Protein AF-0000000080320769 (afdb_homodimer)

pLDDT: mean 97.97, std 1.68, range [83.12, 98.94]

Organism: NCBI:txid113653

InterPro domains:
  IPR001279 Metallo-beta-lactamase [SM00849] (18-202)
  IPR036866 Ribonuclease Z/Hydroxyacylglutathione hydrolase-like [G3DSA:3.60.15.10] (2-236)
  IPR036866 Ribonuclease Z/Hydroxyacylglutathione hydrolase-like [SSF56281] (1-236)

Secondary structure (DSSP, 8-state):
-EEEEEE---SS--TTPPPSEEEEESSSEEEE---TTHHHHHHHTT--GGG--EEE-S---HHHHTTHHHHHHHHHHTT---EEEEEETTHHHHHHHHHHH-GGGTTT--EEEEEE-TT-EEEETTEEEEEEE--SSS--EEEEETTEEE--S----GGGGTT-SEEEEE--S-TT---SSS--HHHHHHH-TT--EEEEE---HHHHHTHHHHHHHHHHTT-EEE-PPTT-EEE-/-EEEEEE---SS--TTPPPSEEEEESSSEEEE---TTHHHHHHHTT--GGG--EEE-S---HHHHTTHHHHHHHHHHTT---EEEEEETTHHHHHHHHHHH-GGGTTT--EEEEEE-TT-EEEETTEEEEEEE--SSS--EEEEETTEEE--S----GGGGTT-SEEEEE--S-TT---SSS--HHHHHHH-TT--EEEEE---HHHHHTHHHHHHHHHHTT-EEE-PPTT-EEE-

Sequence (472 aa):
MRVTFLGTGVAVSLEQKAQQSLLIEDDRLILIDCGFGSMLRLQQAGYDVTELDAIVLTHFHLDHCGELMGILKARWLSGAGRIDIYAPEGASSFISSFLSSSPYLMGKLSFRVREVGGGERFSIGNLRFEARRTVHSVESLGYVVDGLLISGDTSAFPELYEGVDAAIHEMSLDFGGKADFHTSPENFAENAGELKRAYFIHLYPPAYGNREEIARYLERGGIASFFPNDLDTLELMRVTFLGTGVAVSLEQKAQQSLLIEDDRLILIDCGFGSMLRLQQAGYDVTELDAIVLTHFHLDHCGELMGILKARWLSGAGRIDIYAPEGASSFISSFLSSSPYLMGKLSFRVREVGGGERFSIGNLRFEARRTVHSVESLGYVVDGLLISGDTSAFPELYEGVDAAIHEMSLDFGGKADFHTSPENFAENAGELKRAYFIHLYPPAYGNREEIARYLERGGIASFFPNDLDTLEL

Structure (mmCIF, N/CA/C/O backbone):
data_AF-0000000080320769-model_v1
#
loop_
_entity.id
_entity.type
_entity.pdbx_description
1 polymer 'Metal-dependent hydrolases of the beta-lactamase superfamily III'
#
loop_
_atom_site.group_PDB
_atom_site.id
_atom_site.type_symbol
_atom_site.label_atom_id
_atom_site.label_alt_id
_atom_site.label_comp_id
_atom_site.label_asym_id
_atom_site.label_entity_id
_atom_site.label_seq_id
_atom_site.pdbx_PDB_ins_code
_atom_site.Cartn_x
_atom_site.Cartn_y
_atom_site.Cartn_z
_atom_site.occupancy
_atom_site.B_iso_or_equiv
_atom_site.auth_seq_id
_atom_site.auth_comp_id
_atom_site.auth_asym_id
_atom_site.auth_atom_id
_atom_site.pdbx_PDB_model_num
ATOM 1 N N . MET A 1 1 ? -16.938 13.18 17.125 1 96.06 1 MET A N 1
ATOM 2 C CA . MET A 1 1 ? -16.016 12.82 16.047 1 96.06 1 MET A CA 1
ATOM 3 C C . MET A 1 1 ? -14.891 11.93 16.562 1 96.06 1 MET A C 1
ATOM 5 O O . MET A 1 1 ? -14.344 12.18 17.641 1 96.06 1 MET A O 1
ATOM 9 N N . ARG A 1 2 ? -14.617 10.82 15.922 1 98.19 2 ARG A N 1
ATOM 10 C CA . ARG A 1 2 ? -13.523 9.914 16.266 1 98.19 2 ARG A CA 1
ATOM 11 C C . ARG A 1 2 ? -12.484 9.852 15.148 1 98.19 2 ARG A C 1
ATOM 13 O O . ARG A 1 2 ? -12.844 9.742 13.977 1 98.19 2 ARG A O 1
ATOM 20 N N . VAL A 1 3 ? -11.195 9.961 15.547 1 98.81 3 VAL A N 1
ATOM 21 C CA . VAL A 1 3 ? -10.102 9.844 14.586 1 98.81 3 VAL A CA 1
ATOM 22 C C . VAL A 1 3 ? -9.312 8.57 14.859 1 98.81 3 VAL A C 1
ATOM 24 O O . VAL A 1 3 ? -8.875 8.336 15.992 1 98.81 3 VAL A O 1
ATOM 27 N N . THR A 1 4 ? -9.195 7.727 13.898 1 98.94 4 THR A N 1
ATOM 28 C CA . THR A 1 4 ? -8.289 6.582 13.953 1 98.94 4 THR A CA 1
ATOM 29 C C . THR A 1 4 ? -7.027 6.848 13.141 1 98.94 4 THR A C 1
ATOM 31 O O . THR A 1 4 ? -7.105 7.191 11.961 1 98.94 4 THR A O 1
ATOM 34 N N . PHE A 1 5 ? -5.863 6.754 13.812 1 98.94 5 PHE A N 1
ATOM 35 C CA . PHE A 1 5 ? -4.582 6.871 13.125 1 98.94 5 PHE A CA 1
ATOM 36 C C . PHE A 1 5 ? -4.25 5.59 12.375 1 98.94 5 PHE A C 1
ATOM 38 O O . PHE A 1 5 ? -3.518 4.738 12.883 1 98.94 5 PHE A O 1
ATOM 45 N N . LEU A 1 6 ? -4.715 5.434 11.164 1 98.94 6 LEU A N 1
ATOM 46 C CA . LEU A 1 6 ? -4.453 4.207 10.422 1 98.94 6 LEU A CA 1
ATOM 47 C C . LEU A 1 6 ? -2.955 4.016 10.195 1 98.94 6 LEU A C 1
ATOM 49 O O . LEU A 1 6 ? -2.391 2.992 10.594 1 98.94 6 LEU A O 1
ATOM 53 N N . GLY A 1 7 ? -2.338 4.973 9.57 1 98.88 7 GLY A N 1
ATOM 54 C CA . GLY A 1 7 ? -0.895 5.016 9.406 1 98.88 7 GLY A CA 1
ATOM 55 C C . GLY A 1 7 ? -0.28 6.324 9.867 1 98.88 7 GLY A C 1
ATOM 56 O O . GLY A 1 7 ? -0.767 7.402 9.523 1 98.88 7 GLY A O 1
ATOM 57 N N . THR A 1 8 ? 0.806 6.227 10.664 1 98.94 8 THR A N 1
ATOM 58 C CA . THR A 1 8 ? 1.446 7.418 11.211 1 98.94 8 THR A CA 1
ATOM 59 C C . THR A 1 8 ? 2.881 7.539 10.711 1 98.94 8 THR A C 1
ATOM 61 O O . THR A 1 8 ? 3.641 8.391 11.18 1 98.94 8 THR A O 1
ATOM 64 N N . GLY A 1 9 ? 3.244 6.664 9.789 1 98.75 9 GLY A N 1
ATOM 65 C CA . GLY A 1 9 ? 4.613 6.625 9.297 1 98.75 9 GLY A CA 1
ATOM 66 C C . GLY A 1 9 ? 4.883 7.637 8.203 1 98.75 9 GLY A C 1
ATOM 67 O O . GLY A 1 9 ? 4.137 8.609 8.055 1 98.75 9 GLY A O 1
ATOM 68 N N . VAL A 1 10 ? 5.98 7.438 7.578 1 98.44 10 VAL A N 1
ATOM 69 C CA . VAL A 1 10 ? 6.52 8.32 6.543 1 98.44 10 VAL A CA 1
ATOM 70 C C . VAL A 1 10 ? 6.91 7.496 5.316 1 98.44 10 VAL A C 1
ATOM 72 O O . VAL A 1 10 ? 6.574 6.312 5.223 1 98.44 10 VAL A O 1
ATOM 75 N N . ALA A 1 11 ? 7.629 8.094 4.402 1 98.5 11 ALA A N 1
ATOM 76 C CA . ALA A 1 11 ? 7.859 7.48 3.096 1 98.5 11 ALA A CA 1
ATOM 77 C C . ALA A 1 11 ? 8.883 6.352 3.189 1 98.5 11 ALA A C 1
ATOM 79 O O . ALA A 1 11 ? 9.07 5.594 2.234 1 98.5 11 ALA A O 1
ATOM 80 N N . VAL A 1 12 ? 9.594 6.227 4.355 1 98.62 12 VAL A N 1
ATOM 81 C CA . VAL A 1 12 ? 10.578 5.168 4.555 1 98.62 12 VAL A CA 1
ATOM 82 C C . VAL A 1 12 ? 10.109 4.223 5.652 1 98.62 12 VAL A C 1
ATOM 84 O O . VAL A 1 12 ? 9.164 4.527 6.379 1 98.62 12 VAL A O 1
ATOM 87 N N . SER A 1 13 ? 10.703 3.049 5.719 1 97.69 13 SER A N 1
ATOM 88 C CA . SER A 1 13 ? 10.367 2.094 6.77 1 97.69 13 SER A CA 1
ATOM 89 C C . SER A 1 13 ? 10.578 2.697 8.156 1 97.69 13 SER A C 1
ATOM 91 O O . SER A 1 13 ? 11.594 3.346 8.406 1 97.69 13 SER A O 1
ATOM 93 N N . LEU A 1 14 ? 9.602 2.514 8.977 1 98.12 14 LEU A N 1
ATOM 94 C CA . LEU A 1 14 ? 9.688 3.059 10.328 1 98.12 14 LEU A CA 1
ATOM 95 C C . LEU A 1 14 ? 8.836 2.248 11.297 1 98.12 14 LEU A C 1
ATOM 97 O O . LEU A 1 14 ? 7.617 2.412 11.344 1 98.12 14 LEU A O 1
ATOM 101 N N . GLU A 1 15 ? 9.398 1.418 12.148 1 97.38 15 GLU A N 1
ATOM 102 C CA . GLU A 1 15 ? 8.797 0.756 13.305 1 97.38 15 GLU A CA 1
ATOM 103 C C . GLU A 1 15 ? 7.465 0.109 12.938 1 97.38 15 GLU A C 1
ATOM 105 O O . GLU A 1 15 ? 6.48 0.246 13.664 1 97.38 15 GLU A O 1
ATOM 110 N N . GLN A 1 16 ? 7.355 -0.556 11.797 1 97.94 16 GLN A N 1
ATOM 111 C CA . GLN A 1 16 ? 6.184 -1.291 11.328 1 97.94 16 GLN A CA 1
ATOM 112 C C . GLN A 1 16 ? 4.969 -0.376 11.211 1 97.94 16 GLN A C 1
ATOM 114 O O . GLN A 1 16 ? 3.854 -0.768 11.562 1 97.94 16 GLN A O 1
ATOM 119 N N . LYS A 1 17 ? 5.211 0.851 10.859 1 98.75 17 LYS A N 1
ATOM 120 C CA . LYS A 1 17 ? 4.125 1.8 10.633 1 98.75 17 LYS A CA 1
ATOM 121 C C . LYS A 1 17 ? 3.738 1.864 9.164 1 98.75 17 LYS A C 1
ATOM 123 O O . LYS A 1 17 ? 4.605 1.811 8.289 1 98.75 17 LYS A O 1
ATOM 128 N N . ALA A 1 18 ? 2.439 1.935 8.914 1 98.88 18 ALA A N 1
ATOM 129 C CA . ALA A 1 18 ? 1.958 2.287 7.582 1 98.88 18 ALA A CA 1
ATOM 130 C C . ALA A 1 18 ? 2.16 3.773 7.301 1 98.88 18 ALA A C 1
ATOM 132 O O . ALA A 1 18 ? 2.451 4.551 8.219 1 98.88 18 ALA A O 1
ATOM 133 N N . GLN A 1 19 ? 2.082 4.129 6.035 1 98.88 19 GLN A N 1
ATOM 134 C CA . GLN A 1 19 ? 2.242 5.527 5.652 1 98.88 19 GLN A CA 1
ATOM 135 C C . GLN A 1 19 ? 0.978 6.328 5.957 1 98.88 19 GLN A C 1
ATOM 137 O O . GLN A 1 19 ? -0.054 5.758 6.312 1 98.88 19 GLN A O 1
ATOM 142 N N . GLN A 1 20 ? 1.067 7.559 5.871 1 98.69 20 GLN A N 1
ATOM 143 C CA . GLN A 1 20 ? 0.1 8.492 6.441 1 98.69 20 GLN A CA 1
ATOM 144 C C . GLN A 1 20 ? -1.307 8.211 5.922 1 98.69 20 GLN A C 1
ATOM 146 O O . GLN A 1 20 ? -1.538 8.211 4.711 1 98.69 20 GLN A O 1
ATOM 151 N N . SER A 1 21 ? -2.201 7.973 6.852 1 98.88 21 SER A N 1
ATOM 152 C CA . SER A 1 21 ? -3.631 7.805 6.602 1 98.88 21 SER A CA 1
ATOM 153 C C . SER A 1 21 ? -4.434 7.934 7.891 1 98.88 21 SER A C 1
ATOM 155 O O . SER A 1 21 ? -4.082 7.336 8.914 1 98.88 21 SER A O 1
ATOM 157 N N . LEU A 1 22 ? -5.492 8.719 7.918 1 98.94 22 LEU A N 1
ATOM 158 C CA . LEU A 1 22 ? -6.387 8.906 9.055 1 98.94 22 LEU A CA 1
ATOM 159 C C . LEU A 1 22 ? -7.824 8.562 8.672 1 98.94 22 LEU A C 1
ATOM 161 O O . LEU A 1 22 ? -8.258 8.844 7.551 1 98.94 22 LEU A O 1
ATOM 165 N N . LEU A 1 23 ? -8.523 7.984 9.578 1 98.94 23 LEU A N 1
ATOM 166 C CA . LEU A 1 23 ? -9.953 7.734 9.422 1 98.94 23 LEU A CA 1
ATOM 167 C C . LEU A 1 23 ? -10.758 8.594 10.391 1 98.94 23 LEU A C 1
ATOM 169 O O . LEU A 1 23 ? -10.562 8.531 11.602 1 98.94 23 LEU A O 1
ATOM 173 N N . ILE A 1 24 ? -11.578 9.438 9.852 1 98.88 24 ILE A N 1
ATOM 174 C CA . ILE A 1 24 ? -12.469 10.258 10.672 1 98.88 24 ILE A CA 1
ATOM 175 C C . ILE A 1 24 ? -13.883 9.68 10.633 1 98.88 24 ILE A C 1
ATOM 177 O O . ILE A 1 24 ? -14.445 9.469 9.562 1 98.88 24 ILE A O 1
ATOM 181 N N . GLU A 1 25 ? -14.406 9.406 11.766 1 98.31 25 GLU A N 1
ATOM 182 C CA . GLU A 1 25 ? -15.75 8.852 11.93 1 98.31 25 GLU A CA 1
ATOM 183 C C . GLU A 1 25 ? -16.672 9.836 12.648 1 98.31 25 GLU A C 1
ATOM 185 O O . GLU A 1 25 ? -16.344 10.305 13.742 1 98.31 25 GLU A O 1
ATOM 190 N N . ASP A 1 26 ? -17.766 10.109 12.07 1 97.5 26 ASP A N 1
ATOM 191 C CA . ASP A 1 26 ? -18.906 10.828 12.633 1 97.5 26 ASP A CA 1
ATOM 192 C C . ASP A 1 26 ? -20.219 10.266 12.102 1 97.5 26 ASP A C 1
ATOM 194 O O . ASP A 1 26 ? -20.516 9.078 12.289 1 97.5 26 ASP A O 1
ATOM 198 N N . ASP A 1 27 ? -21 11.055 11.305 1 98.25 27 ASP A N 1
ATOM 199 C CA . ASP A 1 27 ? -22.141 10.469 10.594 1 98.25 27 ASP A CA 1
ATOM 200 C C . ASP A 1 27 ? -21.703 9.898 9.25 1 98.25 27 ASP A C 1
ATOM 202 O O . ASP A 1 27 ? -22.484 9.203 8.586 1 98.25 27 ASP A O 1
ATOM 206 N N . ARG A 1 28 ? -20.438 10.234 8.859 1 98.5 28 ARG A N 1
ATOM 207 C CA . ARG A 1 28 ? -19.781 9.727 7.66 1 98.5 28 ARG A CA 1
ATOM 208 C C . ARG A 1 28 ? -18.438 9.109 7.996 1 98.5 28 ARG A C 1
ATOM 210 O O . ARG A 1 28 ? -17.875 9.359 9.07 1 98.5 28 ARG A O 1
ATOM 217 N N . LEU A 1 29 ? -17.984 8.281 7.137 1 98.81 29 LEU A N 1
ATOM 218 C CA . LEU A 1 29 ? -16.672 7.66 7.234 1 98.81 29 LEU A CA 1
ATOM 219 C C . LEU A 1 29 ? -15.719 8.242 6.191 1 98.81 29 LEU A C 1
ATOM 221 O O . LEU A 1 29 ? -15.867 7.98 4.996 1 98.81 29 LEU A O 1
ATOM 225 N N . ILE A 1 30 ? -14.719 9.031 6.672 1 98.94 30 ILE A N 1
ATOM 226 C CA . ILE A 1 30 ? -13.906 9.836 5.77 1 98.94 30 ILE A CA 1
ATOM 227 C C . ILE A 1 30 ? -12.43 9.453 5.93 1 98.94 30 ILE A C 1
ATOM 229 O O . ILE A 1 30 ? -11.906 9.445 7.043 1 98.94 30 ILE A O 1
ATOM 233 N N . LEU A 1 31 ? -11.828 9.078 4.848 1 98.94 31 LEU A N 1
ATOM 234 C CA . LEU A 1 31 ? -10.398 8.789 4.836 1 98.94 31 LEU A CA 1
ATOM 235 C C . LEU A 1 31 ? -9.594 10.031 4.473 1 98.94 31 LEU A C 1
ATOM 237 O O . LEU A 1 31 ? -9.812 10.625 3.414 1 98.94 31 LEU A O 1
ATOM 241 N N . ILE A 1 32 ? -8.695 10.484 5.359 1 98.94 32 ILE A N 1
ATOM 242 C CA . ILE A 1 32 ? -7.77 11.562 5.066 1 98.94 32 ILE A CA 1
ATOM 243 C C . ILE A 1 32 ? -6.414 10.984 4.656 1 98.94 32 ILE A C 1
ATOM 245 O O . ILE A 1 32 ? -5.73 10.352 5.469 1 98.94 32 ILE A O 1
ATOM 249 N N . ASP A 1 33 ? -5.996 11.211 3.443 1 98.94 33 ASP A N 1
ATOM 250 C CA . ASP A 1 33 ? -4.809 10.617 2.834 1 98.94 33 ASP A CA 1
ATOM 251 C C . ASP A 1 33 ? -4.891 9.094 2.844 1 98.94 33 ASP A C 1
ATOM 253 O O . ASP A 1 33 ? -5.688 8.508 3.584 1 98.94 33 ASP A O 1
ATOM 257 N N . CYS A 1 34 ? -4.125 8.492 1.963 1 98.88 34 CYS A N 1
ATOM 258 C CA . CYS A 1 34 ? -4.109 7.039 1.82 1 98.88 34 CYS A CA 1
ATOM 259 C C . CYS A 1 34 ? -2.754 6.551 1.327 1 98.88 34 CYS A C 1
ATOM 261 O O . CYS A 1 34 ? -2.658 5.945 0.258 1 98.88 34 CYS A O 1
ATOM 263 N N . GLY A 1 35 ? -1.722 6.746 2.143 1 98.88 35 GLY A N 1
ATOM 264 C CA . GLY A 1 35 ? -0.408 6.203 1.832 1 98.88 35 GLY A CA 1
ATOM 265 C C . GLY A 1 35 ? -0.37 4.688 1.844 1 98.88 35 GLY A C 1
ATOM 266 O O . GLY A 1 35 ? -1.39 4.039 2.082 1 98.88 35 GLY A O 1
ATOM 267 N N . PHE A 1 36 ? 0.763 4.125 1.598 1 98.88 36 PHE A N 1
ATOM 268 C CA . PHE A 1 36 ? 0.902 2.678 1.496 1 98.88 36 PHE A CA 1
ATOM 269 C C . PHE A 1 36 ? 0.628 2.012 2.84 1 98.88 36 PHE A C 1
ATOM 271 O O . PHE A 1 36 ? 1.144 2.449 3.871 1 98.88 36 PHE A O 1
ATOM 278 N N . GLY A 1 37 ? -0.179 0.914 2.834 1 98.75 37 GLY A N 1
ATOM 279 C CA . GLY A 1 37 ? -0.6 0.209 4.035 1 98.75 37 GLY A CA 1
ATOM 280 C C . GLY A 1 37 ? -1.969 0.638 4.527 1 98.75 37 GLY A C 1
ATOM 281 O O . GLY A 1 37 ? -2.512 0.043 5.461 1 98.75 37 GLY A O 1
ATOM 282 N N . SER A 1 38 ? -2.613 1.621 3.865 1 98.56 38 SER A N 1
ATOM 283 C CA . SER A 1 38 ? -3.871 2.203 4.32 1 98.56 38 SER A CA 1
ATOM 284 C C . SER A 1 38 ? -4.996 1.175 4.297 1 98.56 38 SER A C 1
ATOM 286 O O . SER A 1 38 ? -5.766 1.065 5.254 1 98.56 38 SER A O 1
ATOM 288 N N . MET A 1 39 ? -5.117 0.426 3.201 1 98.56 39 MET A N 1
ATOM 289 C CA . MET A 1 39 ? -6.203 -0.544 3.09 1 98.56 39 MET A CA 1
ATOM 290 C C . MET A 1 39 ? -6.078 -1.627 4.156 1 98.56 39 MET A C 1
ATOM 292 O O . MET A 1 39 ? -7.074 -2.031 4.758 1 98.56 39 MET A O 1
ATOM 296 N N . LEU A 1 40 ? -4.84 -2.09 4.367 1 98.75 40 LEU A N 1
ATOM 297 C CA . LEU A 1 40 ? -4.602 -3.1 5.395 1 98.75 40 LEU A CA 1
ATOM 298 C C . LEU A 1 40 ? -4.969 -2.566 6.773 1 98.75 40 LEU A C 1
ATOM 300 O O . LEU A 1 40 ? -5.652 -3.246 7.543 1 98.75 40 LEU A O 1
ATOM 304 N N . ARG A 1 41 ? -4.562 -1.356 7.086 1 98.88 41 ARG A N 1
ATOM 305 C CA . ARG A 1 41 ? -4.852 -0.755 8.383 1 98.88 41 ARG A CA 1
ATOM 306 C C . ARG A 1 41 ? -6.344 -0.486 8.539 1 98.88 41 ARG A C 1
ATOM 308 O O . ARG A 1 41 ? -6.891 -0.604 9.641 1 98.88 41 ARG A O 1
ATOM 315 N N . LEU A 1 42 ? -6.988 -0.093 7.445 1 98.88 42 LEU A N 1
ATOM 316 C CA . LEU A 1 42 ? -8.438 0.089 7.473 1 98.88 42 LEU A CA 1
ATOM 317 C C . LEU A 1 42 ? -9.133 -1.2 7.887 1 98.88 42 LEU A C 1
ATOM 319 O O . LEU A 1 42 ? -10.023 -1.183 8.742 1 98.88 42 LEU A O 1
ATOM 323 N N . GLN A 1 43 ? -8.727 -2.352 7.324 1 98.69 43 GLN A N 1
ATOM 324 C CA . GLN A 1 43 ? -9.273 -3.648 7.711 1 98.69 43 GLN A CA 1
ATOM 325 C C . GLN A 1 43 ? -9.008 -3.943 9.18 1 98.69 43 GLN A C 1
ATOM 327 O O . GLN A 1 43 ? -9.891 -4.418 9.898 1 98.69 43 GLN A O 1
ATOM 332 N N . GLN A 1 44 ? -7.816 -3.643 9.586 1 98.69 44 GLN A N 1
ATOM 333 C CA . GLN A 1 44 ? -7.406 -3.943 10.953 1 98.69 44 GLN A CA 1
ATOM 334 C C . GLN A 1 44 ? -8.156 -3.068 11.953 1 98.69 44 GLN A C 1
ATOM 336 O O . GLN A 1 44 ? -8.289 -3.43 13.125 1 98.69 44 GLN A O 1
ATOM 341 N N . ALA A 1 45 ? -8.602 -1.933 11.484 1 98.75 45 ALA A N 1
ATOM 342 C CA . ALA A 1 45 ? -9.43 -1.058 12.312 1 98.75 45 ALA A CA 1
ATOM 343 C C . ALA A 1 45 ? -10.883 -1.514 12.305 1 98.75 45 ALA A C 1
ATOM 345 O O . ALA A 1 45 ? -11.727 -0.942 13.008 1 98.75 45 ALA A O 1
ATOM 346 N N . GLY A 1 46 ? -11.234 -2.529 11.453 1 98.31 46 GLY A N 1
ATOM 347 C CA . GLY A 1 46 ? -12.57 -3.117 11.453 1 98.31 46 GLY A CA 1
ATOM 348 C C . GLY A 1 46 ? -13.469 -2.562 10.367 1 98.31 46 GLY A C 1
ATOM 349 O O . GLY A 1 46 ? -14.688 -2.719 10.422 1 98.31 46 GLY A O 1
ATOM 350 N N . TYR A 1 47 ? -12.828 -1.854 9.359 1 98.62 47 TYR A N 1
ATOM 351 C CA . TYR A 1 47 ? -13.617 -1.236 8.297 1 98.62 47 TYR A CA 1
ATOM 352 C C . TYR A 1 47 ? -13.242 -1.808 6.934 1 98.62 47 TYR A C 1
ATOM 354 O O . TYR A 1 47 ? -12.18 -2.428 6.785 1 98.62 47 TYR A O 1
ATOM 362 N N . ASP A 1 48 ? -14.109 -1.631 5.98 1 98.31 48 ASP A N 1
ATOM 363 C CA . ASP A 1 48 ? -13.875 -1.975 4.582 1 98.31 48 ASP A CA 1
ATOM 364 C C . ASP A 1 48 ? -13.883 -0.728 3.701 1 98.31 48 ASP A C 1
ATOM 366 O O . ASP A 1 48 ? -14.578 0.244 3.998 1 98.31 48 ASP A O 1
ATOM 370 N N . VAL A 1 49 ? -13.148 -0.776 2.633 1 98.44 49 VAL A N 1
ATOM 371 C CA . VAL A 1 49 ? -13.047 0.377 1.745 1 98.44 49 VAL A CA 1
ATOM 372 C C . VAL A 1 49 ? -14.43 0.725 1.188 1 98.44 49 VAL A C 1
ATOM 374 O O . VAL A 1 49 ? -14.688 1.874 0.82 1 98.44 49 VAL A O 1
ATOM 377 N N . THR A 1 50 ? -15.352 -0.247 1.109 1 98.56 50 THR A N 1
ATOM 378 C CA . THR A 1 50 ? -16.672 -0.023 0.551 1 98.56 50 THR A CA 1
ATOM 379 C C . THR A 1 50 ? -17.516 0.834 1.489 1 98.56 50 THR A C 1
ATOM 381 O O . THR A 1 50 ? -18.562 1.356 1.092 1 98.56 50 THR A O 1
ATOM 384 N N . GLU A 1 51 ? -17.078 0.98 2.742 1 98.69 51 GLU A N 1
ATOM 385 C CA . GLU A 1 51 ? -17.844 1.729 3.74 1 98.69 51 GLU A CA 1
ATOM 386 C C . GLU A 1 51 ? -17.484 3.213 3.705 1 98.69 51 GLU A C 1
ATOM 388 O O . GLU A 1 51 ? -18.172 4.039 4.297 1 98.69 51 GLU A O 1
ATOM 393 N N . LEU A 1 52 ? -16.406 3.561 3.029 1 98.88 52 LEU A N 1
ATOM 394 C CA . LEU A 1 52 ? -15.961 4.949 2.973 1 98.88 52 LEU A CA 1
ATOM 395 C C . LEU A 1 52 ? -16.969 5.816 2.23 1 98.88 52 LEU A C 1
ATOM 397 O O . LEU A 1 52 ? -17.5 5.41 1.189 1 98.88 52 LEU A O 1
ATOM 401 N N . ASP A 1 53 ? -17.188 6.984 2.781 1 98.81 53 ASP A N 1
ATOM 402 C CA . ASP A 1 53 ? -18.094 7.941 2.139 1 98.81 53 ASP A CA 1
ATOM 403 C C . ASP A 1 53 ? -17.312 8.945 1.293 1 98.81 53 ASP A C 1
ATOM 405 O O . ASP A 1 53 ? -17.828 9.477 0.309 1 98.81 53 ASP A O 1
ATOM 409 N N . ALA A 1 54 ? -16.094 9.227 1.711 1 98.94 54 ALA A N 1
ATOM 410 C CA . ALA A 1 54 ? -15.258 10.195 1.006 1 98.94 54 ALA A CA 1
ATOM 411 C C . ALA A 1 54 ? -13.781 9.984 1.313 1 98.94 54 ALA A C 1
ATOM 413 O O . ALA A 1 54 ? -13.43 9.391 2.334 1 98.94 54 ALA A O 1
ATOM 414 N N . ILE A 1 55 ? -12.945 10.414 0.397 1 98.94 55 ILE A N 1
ATOM 415 C CA . ILE A 1 55 ? -11.5 10.523 0.576 1 98.94 55 ILE A CA 1
ATOM 416 C C . ILE A 1 55 ? -11.078 11.984 0.438 1 98.94 55 ILE A C 1
ATOM 418 O O . ILE A 1 55 ? -11.508 12.68 -0.486 1 98.94 55 ILE A O 1
ATOM 422 N N . VAL A 1 56 ? -10.32 12.5 1.402 1 98.94 56 VAL A N 1
ATOM 423 C CA . VAL A 1 56 ? -9.766 13.852 1.374 1 98.94 56 VAL A CA 1
ATOM 424 C C . VAL A 1 56 ? -8.242 13.781 1.341 1 98.94 56 VAL A C 1
ATOM 426 O O . VAL A 1 56 ? -7.621 13.219 2.244 1 98.94 56 VAL A O 1
ATOM 429 N N . LEU A 1 57 ? -7.633 14.336 0.297 1 98.94 57 LEU A N 1
ATOM 430 C CA . LEU A 1 57 ? -6.184 14.266 0.142 1 98.94 57 LEU A CA 1
ATOM 431 C C . LEU A 1 57 ? -5.539 15.609 0.466 1 98.94 57 LEU A C 1
ATOM 433 O O . LEU A 1 57 ? -6.051 16.656 0.068 1 98.94 57 LEU A O 1
ATOM 437 N N . THR A 1 58 ? -4.43 15.531 1.194 1 98.94 58 THR A N 1
ATOM 438 C CA . THR A 1 58 ? -3.662 16.75 1.463 1 98.94 58 THR A CA 1
ATOM 439 C C . THR A 1 58 ? -2.795 17.109 0.262 1 98.94 58 THR A C 1
ATOM 441 O O . THR A 1 58 ? -2.674 18.297 -0.084 1 98.94 58 THR A O 1
ATOM 444 N N . HIS A 1 59 ? -2.113 16.172 -0.298 1 98.69 59 HIS A N 1
ATOM 445 C CA . HIS A 1 59 ? -1.29 16.391 -1.48 1 98.69 59 HIS A CA 1
ATOM 446 C C . HIS A 1 59 ? -0.924 15.078 -2.158 1 98.69 59 HIS A C 1
ATOM 448 O O . HIS A 1 59 ? -1.358 14.008 -1.724 1 98.69 59 HIS A O 1
ATOM 454 N N . PHE A 1 60 ? -0.074 15.164 -3.266 1 98.19 60 PHE A N 1
ATOM 455 C CA . PHE A 1 60 ? 0.015 14.008 -4.152 1 98.19 60 PHE A CA 1
ATOM 456 C C . PHE A 1 60 ? 1.384 13.344 -4.043 1 98.19 60 PHE A C 1
ATOM 458 O O . PHE A 1 60 ? 1.843 12.703 -4.988 1 98.19 60 PHE A O 1
ATOM 465 N N . HIS A 1 61 ? 2.1 13.516 -2.932 1 98.56 61 HIS A N 1
ATOM 466 C CA . HIS A 1 61 ? 3.205 12.602 -2.68 1 98.56 61 HIS A CA 1
ATOM 467 C C . HIS A 1 61 ? 2.695 11.195 -2.369 1 98.56 61 HIS A C 1
ATOM 469 O O . HIS A 1 61 ? 1.688 11.039 -1.676 1 98.56 61 HIS A O 1
ATOM 475 N N . LEU A 1 62 ? 3.414 10.203 -2.775 1 98.44 62 LEU A N 1
ATOM 476 C CA . LEU A 1 62 ? 2.939 8.828 -2.762 1 98.44 62 LEU A CA 1
ATOM 477 C C . LEU A 1 62 ? 2.705 8.344 -1.335 1 98.44 62 LEU A C 1
ATOM 479 O O . LEU A 1 62 ? 1.812 7.531 -1.087 1 98.44 62 LEU A O 1
ATOM 483 N N . ASP A 1 63 ? 3.508 8.797 -0.394 1 98.75 63 ASP A N 1
ATOM 484 C CA . ASP A 1 63 ? 3.314 8.359 0.983 1 98.75 63 ASP A CA 1
ATOM 485 C C . ASP A 1 63 ? 2.047 8.969 1.582 1 98.75 63 ASP A C 1
ATOM 487 O O . ASP A 1 63 ? 1.666 8.633 2.707 1 98.75 63 ASP A O 1
ATOM 491 N N . HIS A 1 64 ? 1.285 9.781 0.852 1 98.88 64 HIS A N 1
ATOM 492 C CA . HIS A 1 64 ? 0.007 10.336 1.284 1 98.88 64 HIS A CA 1
ATOM 493 C C . HIS A 1 64 ? -1.132 9.852 0.391 1 98.88 64 HIS A C 1
ATOM 495 O O . HIS A 1 64 ? -2.303 9.961 0.76 1 98.88 64 HIS A O 1
ATOM 501 N N . CYS A 1 65 ? -0.82 9.305 -0.815 1 98.69 65 CYS A N 1
ATOM 502 C CA . CYS A 1 65 ? -1.923 8.977 -1.714 1 98.69 65 CYS A CA 1
ATOM 503 C C . CYS A 1 65 ? -1.626 7.711 -2.508 1 98.69 65 CYS A C 1
ATOM 505 O O . CYS A 1 65 ? -2.346 7.383 -3.453 1 98.69 65 CYS A O 1
ATOM 507 N N . GLY A 1 66 ? -0.623 6.98 -2.188 1 98.38 66 GLY A N 1
ATOM 508 C CA . GLY A 1 66 ? -0.109 5.883 -2.99 1 98.38 66 GLY A CA 1
ATOM 509 C C . GLY A 1 66 ? -1.107 4.754 -3.162 1 98.38 66 GLY A C 1
ATOM 510 O O . GLY A 1 66 ? -0.988 3.947 -4.09 1 98.38 66 GLY A O 1
ATOM 511 N N . GLU A 1 67 ? -2.143 4.598 -2.318 1 98.62 67 GLU A N 1
ATOM 512 C CA . GLU A 1 67 ? -3.074 3.479 -2.41 1 98.62 67 GLU A CA 1
ATOM 513 C C . GLU A 1 67 ? -4.414 3.92 -2.994 1 98.62 67 GLU A C 1
ATOM 515 O O . GLU A 1 67 ? -5.359 3.133 -3.057 1 98.62 67 GLU A O 1
ATOM 520 N N . LEU A 1 68 ? -4.504 5.18 -3.449 1 98.69 68 LEU A N 1
ATOM 521 C CA . LEU A 1 68 ? -5.773 5.703 -3.938 1 98.69 68 LEU A CA 1
ATOM 522 C C . LEU A 1 68 ? -6.355 4.805 -5.023 1 98.69 68 LEU A C 1
ATOM 524 O O . LEU A 1 68 ? -7.512 4.383 -4.934 1 98.69 68 LEU A O 1
ATOM 528 N N . MET A 1 69 ? -5.535 4.453 -6.012 1 98 69 MET A N 1
ATOM 529 C CA . MET A 1 69 ? -6.035 3.664 -7.133 1 98 69 MET A CA 1
ATOM 530 C C . MET A 1 69 ? -6.391 2.25 -6.684 1 98 69 MET A C 1
ATOM 532 O O . MET A 1 69 ? -7.324 1.644 -7.211 1 98 69 MET A O 1
ATOM 536 N N . GLY A 1 70 ? -5.559 1.717 -5.719 1 98.5 70 GLY A N 1
ATOM 537 C CA . GLY A 1 70 ? -5.895 0.423 -5.148 1 98.5 70 GLY A CA 1
ATOM 538 C C . GLY A 1 70 ? -7.238 0.416 -4.438 1 98.5 70 GLY A C 1
ATOM 539 O O . GLY A 1 70 ? -8.008 -0.54 -4.562 1 98.5 70 GLY A O 1
ATOM 540 N N . ILE A 1 71 ? -7.516 1.478 -3.715 1 98.81 71 ILE A N 1
ATOM 541 C CA . ILE A 1 71 ? -8.781 1.615 -2.994 1 98.81 71 ILE A CA 1
ATOM 542 C C . ILE A 1 71 ? -9.938 1.697 -3.988 1 98.81 71 ILE A C 1
ATOM 544 O O . ILE A 1 71 ? -10.945 1.008 -3.832 1 98.81 71 ILE A O 1
ATOM 548 N N . LEU A 1 72 ? -9.797 2.523 -5.027 1 98.75 72 LEU A N 1
ATOM 549 C CA . LEU A 1 72 ? -10.836 2.666 -6.039 1 98.75 72 LEU A CA 1
ATOM 550 C C . LEU A 1 72 ? -11.078 1.346 -6.762 1 98.75 72 LEU A C 1
ATOM 552 O O . LEU A 1 72 ? -12.227 0.991 -7.051 1 98.75 72 LEU A O 1
ATOM 556 N N . LYS A 1 73 ? -10 0.64 -7.059 1 98.69 73 LYS A N 1
ATOM 557 C CA . LYS A 1 73 ? -10.109 -0.667 -7.703 1 98.69 73 LYS A CA 1
ATOM 558 C C . LYS A 1 73 ? -10.859 -1.655 -6.816 1 98.69 73 LYS A C 1
ATOM 560 O O . LYS A 1 73 ? -11.75 -2.365 -7.289 1 98.69 73 LYS A O 1
ATOM 565 N N . ALA A 1 74 ? -10.508 -1.69 -5.555 1 98.81 74 ALA A N 1
ATOM 566 C CA . ALA A 1 74 ? -11.172 -2.592 -4.613 1 98.81 74 ALA A CA 1
ATOM 567 C C . ALA A 1 74 ? -12.664 -2.287 -4.52 1 98.81 74 ALA A C 1
ATOM 569 O O . ALA A 1 74 ? -13.492 -3.203 -4.477 1 98.81 74 ALA A O 1
ATOM 570 N N . ARG A 1 75 ? -13.031 -1.028 -4.484 1 98.75 75 ARG A N 1
ATOM 571 C CA . ARG A 1 75 ? -14.438 -0.626 -4.441 1 98.75 75 ARG A CA 1
ATOM 572 C C . ARG A 1 75 ? -15.172 -1.085 -5.691 1 98.75 75 ARG A C 1
ATOM 574 O O . ARG A 1 75 ? -16.281 -1.618 -5.605 1 98.75 75 ARG A O 1
ATOM 581 N N . TRP A 1 76 ? -14.523 -0.85 -6.852 1 98.75 76 TRP A N 1
ATOM 582 C CA . TRP A 1 76 ? -15.109 -1.274 -8.117 1 98.75 76 TRP A CA 1
ATOM 583 C C . TRP A 1 76 ? -15.367 -2.777 -8.117 1 98.75 76 TRP A C 1
ATOM 585 O O . TRP A 1 76 ? -16.484 -3.221 -8.414 1 98.75 76 TRP A O 1
ATOM 595 N N . LEU A 1 77 ? -14.367 -3.562 -7.719 1 98.44 77 LEU A N 1
ATOM 596 C CA . LEU A 1 77 ? -14.453 -5.02 -7.758 1 98.44 77 LEU A CA 1
ATOM 597 C C . LEU A 1 77 ? -15.484 -5.531 -6.762 1 98.44 77 LEU A C 1
ATOM 599 O O . LEU A 1 77 ? -16.047 -6.613 -6.941 1 98.44 77 LEU A O 1
ATOM 603 N N . SER A 1 78 ? -15.727 -4.719 -5.742 1 98.44 78 SER A N 1
ATOM 604 C CA . SER A 1 78 ? -16.672 -5.109 -4.699 1 98.44 78 SER A CA 1
ATOM 605 C C . SER A 1 78 ? -18.078 -4.617 -5.02 1 98.44 78 SER A C 1
ATOM 607 O O . SER A 1 78 ? -19 -4.812 -4.227 1 98.44 78 SER A O 1
ATOM 609 N N . GLY A 1 79 ? -18.234 -3.875 -6.105 1 97.81 79 GLY A N 1
ATOM 610 C CA . GLY A 1 79 ? -19.547 -3.4 -6.527 1 97.81 79 GLY A CA 1
ATOM 611 C C . GLY A 1 79 ? -20.016 -2.172 -5.766 1 97.81 79 GLY A C 1
ATOM 612 O O . GLY A 1 79 ? -21.219 -1.912 -5.664 1 97.81 79 GLY A O 1
ATOM 613 N N . ALA A 1 80 ? -19.062 -1.457 -5.18 1 97.69 80 ALA A N 1
ATOM 614 C CA . ALA A 1 80 ? -19.422 -0.268 -4.41 1 97.69 80 ALA A CA 1
ATOM 615 C C . ALA A 1 80 ? -19.766 0.9 -5.328 1 97.69 80 ALA A C 1
ATOM 617 O O . ALA A 1 80 ? -19.281 0.966 -6.465 1 97.69 80 ALA A O 1
ATOM 618 N N . GLY A 1 81 ? -20.547 1.824 -4.875 1 96.19 81 GLY A N 1
ATOM 619 C CA . GLY A 1 81 ? -20.953 2.992 -5.641 1 96.19 81 GLY A CA 1
ATOM 620 C C . GLY A 1 81 ? -19.875 4.051 -5.73 1 96.19 81 GLY A C 1
ATOM 621 O O . GLY A 1 81 ? -18.734 3.812 -5.344 1 96.19 81 GLY A O 1
ATOM 622 N N . ARG A 1 82 ? -20.188 5.215 -6.277 1 98.06 82 ARG A N 1
ATOM 623 C CA . ARG A 1 82 ? -19.281 6.328 -6.5 1 98.06 82 ARG A CA 1
ATOM 624 C C . ARG A 1 82 ? -18.781 6.91 -5.176 1 98.06 82 ARG A C 1
ATOM 626 O O . ARG A 1 82 ? -19.547 7.016 -4.219 1 98.06 82 ARG A O 1
ATOM 633 N N . ILE A 1 83 ? -17.547 7.223 -5.113 1 98.75 83 ILE A N 1
ATOM 634 C CA . ILE A 1 83 ? -17 7.879 -3.928 1 98.75 83 ILE A CA 1
ATOM 635 C C . ILE A 1 83 ? -16.516 9.281 -4.293 1 98.75 83 ILE A C 1
ATOM 637 O O . ILE A 1 83 ? -15.977 9.492 -5.383 1 98.75 83 ILE A O 1
ATOM 641 N N . ASP A 1 84 ? -16.688 10.266 -3.387 1 98.81 84 ASP A N 1
ATOM 642 C CA . ASP A 1 84 ? -16.203 11.625 -3.57 1 98.81 84 ASP A CA 1
ATOM 643 C C . ASP A 1 84 ? -14.758 11.758 -3.088 1 98.81 84 ASP A C 1
ATOM 645 O O . ASP A 1 84 ? -14.414 11.297 -1.999 1 98.81 84 ASP A O 1
ATOM 649 N N . ILE A 1 85 ? -13.961 12.359 -3.93 1 98.88 85 ILE A N 1
ATOM 650 C CA . ILE A 1 85 ? -12.57 12.648 -3.605 1 98.88 85 ILE A CA 1
ATOM 651 C C . ILE A 1 85 ? -12.352 14.156 -3.561 1 98.88 85 ILE A C 1
ATOM 653 O O . ILE A 1 85 ? -12.578 14.852 -4.555 1 98.88 85 ILE A O 1
ATOM 657 N N . TYR A 1 86 ? -12.031 14.68 -2.404 1 98.94 86 TYR A N 1
ATOM 658 C CA . TYR A 1 86 ? -11.609 16.062 -2.23 1 98.94 86 TYR A CA 1
ATOM 659 C C . TYR A 1 86 ? -10.086 16.172 -2.236 1 98.94 86 TYR A C 1
ATOM 661 O O . TYR A 1 86 ? -9.406 15.469 -1.484 1 98.94 86 TYR A O 1
ATOM 669 N N . ALA A 1 87 ? -9.547 16.984 -3.082 1 98.88 87 ALA A N 1
ATOM 670 C CA . ALA A 1 87 ? -8.094 17.031 -3.242 1 98.88 87 ALA A CA 1
ATOM 671 C C . ALA A 1 87 ? -7.656 18.391 -3.775 1 98.88 87 ALA A C 1
ATOM 673 O O . ALA A 1 87 ? -8.477 19.172 -4.281 1 98.88 87 ALA A O 1
ATOM 674 N N . PRO A 1 88 ? -6.34 18.734 -3.613 1 98.62 88 PRO A N 1
ATOM 675 C CA . PRO A 1 88 ? -5.84 20 -4.16 1 98.62 88 PRO A CA 1
ATOM 676 C C . PRO A 1 88 ? -5.98 20.078 -5.68 1 98.62 88 PRO A C 1
ATOM 678 O O . PRO A 1 88 ? -6.199 19.062 -6.336 1 98.62 88 PRO A O 1
ATOM 681 N N . GLU A 1 89 ? -5.863 21.297 -6.129 1 97.5 89 GLU A N 1
ATOM 682 C CA . GLU A 1 89 ? -5.832 21.516 -7.574 1 97.5 89 GLU A CA 1
ATOM 683 C C . GLU A 1 89 ? -4.812 20.609 -8.25 1 97.5 89 GLU A C 1
ATOM 685 O O . GLU A 1 89 ? -3.723 20.391 -7.715 1 97.5 89 GLU A O 1
ATOM 690 N N . GLY A 1 90 ? -5.199 20.047 -9.391 1 96.62 90 GLY A N 1
ATOM 691 C CA . GLY A 1 90 ? -4.324 19.125 -10.094 1 96.62 90 GLY A CA 1
ATOM 692 C C . GLY A 1 90 ? -4.703 17.672 -9.891 1 96.62 90 GLY A C 1
ATOM 693 O O . GLY A 1 90 ? -4.129 16.781 -10.523 1 96.62 90 GLY A O 1
ATOM 694 N N . ALA A 1 91 ? -5.719 17.469 -9.078 1 97.5 91 ALA A N 1
ATOM 695 C CA . ALA A 1 91 ? -6.129 16.109 -8.742 1 97.5 91 ALA A CA 1
ATOM 696 C C . ALA A 1 91 ? -6.605 15.352 -9.984 1 97.5 91 ALA A C 1
ATOM 698 O O . ALA A 1 91 ? -6.27 14.18 -10.18 1 97.5 91 ALA A O 1
ATOM 699 N N . SER A 1 92 ? -7.383 15.961 -10.836 1 96.69 92 SER A N 1
ATOM 700 C CA . SER A 1 92 ? -7.898 15.312 -12.039 1 96.69 92 SER A CA 1
ATOM 701 C C . SER A 1 92 ? -6.766 14.891 -12.969 1 96.69 92 SER A C 1
ATOM 703 O O . SER A 1 92 ? -6.785 13.781 -13.508 1 96.69 92 SER A O 1
ATOM 705 N N . SER A 1 93 ? -5.801 15.766 -13.109 1 95.88 93 SER A N 1
ATOM 706 C CA . SER A 1 93 ? -4.641 15.453 -13.938 1 95.88 93 SER A CA 1
ATOM 707 C C . SER A 1 93 ? -3.828 14.305 -13.336 1 95.88 93 SER A C 1
ATOM 709 O O . SER A 1 93 ? -3.357 13.43 -14.062 1 95.88 93 SER A O 1
ATOM 711 N N . PHE A 1 94 ? -3.643 14.359 -12.039 1 96.25 94 PHE A N 1
ATOM 712 C CA . PHE A 1 94 ? -2.928 13.297 -11.352 1 96.25 94 PHE A CA 1
ATOM 713 C C . PHE A 1 94 ? -3.604 11.953 -11.586 1 96.25 94 PHE A C 1
ATOM 715 O O . PHE A 1 94 ? -2.953 10.984 -11.992 1 96.25 94 PHE A O 1
ATOM 722 N N . ILE A 1 95 ? -4.902 11.875 -11.383 1 96.81 95 ILE A N 1
ATOM 723 C CA . ILE A 1 95 ? -5.676 10.641 -11.492 1 96.81 95 ILE A CA 1
ATOM 724 C C . ILE A 1 95 ? -5.652 10.148 -12.938 1 96.81 95 ILE A C 1
ATOM 726 O O . ILE A 1 95 ? -5.438 8.961 -13.188 1 96.81 95 ILE A O 1
ATOM 730 N N . SER A 1 96 ? -5.789 11.055 -13.898 1 96.06 96 SER A N 1
ATOM 731 C CA . SER A 1 96 ? -5.742 10.688 -15.312 1 96.06 96 SER A CA 1
ATOM 732 C C . SER A 1 96 ? -4.375 10.117 -15.688 1 96.06 96 SER A C 1
ATOM 734 O O . SER A 1 96 ? -4.289 9.133 -16.422 1 96.06 96 SER A O 1
ATOM 736 N N . SER A 1 97 ? -3.371 10.789 -15.219 1 96.19 97 SER A N 1
ATOM 737 C CA . SER A 1 97 ? -2.014 10.328 -15.492 1 96.19 97 SER A CA 1
ATOM 738 C C . SER A 1 97 ? -1.758 8.953 -14.883 1 96.19 97 SER A C 1
ATOM 740 O O . SER A 1 97 ? -1.132 8.102 -15.516 1 96.19 97 SER A O 1
ATOM 742 N N . PHE A 1 98 ? -2.217 8.758 -13.68 1 94.88 98 PHE A N 1
ATOM 743 C CA . PHE A 1 98 ? -2.061 7.453 -13.055 1 94.88 98 PHE A CA 1
ATOM 744 C C . PHE A 1 98 ? -2.764 6.375 -13.875 1 94.88 98 PHE A C 1
ATOM 746 O O . PHE A 1 98 ? -2.207 5.301 -14.102 1 94.88 98 PHE A O 1
ATOM 753 N N . LEU A 1 99 ? -3.947 6.66 -14.336 1 95.88 99 LEU A N 1
ATOM 754 C CA . LEU A 1 99 ? -4.746 5.691 -15.078 1 95.88 99 LEU A CA 1
ATOM 755 C C . LEU A 1 99 ? -4.074 5.336 -16.406 1 95.88 99 LEU A C 1
ATOM 757 O O . LEU A 1 99 ? -4.289 4.246 -16.938 1 95.88 99 LEU A O 1
ATOM 761 N N . SER A 1 100 ? -3.229 6.238 -16.891 1 94.75 100 SER A N 1
ATOM 762 C CA . SER A 1 100 ? -2.484 5.941 -18.109 1 94.75 100 SER A CA 1
ATOM 763 C C . SER A 1 100 ? -1.503 4.797 -17.891 1 94.75 100 SER A C 1
ATOM 765 O O . SER A 1 100 ? -1.159 4.078 -18.844 1 94.75 100 SER A O 1
ATOM 767 N N . SER A 1 101 ? -1.04 4.613 -16.656 1 94.62 101 SER A N 1
ATOM 768 C CA . SER A 1 101 ? -0.118 3.531 -16.328 1 94.62 101 SER A CA 1
ATOM 769 C C . SER A 1 101 ? -0.867 2.234 -16.047 1 94.62 101 SER A C 1
ATOM 771 O O . SER A 1 101 ? -0.268 1.156 -16.031 1 94.62 101 SER A O 1
ATOM 773 N N . SER A 1 102 ? -2.113 2.326 -15.828 1 95.75 102 SER A N 1
ATOM 774 C CA . SER A 1 102 ? -2.98 1.18 -15.586 1 95.75 102 SER A CA 1
ATOM 775 C C . SER A 1 102 ? -4.227 1.227 -16.469 1 95.75 102 SER A C 1
ATOM 777 O O . SER A 1 102 ? -5.348 1.307 -15.953 1 95.75 102 SER A O 1
ATOM 779 N N . PRO A 1 103 ? -4.051 1.075 -17.734 1 94.75 103 PRO A N 1
ATOM 780 C CA . PRO A 1 103 ? -5.156 1.29 -18.672 1 94.75 103 PRO A CA 1
ATOM 781 C C . PRO A 1 103 ? -6.305 0.304 -18.469 1 94.75 103 PRO A C 1
ATOM 783 O O . PRO A 1 103 ? -7.441 0.587 -18.844 1 94.75 103 PRO A O 1
ATOM 786 N N . TYR A 1 104 ? -6.039 -0.835 -17.859 1 94.81 104 TYR A N 1
ATOM 787 C CA . TYR A 1 104 ? -7.074 -1.836 -17.625 1 94.81 104 TYR A CA 1
ATOM 788 C C . TYR A 1 104 ? -8.125 -1.315 -16.656 1 94.81 104 TYR A C 1
ATOM 790 O O . TYR A 1 104 ? -9.211 -1.892 -16.531 1 94.81 104 TYR A O 1
ATOM 798 N N . LEU A 1 105 ? -7.871 -0.181 -16.016 1 96.75 105 LEU A N 1
ATOM 799 C CA . LEU A 1 105 ? -8.797 0.395 -15.047 1 96.75 105 LEU A CA 1
ATOM 800 C C . LEU A 1 105 ? -9.609 1.524 -15.68 1 96.75 105 LEU A C 1
ATOM 802 O O . LEU A 1 105 ? -10.602 1.98 -15.102 1 96.75 105 LEU A O 1
ATOM 806 N N . MET A 1 106 ? -9.188 2.012 -16.828 1 95.38 106 MET A N 1
ATOM 807 C CA . MET A 1 106 ? -9.836 3.16 -17.453 1 95.38 106 MET A CA 1
ATOM 808 C C . MET A 1 106 ? -11.312 2.883 -17.703 1 95.38 106 MET A C 1
ATOM 810 O O . MET A 1 106 ? -11.672 1.842 -18.266 1 95.38 106 MET A O 1
ATOM 814 N N . GLY A 1 107 ? -12.164 3.758 -17.25 1 95.19 107 GLY A N 1
ATOM 815 C CA . GLY A 1 107 ? -13.594 3.652 -17.469 1 95.19 107 GLY A CA 1
ATOM 816 C C . GLY A 1 107 ? -14.297 2.738 -16.484 1 95.19 107 GLY A C 1
ATOM 817 O O . GLY A 1 107 ? -15.516 2.586 -16.531 1 95.19 107 GLY A O 1
ATOM 818 N N . LYS A 1 108 ? -13.578 2.148 -15.555 1 97.12 108 LYS A N 1
ATOM 819 C CA . LYS A 1 108 ? -14.172 1.163 -14.656 1 97.12 108 LYS A CA 1
ATOM 820 C C . LYS A 1 108 ? -14.383 1.747 -13.266 1 97.12 108 LYS A C 1
ATOM 822 O O . LYS A 1 108 ? -15.312 1.354 -12.555 1 97.12 108 LYS A O 1
ATOM 827 N N . LEU A 1 109 ? -13.57 2.654 -12.883 1 97.75 109 LEU A N 1
ATOM 828 C CA . LEU A 1 109 ? -13.594 3.201 -11.531 1 97.75 109 LEU A CA 1
ATOM 829 C C . LEU A 1 109 ? -14.68 4.27 -11.406 1 97.75 109 LEU A C 1
ATOM 831 O O . LEU A 1 109 ? -14.883 5.07 -12.32 1 97.75 109 LEU A O 1
ATOM 835 N N . SER A 1 110 ? -15.383 4.246 -10.281 1 97.81 110 SER A N 1
ATOM 836 C CA . SER A 1 110 ? -16.469 5.184 -10.039 1 97.81 110 SER A CA 1
ATOM 837 C C . SER A 1 110 ? -16.125 6.172 -8.938 1 97.81 110 SER A C 1
ATOM 839 O O . SER A 1 110 ? -16.188 5.836 -7.75 1 97.81 110 SER A O 1
ATOM 841 N N . PHE A 1 111 ? -15.758 7.355 -9.289 1 98.25 111 PHE A N 1
ATOM 842 C CA . PHE A 1 111 ? -15.406 8.414 -8.344 1 98.25 111 PHE A CA 1
ATOM 843 C C . PHE A 1 111 ? -15.711 9.781 -8.93 1 98.25 111 PHE A C 1
ATOM 845 O O . PHE A 1 111 ? -15.898 9.922 -10.141 1 98.25 111 PHE A O 1
ATOM 852 N N . ARG A 1 112 ? -15.898 10.766 -8.07 1 98.31 112 ARG A N 1
ATOM 853 C CA . ARG A 1 112 ? -16.016 12.18 -8.422 1 98.31 112 ARG A CA 1
ATOM 854 C C . ARG A 1 112 ? -14.953 13.008 -7.711 1 98.31 112 ARG A C 1
ATOM 856 O O . ARG A 1 112 ? -14.797 12.914 -6.492 1 98.31 112 ARG A O 1
ATOM 863 N N . VAL A 1 113 ? -14.234 13.82 -8.5 1 98.56 113 VAL A N 1
ATOM 864 C CA . VAL A 1 113 ? -13.164 14.641 -7.941 1 98.56 113 VAL A CA 1
ATOM 865 C C . VAL A 1 113 ? -13.656 16.078 -7.754 1 98.56 113 VAL A C 1
ATOM 867 O O . VAL A 1 113 ? -14.211 16.672 -8.68 1 98.56 113 VAL A O 1
ATOM 870 N N . ARG A 1 114 ? -13.539 16.516 -6.555 1 98.5 114 ARG A N 1
ATOM 871 C CA . ARG A 1 114 ? -13.695 17.922 -6.25 1 98.5 114 ARG A CA 1
ATOM 872 C C . ARG A 1 114 ? -12.352 18.562 -5.891 1 98.5 114 ARG A C 1
ATOM 874 O O . ARG A 1 114 ? -11.82 18.312 -4.809 1 98.5 114 ARG A O 1
ATOM 881 N N . GLU A 1 115 ? -11.836 19.359 -6.758 1 98.69 115 GLU A N 1
ATOM 882 C CA . GLU A 1 115 ? -10.617 20.094 -6.449 1 98.69 115 GLU A CA 1
ATOM 883 C C . GLU A 1 115 ? -10.906 21.266 -5.516 1 98.69 115 GLU A C 1
ATOM 885 O O . GLU A 1 115 ? -11.867 22.016 -5.727 1 98.69 115 GLU A O 1
ATOM 890 N N . VAL A 1 116 ? -10.102 21.328 -4.484 1 98.38 116 VAL A N 1
ATOM 891 C CA . VAL A 1 116 ? -10.297 22.297 -3.406 1 98.38 116 VAL A CA 1
ATOM 892 C C . VAL A 1 116 ? -9.133 23.281 -3.377 1 98.38 116 VAL A C 1
ATOM 894 O O . VAL A 1 116 ? -7.973 22.891 -3.523 1 98.38 116 VAL A O 1
ATOM 897 N N . GLY A 1 117 ? -9.438 24.609 -3.277 1 97.56 117 GLY A N 1
ATOM 898 C CA . GLY A 1 117 ? -8.406 25.625 -3.115 1 97.56 117 GLY A CA 1
ATOM 899 C C . GLY A 1 117 ? -8.227 26.062 -1.675 1 97.56 117 GLY A C 1
ATOM 900 O O . GLY A 1 117 ? -9.094 25.812 -0.831 1 97.56 117 GLY A O 1
ATOM 901 N N . GLY A 1 118 ? -7.062 26.656 -1.441 1 97.12 118 GLY A N 1
ATOM 902 C CA . GLY A 1 118 ? -6.844 27.219 -0.123 1 97.12 118 GLY A CA 1
ATOM 903 C C . GLY A 1 118 ? -7.922 28.203 0.286 1 97.12 118 GLY A C 1
ATOM 904 O O . GLY A 1 118 ? -8.344 29.047 -0.514 1 97.12 118 GLY A O 1
ATOM 905 N N . GLY A 1 119 ? -8.336 28.062 1.561 1 97.56 119 GLY A N 1
ATOM 906 C CA . GLY A 1 119 ? -9.359 28.953 2.086 1 97.56 119 GLY A CA 1
ATOM 907 C C . GLY A 1 119 ? -10.766 28.438 1.854 1 97.56 119 GLY A C 1
ATOM 908 O O . GLY A 1 119 ? -11.719 28.922 2.469 1 97.56 119 GLY A O 1
ATOM 909 N N . GLU A 1 120 ? -10.953 27.453 1.062 1 98.38 120 GLU A N 1
ATOM 910 C CA . GLU A 1 120 ? -12.281 26.938 0.741 1 98.38 120 GLU A CA 1
ATOM 911 C C . GLU A 1 120 ? -12.867 26.156 1.91 1 98.38 120 GLU A C 1
ATOM 913 O O . GLU A 1 120 ? -12.148 25.422 2.6 1 98.38 120 GLU A O 1
ATOM 918 N N . ARG A 1 121 ? -14.188 26.344 2.031 1 98.56 121 ARG A N 1
ATOM 919 C CA . ARG A 1 121 ? -14.93 25.609 3.047 1 98.56 121 ARG A CA 1
ATOM 920 C C . ARG A 1 121 ? -15.93 24.641 2.404 1 98.56 121 ARG A C 1
ATOM 922 O O . ARG A 1 121 ? -16.531 24.953 1.372 1 98.56 121 ARG A O 1
ATOM 929 N N . PHE A 1 122 ? -16.078 23.469 2.926 1 98.5 122 PHE A N 1
ATOM 930 C CA . PHE A 1 122 ? -17.047 22.484 2.457 1 98.5 122 PHE A CA 1
ATOM 931 C C . PHE A 1 122 ? -17.453 21.547 3.586 1 98.5 122 PHE A C 1
ATOM 933 O O . PHE A 1 122 ? -16.844 21.547 4.652 1 98.5 122 PHE A O 1
ATOM 940 N N . SER A 1 123 ? -18.531 20.812 3.365 1 98.5 123 SER A N 1
ATOM 941 C CA . SER A 1 123 ? -19.016 19.875 4.371 1 98.5 123 SER A CA 1
ATOM 942 C C . SER A 1 123 ? -19.109 18.469 3.809 1 98.5 123 SER A C 1
ATOM 944 O O . SER A 1 123 ? -19.406 18.281 2.625 1 98.5 123 SER A O 1
ATOM 946 N N . ILE A 1 124 ? -18.812 17.531 4.578 1 98.5 124 ILE A N 1
ATOM 947 C CA . ILE A 1 124 ? -19.094 16.125 4.344 1 98.5 124 ILE A CA 1
ATOM 948 C C . ILE A 1 124 ? -19.906 15.555 5.504 1 98.5 124 ILE A C 1
ATOM 950 O O . ILE A 1 124 ? -19.391 15.375 6.605 1 98.5 124 ILE A O 1
ATOM 954 N N . GLY A 1 125 ? -21.156 15.227 5.242 1 98.19 125 GLY A N 1
ATOM 955 C CA . GLY A 1 125 ? -22.031 14.961 6.363 1 98.19 125 GLY A CA 1
ATOM 956 C C . GLY A 1 125 ? -22.109 16.109 7.355 1 98.19 125 GLY A C 1
ATOM 957 O O . GLY A 1 125 ? -22.312 17.25 6.969 1 98.19 125 GLY A O 1
ATOM 958 N N . ASN A 1 126 ? -21.922 15.82 8.594 1 98 126 ASN A N 1
ATOM 959 C CA . ASN A 1 126 ? -22 16.812 9.664 1 98 126 ASN A CA 1
ATOM 960 C C . ASN A 1 126 ? -20.656 17.5 9.891 1 98 126 ASN A C 1
ATOM 962 O O . ASN A 1 126 ? -20.578 18.469 10.648 1 98 126 ASN A O 1
ATOM 966 N N . LEU A 1 127 ? -19.672 17.078 9.219 1 98.19 127 LEU A N 1
ATOM 967 C CA . LEU A 1 127 ? -18.344 17.625 9.461 1 98.19 127 LEU A CA 1
ATOM 968 C C . LEU A 1 127 ? -18.062 18.812 8.562 1 98.19 127 LEU A C 1
ATOM 970 O O . LEU A 1 127 ? -18.344 18.781 7.363 1 98.19 127 LEU A O 1
ATOM 974 N N . ARG A 1 128 ? -17.531 19.859 9.141 1 98.38 128 ARG A N 1
ATOM 975 C CA . ARG A 1 128 ? -17.156 21.047 8.398 1 98.38 128 ARG A CA 1
ATOM 976 C C . ARG A 1 128 ? -15.641 21.109 8.195 1 98.38 128 ARG A C 1
ATOM 978 O O . ARG A 1 128 ? -14.875 21 9.156 1 98.38 128 ARG A O 1
ATOM 985 N N . PHE A 1 129 ? -15.273 21.281 6.926 1 98.75 129 PHE A N 1
ATOM 986 C CA . PHE A 1 129 ? -13.875 21.359 6.539 1 98.75 129 PHE A CA 1
ATOM 987 C C . PHE A 1 129 ? -13.516 22.781 6.094 1 98.75 129 PHE A C 1
ATOM 989 O O . PHE A 1 129 ? -14.297 23.438 5.41 1 98.75 129 PHE A O 1
ATOM 996 N N . GLU A 1 130 ? -12.398 23.188 6.512 1 98.88 130 GLU A N 1
ATOM 997 C CA . GLU A 1 130 ? -11.734 24.359 5.934 1 98.88 130 GLU A CA 1
ATOM 998 C C . GLU A 1 130 ? -10.344 24 5.41 1 98.88 130 GLU A C 1
ATOM 1000 O O . GLU A 1 130 ? -9.492 23.547 6.168 1 98.88 130 GLU A O 1
ATOM 1005 N N . ALA A 1 131 ? -10.164 24.203 4.113 1 98.88 131 ALA A N 1
ATOM 1006 C CA . ALA A 1 131 ? -8.859 23.938 3.525 1 98.88 131 ALA A CA 1
ATOM 1007 C C . ALA A 1 131 ? -7.906 25.109 3.758 1 98.88 131 ALA A C 1
ATOM 1009 O O . ALA A 1 131 ? -8.305 26.266 3.631 1 98.88 131 ALA A O 1
ATOM 1010 N N . ARG A 1 132 ? -6.68 24.828 4.145 1 98.75 132 ARG A N 1
ATOM 1011 C CA . ARG A 1 132 ? -5.629 25.828 4.293 1 98.75 132 ARG A CA 1
ATOM 1012 C C . ARG A 1 132 ? -4.402 25.453 3.459 1 98.75 132 ARG A C 1
ATOM 1014 O O . ARG A 1 132 ? -3.906 24.328 3.535 1 98.75 132 ARG A O 1
ATOM 1021 N N . ARG A 1 133 ? -3.936 26.406 2.662 1 98.38 133 ARG A N 1
ATOM 1022 C CA . ARG A 1 133 ? -2.719 26.156 1.896 1 98.38 133 ARG A CA 1
ATOM 1023 C C . ARG A 1 133 ? -1.521 25.953 2.82 1 98.38 133 ARG A C 1
ATOM 1025 O O . ARG A 1 133 ? -1.355 26.688 3.795 1 98.38 133 ARG A O 1
ATOM 1032 N N . THR A 1 134 ? -0.79 24.922 2.502 1 98.62 134 THR A N 1
ATOM 1033 C CA . THR A 1 134 ? 0.4 24.672 3.309 1 98.62 134 THR A CA 1
ATOM 1034 C C . THR A 1 134 ? 1.666 24.984 2.514 1 98.62 134 THR A C 1
ATOM 1036 O O . THR A 1 134 ? 1.593 25.375 1.348 1 98.62 134 THR A O 1
ATOM 1039 N N . VAL A 1 135 ? 2.818 24.953 3.174 1 98.44 135 VAL A N 1
ATOM 1040 C CA . VAL A 1 135 ? 4.109 25.234 2.561 1 98.44 135 VAL A CA 1
ATOM 1041 C C . VAL A 1 135 ? 4.855 23.922 2.299 1 98.44 135 VAL A C 1
ATOM 1043 O O . VAL A 1 135 ? 5.453 23.359 3.213 1 98.44 135 VAL A O 1
ATOM 1046 N N . HIS A 1 136 ? 4.805 23.484 1.105 1 98 136 HIS A N 1
ATOM 1047 C CA . HIS A 1 136 ? 5.398 22.219 0.698 1 98 136 HIS A CA 1
ATOM 1048 C C . HIS A 1 136 ? 5.91 22.281 -0.737 1 98 136 HIS A C 1
ATOM 1050 O O . HIS A 1 136 ? 5.742 23.297 -1.414 1 98 136 HIS A O 1
ATOM 1056 N N . SER A 1 137 ? 6.645 21.312 -1.188 1 95.81 137 SER A N 1
ATOM 1057 C CA . SER A 1 137 ? 7.324 21.312 -2.479 1 95.81 137 SER A CA 1
ATOM 1058 C C . SER A 1 137 ? 6.328 21.203 -3.627 1 95.81 137 SER A C 1
ATOM 1060 O O . SER A 1 137 ? 6.672 21.469 -4.781 1 95.81 137 SER A O 1
ATOM 1062 N N . VAL A 1 138 ? 5.086 20.75 -3.361 1 95.62 138 VAL A N 1
ATOM 1063 C CA . VAL A 1 138 ? 3.992 20.672 -4.324 1 95.62 138 VAL A CA 1
ATOM 1064 C C . VAL A 1 138 ? 2.74 21.328 -3.744 1 95.62 138 VAL A C 1
ATOM 1066 O O . VAL A 1 138 ? 2.705 21.672 -2.561 1 95.62 138 VAL A O 1
ATOM 1069 N N . GLU A 1 139 ? 1.759 21.562 -4.605 1 96.31 139 GLU A N 1
ATOM 1070 C CA . GLU A 1 139 ? 0.482 22.047 -4.086 1 96.31 139 GLU A CA 1
ATOM 1071 C C . GLU A 1 139 ? -0.034 21.141 -2.965 1 96.31 139 GLU A C 1
ATOM 1073 O O . GLU A 1 139 ? -0.118 19.922 -3.129 1 96.31 139 GLU A O 1
ATOM 1078 N N . SER A 1 140 ? -0.3 21.688 -1.817 1 98.31 140 SER A N 1
ATOM 1079 C CA . SER A 1 140 ? -0.66 20.906 -0.634 1 98.31 140 SER A CA 1
ATOM 1080 C C . SER A 1 140 ? -1.639 21.672 0.25 1 98.31 140 SER A C 1
ATOM 1082 O O . SER A 1 140 ? -1.613 22.906 0.292 1 98.31 140 SER A O 1
ATOM 1084 N N . LEU A 1 141 ? -2.488 20.984 0.87 1 98.88 141 LEU A N 1
ATOM 1085 C CA . LEU A 1 141 ? -3.5 21.531 1.759 1 98.88 141 LEU A CA 1
ATOM 1086 C C . LEU A 1 141 ? -3.453 20.859 3.127 1 98.88 141 LEU A C 1
ATOM 1088 O O . LEU A 1 141 ? -3.201 19.656 3.223 1 98.88 141 LEU A O 1
ATOM 1092 N N . GLY A 1 142 ? -3.629 21.594 4.176 1 98.88 142 GLY A N 1
ATOM 1093 C CA . GLY A 1 142 ? -4.156 21.109 5.441 1 98.88 142 GLY A CA 1
ATOM 1094 C C . GLY A 1 142 ? -5.645 21.359 5.598 1 98.88 142 GLY A C 1
ATOM 1095 O O . GLY A 1 142 ? -6.258 22.047 4.789 1 98.88 142 GLY A O 1
ATOM 1096 N N . TYR A 1 143 ? -6.215 20.75 6.598 1 98.94 143 TYR A N 1
ATOM 1097 C CA . TYR A 1 143 ? -7.652 20.875 6.801 1 98.94 143 TYR A CA 1
ATOM 1098 C C . TYR A 1 143 ? -7.98 21.109 8.266 1 98.94 143 TYR A C 1
ATOM 1100 O O . TYR A 1 143 ? -7.438 20.438 9.148 1 98.94 143 TYR A O 1
ATOM 1108 N N . VAL A 1 144 ? -8.805 22.125 8.508 1 98.81 144 VAL A N 1
ATOM 1109 C CA . VAL A 1 144 ? -9.445 22.234 9.812 1 98.81 144 VAL A CA 1
ATOM 1110 C C . VAL A 1 144 ? -10.805 21.531 9.773 1 98.81 144 VAL A C 1
ATOM 1112 O O . VAL A 1 144 ? -11.672 21.891 8.977 1 98.81 144 VAL A O 1
ATOM 1115 N N . VAL A 1 145 ? -10.898 20.453 10.531 1 98.38 145 VAL A N 1
ATOM 1116 C CA . VAL A 1 145 ? -12.133 19.672 10.617 1 98.38 145 VAL A CA 1
ATOM 1117 C C . VAL A 1 145 ? -12.766 19.859 11.992 1 98.38 145 VAL A C 1
ATOM 1119 O O . VAL A 1 145 ? -12.289 19.281 12.977 1 98.38 145 VAL A O 1
ATOM 1122 N N . ASP A 1 146 ? -13.812 20.625 12.102 1 96.38 146 ASP A N 1
ATOM 1123 C CA . ASP A 1 146 ? -14.508 20.938 13.344 1 96.38 146 ASP A CA 1
ATOM 1124 C C . ASP A 1 146 ? -13.531 21.359 14.438 1 96.38 146 ASP A C 1
ATOM 1126 O O . ASP A 1 146 ? -13.555 20.828 15.547 1 96.38 146 ASP A O 1
ATOM 1130 N N . GLY A 1 147 ? -12.578 22.203 14.062 1 95.19 147 GLY A N 1
ATOM 1131 C CA . GLY A 1 147 ? -11.68 22.828 15.023 1 95.19 147 GLY A CA 1
ATOM 1132 C C . GLY A 1 147 ? -10.359 22.094 15.172 1 95.19 147 GLY A C 1
ATOM 1133 O O . GLY A 1 147 ? -9.445 22.562 15.852 1 95.19 147 GLY A O 1
ATOM 1134 N N . LEU A 1 148 ? -10.211 20.875 14.625 1 98.25 148 LEU A N 1
ATOM 1135 C CA . LEU A 1 148 ? -8.969 20.109 14.641 1 98.25 148 LEU A CA 1
ATOM 1136 C C . LEU A 1 148 ? -8.18 20.328 13.352 1 98.25 148 LEU A C 1
ATOM 1138 O O . LEU A 1 148 ? -8.688 20.062 12.258 1 98.25 148 LEU A O 1
ATOM 1142 N N . LEU A 1 149 ? -6.988 20.797 13.492 1 98.75 149 LEU A N 1
ATOM 1143 C CA . LEU A 1 149 ? -6.137 20.969 12.32 1 98.75 149 LEU A CA 1
ATOM 1144 C C . LEU A 1 149 ? -5.445 19.656 11.953 1 98.75 149 LEU A C 1
ATOM 1146 O O . LEU A 1 149 ? -4.852 19 12.82 1 98.75 149 LEU A O 1
ATOM 1150 N N . ILE A 1 150 ? -5.555 19.203 10.773 1 98.94 150 ILE A N 1
ATOM 1151 C CA . ILE A 1 150 ? -4.727 18.188 10.148 1 98.94 150 ILE A CA 1
ATOM 1152 C C . ILE A 1 150 ? -3.77 18.828 9.148 1 98.94 150 ILE A C 1
ATOM 1154 O O . ILE A 1 150 ? -4.191 19.281 8.078 1 98.94 150 ILE A O 1
ATOM 1158 N N . SER A 1 151 ?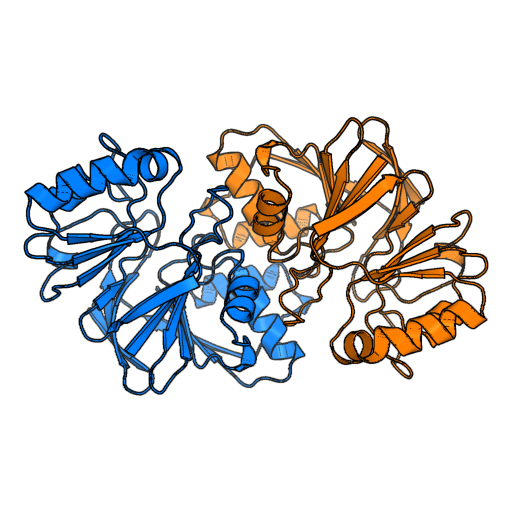 -2.559 18.859 9.438 1 98.81 151 SER A N 1
ATOM 1159 C CA . SER A 1 151 ? -1.646 19.781 8.766 1 98.81 151 SER A CA 1
ATOM 1160 C C . SER A 1 151 ? -1.251 19.266 7.387 1 98.81 151 SER A C 1
ATOM 1162 O O . SER A 1 151 ? -0.915 20.047 6.496 1 98.81 151 SER A O 1
ATOM 1164 N N . GLY A 1 152 ? -1.254 17.891 7.184 1 98.62 152 GLY A N 1
ATOM 1165 C CA . GLY A 1 152 ? -0.486 17.375 6.059 1 98.62 152 GLY A CA 1
ATOM 1166 C C . GLY A 1 152 ? 1 17.656 6.176 1 98.62 152 GLY A C 1
ATOM 1167 O O . GLY A 1 152 ? 1.555 17.656 7.273 1 98.62 152 GLY A O 1
ATOM 1168 N N . ASP A 1 153 ? 1.67 17.781 5.016 1 98.88 153 ASP A N 1
ATOM 1169 C CA . ASP A 1 153 ? 3.084 18.141 5.02 1 98.88 153 ASP A CA 1
ATOM 1170 C C . ASP A 1 153 ? 3.266 19.641 4.871 1 98.88 153 ASP A C 1
ATOM 1172 O O . ASP A 1 153 ? 2.637 20.266 4.016 1 98.88 153 ASP A O 1
ATOM 1176 N N . THR A 1 154 ? 4.109 20.188 5.734 1 98.88 154 THR A N 1
ATOM 1177 C CA . THR A 1 154 ? 4.297 21.641 5.707 1 98.88 154 THR A CA 1
ATOM 1178 C C . THR A 1 154 ? 5.449 22.062 6.621 1 98.88 154 THR A C 1
ATOM 1180 O O . THR A 1 154 ? 5.754 21.359 7.594 1 98.88 154 THR A O 1
ATOM 1183 N N . SER A 1 155 ? 6.047 23.156 6.25 1 98.69 155 SER A N 1
ATOM 1184 C CA . SER A 1 155 ? 6.684 23.906 7.328 1 98.69 155 SER A CA 1
ATOM 1185 C C . SER A 1 155 ? 5.645 24.641 8.18 1 98.69 155 SER A C 1
ATOM 1187 O O . SER A 1 155 ? 4.535 24.906 7.723 1 98.69 155 SER A O 1
ATOM 1189 N N . ALA A 1 156 ? 5.996 24.906 9.445 1 98.5 156 ALA A N 1
ATOM 1190 C CA . ALA A 1 156 ? 5.09 25.609 10.344 1 98.5 156 ALA A CA 1
ATOM 1191 C C . ALA A 1 156 ? 5.098 27.109 10.055 1 98.5 156 ALA A C 1
ATOM 1193 O O . ALA A 1 156 ? 6.148 27.688 9.766 1 98.5 156 ALA A O 1
ATOM 1194 N N . PHE A 1 157 ? 3.939 27.75 10.078 1 98.38 157 PHE A N 1
ATOM 1195 C CA . PHE A 1 157 ? 3.787 29.188 9.938 1 98.38 157 PHE A CA 1
ATOM 1196 C C . PHE A 1 157 ? 2.549 29.672 10.68 1 98.38 157 PHE A C 1
ATOM 1198 O O . PHE A 1 157 ? 1.574 28.938 10.828 1 98.38 157 PHE A O 1
ATOM 1205 N N . PRO A 1 158 ? 2.52 30.844 11.195 1 97.75 158 PRO A N 1
ATOM 1206 C CA . PRO A 1 158 ? 1.522 31.297 12.164 1 97.75 158 PRO A CA 1
ATOM 1207 C C . PRO A 1 158 ? 0.092 31.172 11.648 1 97.75 158 PRO A C 1
ATOM 1209 O O . PRO A 1 158 ? -0.791 30.703 12.383 1 97.75 158 PRO A O 1
ATOM 1212 N N . GLU A 1 159 ? -0.196 31.484 10.422 1 97.5 159 GLU A N 1
ATOM 1213 C CA . GLU A 1 159 ? -1.547 31.5 9.867 1 97.5 159 GLU A CA 1
ATOM 1214 C C . GLU A 1 159 ? -2.172 30.109 9.875 1 97.5 159 GLU A C 1
ATOM 1216 O O . GLU A 1 159 ? -3.396 29.969 9.922 1 97.5 159 GLU A O 1
ATOM 1221 N N . LEU A 1 160 ? -1.347 29.078 9.852 1 98.19 160 LEU A N 1
ATOM 1222 C CA . LEU A 1 160 ? -1.822 27.688 9.812 1 98.19 160 LEU A CA 1
ATOM 1223 C C . LEU A 1 160 ? -2.619 27.359 11.07 1 98.19 160 LEU A C 1
ATOM 1225 O O . LEU A 1 160 ? -3.535 26.547 11.031 1 98.19 160 LEU A O 1
ATOM 1229 N N . TYR A 1 161 ? -2.324 28.062 12.133 1 98.06 161 TYR A N 1
ATOM 1230 C CA . TYR A 1 161 ? -2.828 27.641 13.438 1 98.06 161 TYR A CA 1
ATOM 1231 C C . TYR A 1 161 ? -3.91 28.594 13.938 1 98.06 161 TYR A C 1
ATOM 1233 O O . TYR A 1 161 ? -4.402 28.453 15.055 1 98.06 161 TYR A O 1
ATOM 1241 N N . GLU A 1 162 ? -4.23 29.562 13.148 1 96.62 162 GLU A N 1
ATOM 1242 C CA . GLU A 1 162 ? -5.227 30.547 13.555 1 96.62 162 GLU A CA 1
ATOM 1243 C C . GLU A 1 162 ? -6.555 29.891 13.898 1 96.62 162 GLU A C 1
ATOM 1245 O O . GLU A 1 162 ? -7.098 29.125 13.102 1 96.62 162 GLU A O 1
ATOM 1250 N N . GLY A 1 163 ? -6.988 30.125 15.133 1 96.12 163 GLY A N 1
ATOM 1251 C CA . GLY A 1 163 ? -8.328 29.734 15.539 1 96.12 163 GLY A CA 1
ATOM 1252 C C . GLY A 1 163 ? -8.438 28.281 15.93 1 96.12 163 GLY A C 1
ATOM 1253 O O . GLY A 1 163 ? -9.539 27.734 16.062 1 96.12 163 GLY A O 1
ATOM 1254 N N . VAL A 1 164 ? -7.328 27.547 16.062 1 96.88 164 VAL A N 1
ATOM 1255 C CA . VAL A 1 164 ? -7.395 26.141 16.453 1 96.88 164 VAL A CA 1
ATOM 1256 C C . VAL A 1 164 ? -6.59 25.938 17.734 1 96.88 164 VAL A C 1
ATOM 1258 O O . VAL A 1 164 ? -5.555 26.562 17.938 1 96.88 164 VAL A O 1
ATOM 1261 N N . ASP A 1 165 ? -7.086 24.969 18.578 1 95.88 165 ASP A N 1
ATOM 1262 C CA . ASP A 1 165 ? -6.402 24.688 19.828 1 95.88 165 ASP A CA 1
ATOM 1263 C C . ASP A 1 165 ? -5.727 23.312 19.797 1 95.88 165 ASP A C 1
ATOM 1265 O O . ASP A 1 165 ? -4.945 22.984 20.688 1 95.88 165 ASP A O 1
ATOM 1269 N N . ALA A 1 166 ? -6.051 22.484 18.766 1 97.94 166 ALA A N 1
ATOM 1270 C CA . ALA A 1 166 ? -5.477 21.141 18.641 1 97.94 166 ALA A CA 1
ATOM 1271 C C . ALA A 1 166 ? -5.137 20.828 17.188 1 97.94 166 ALA A C 1
ATOM 1273 O O . ALA A 1 166 ? -5.816 21.297 16.266 1 97.94 166 ALA A O 1
ATOM 1274 N N . ALA A 1 167 ? -4.074 20.016 17.047 1 98.75 167 ALA A N 1
ATOM 1275 C CA . ALA A 1 167 ? -3.65 19.672 15.688 1 98.75 167 ALA A CA 1
ATOM 1276 C C . ALA A 1 167 ? -3.121 18.25 15.625 1 98.75 167 ALA A C 1
ATOM 1278 O O . ALA A 1 167 ? -2.447 17.781 16.547 1 98.75 167 ALA A O 1
ATOM 1279 N N . ILE A 1 168 ? -3.521 17.484 14.648 1 98.88 168 ILE A N 1
ATOM 1280 C CA . ILE A 1 168 ? -2.695 16.406 14.133 1 98.88 168 ILE A CA 1
ATOM 1281 C C . ILE A 1 168 ? -1.682 16.953 13.133 1 98.88 168 ILE A C 1
ATOM 1283 O O . ILE A 1 168 ? -2.059 17.453 12.07 1 98.88 168 ILE A O 1
ATOM 1287 N N . HIS A 1 169 ? -0.403 16.891 13.422 1 98.88 169 HIS A N 1
ATOM 1288 C CA . HIS A 1 169 ? 0.6 17.703 12.742 1 98.88 169 HIS A CA 1
ATOM 1289 C C . HIS A 1 169 ? 1.813 16.859 12.352 1 98.88 169 HIS A C 1
ATOM 1291 O O . HIS A 1 169 ? 2.248 16 13.117 1 98.88 169 HIS A O 1
ATOM 1297 N N . GLU A 1 170 ? 2.359 17.109 11.195 1 98.81 170 GLU A N 1
ATOM 1298 C CA . GLU A 1 170 ? 3.605 16.438 10.852 1 98.81 170 GLU A CA 1
ATOM 1299 C C . GLU A 1 170 ? 4.758 16.922 11.719 1 98.81 170 GLU A C 1
ATOM 1301 O O . GLU A 1 170 ? 4.762 18.078 12.156 1 98.81 170 GLU A O 1
ATOM 1306 N N . MET A 1 171 ? 5.621 16.109 12.086 1 98.88 171 MET A N 1
ATOM 1307 C CA . MET A 1 171 ? 6.918 16.406 12.695 1 98.88 171 MET A CA 1
ATOM 1308 C C . MET A 1 171 ? 8.031 15.602 12.023 1 98.88 171 MET A C 1
ATOM 1310 O O . MET A 1 171 ? 8.688 14.781 12.664 1 98.88 171 MET A O 1
ATOM 1314 N N . SER A 1 172 ? 8.258 15.938 10.75 1 98.81 172 SER A N 1
ATOM 1315 C CA . SER A 1 172 ? 9.117 15.141 9.875 1 98.81 172 SER A CA 1
ATOM 1316 C C . SER A 1 172 ? 10.578 15.234 10.305 1 98.81 172 SER A C 1
ATOM 1318 O O . SER A 1 172 ? 11.32 14.25 10.219 1 98.81 172 SER A O 1
ATOM 1320 N N . LEU A 1 173 ? 10.961 16.422 10.781 1 98.81 173 LEU A N 1
ATOM 1321 C CA . LEU A 1 173 ? 12.383 16.688 10.969 1 98.81 173 LEU A CA 1
ATOM 1322 C C . LEU A 1 173 ? 12.75 16.656 12.445 1 98.81 173 LEU A C 1
ATOM 1324 O O . LEU A 1 173 ? 11.914 16.938 13.305 1 98.81 173 LEU A O 1
ATOM 1328 N N . ASP A 1 174 ? 13.961 16.281 12.68 1 98.81 174 ASP A N 1
ATOM 1329 C CA . ASP A 1 174 ? 14.523 16.391 14.023 1 98.81 174 ASP A CA 1
ATOM 1330 C C . ASP A 1 174 ? 15.07 17.781 14.281 1 98.81 174 ASP A C 1
ATOM 1332 O O . ASP A 1 174 ? 15.016 18.656 13.398 1 98.81 174 ASP A O 1
ATOM 1336 N N . PHE A 1 175 ? 15.523 18.0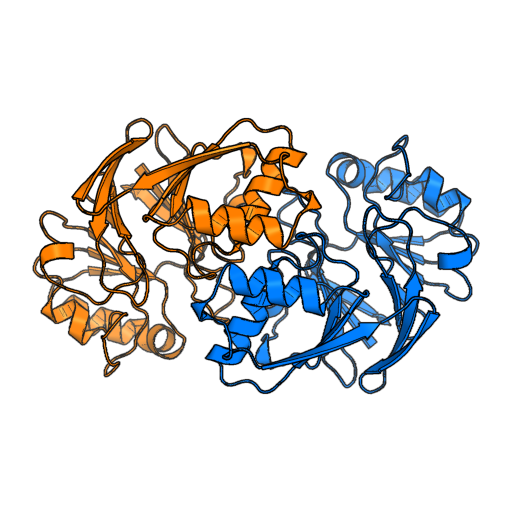31 15.602 1 98.75 175 PHE A N 1
ATOM 1337 C CA . PHE A 1 175 ? 16.172 19.281 15.93 1 98.75 175 PHE A CA 1
ATOM 1338 C C . PHE A 1 175 ? 17.25 19.625 14.914 1 98.75 175 PHE A C 1
ATOM 1340 O O . PHE A 1 175 ? 17.984 18.734 14.469 1 98.75 175 PHE A O 1
ATOM 1347 N N . GLY A 1 176 ? 17.297 20.859 14.523 1 98.38 176 GLY A N 1
ATOM 1348 C CA . GLY A 1 176 ? 18.328 21.328 13.617 1 98.38 176 GLY A CA 1
ATOM 1349 C C . GLY A 1 176 ? 17.984 21.125 12.156 1 98.38 176 GLY A C 1
ATOM 1350 O O . GLY A 1 176 ? 18.734 21.547 11.266 1 98.38 176 GLY A O 1
ATOM 1351 N N . GLY A 1 177 ? 16.859 20.438 11.859 1 97.94 177 GLY A N 1
ATOM 1352 C CA . GLY A 1 177 ? 16.453 20.25 10.477 1 97.94 177 GLY A CA 1
ATOM 1353 C C . GLY A 1 177 ? 16.078 21.531 9.781 1 97.94 177 GLY A C 1
ATOM 1354 O O . GLY A 1 177 ? 15.492 22.438 10.391 1 97.94 177 GLY A O 1
ATOM 1355 N N . LYS A 1 178 ? 16.516 21.656 8.438 1 96.75 178 LYS A N 1
ATOM 1356 C CA . LYS A 1 178 ? 16.125 22.812 7.641 1 96.75 178 LYS A CA 1
ATOM 1357 C C . LYS A 1 178 ? 14.648 22.75 7.277 1 96.75 178 LYS A C 1
ATOM 1359 O O . LYS A 1 178 ? 14.234 21.922 6.457 1 96.75 178 LYS A O 1
ATOM 1364 N N . ALA A 1 179 ? 13.852 23.641 7.777 1 95.44 179 ALA A N 1
ATOM 1365 C CA . ALA A 1 179 ? 12.391 23.594 7.699 1 95.44 179 ALA A CA 1
ATOM 1366 C C . ALA A 1 179 ? 11.883 24.375 6.484 1 95.44 179 ALA A C 1
ATOM 1368 O O . ALA A 1 179 ? 11.039 25.25 6.609 1 95.44 179 ALA A O 1
ATOM 1369 N N . ASP A 1 180 ? 12.273 23.984 5.332 1 97.44 180 ASP A N 1
ATOM 1370 C CA . ASP A 1 180 ? 11.789 24.625 4.117 1 97.44 180 ASP A CA 1
ATOM 1371 C C . ASP A 1 180 ? 10.398 24.125 3.742 1 97.44 180 ASP A C 1
ATOM 1373 O O . ASP A 1 180 ? 9.523 24.906 3.377 1 97.44 180 ASP A O 1
ATOM 1377 N N . PHE A 1 181 ? 10.211 22.812 3.861 1 98.44 181 PHE A N 1
ATOM 1378 C CA . PHE A 1 181 ? 8.977 22.203 3.367 1 98.44 181 PHE A CA 1
ATOM 1379 C C . PHE A 1 181 ? 8.43 21.188 4.371 1 98.44 181 PHE A C 1
ATOM 1381 O O . PHE A 1 181 ? 7.477 20.469 4.074 1 98.44 181 PHE A O 1
ATOM 1388 N N . HIS A 1 182 ? 9.102 21.094 5.5 1 98.75 182 HIS A N 1
ATOM 1389 C CA . HIS A 1 182 ? 8.688 20.234 6.598 1 98.75 182 HIS A CA 1
ATOM 1390 C C . HIS A 1 182 ? 8.93 20.891 7.945 1 98.75 182 HIS A C 1
ATOM 1392 O O . HIS A 1 182 ? 9.57 21.953 8.016 1 98.75 182 HIS A O 1
ATOM 1398 N N . THR A 1 183 ? 8.445 20.359 8.969 1 98.81 183 THR A N 1
ATOM 1399 C CA . THR A 1 183 ? 8.461 20.984 10.289 1 98.81 183 THR A CA 1
ATOM 1400 C C . THR A 1 183 ? 9.555 20.375 11.156 1 98.81 183 THR A C 1
ATOM 1402 O O . THR A 1 183 ? 9.758 19.156 11.156 1 98.81 183 THR A O 1
ATOM 1405 N N . SER A 1 184 ? 10.328 21.203 11.797 1 98.81 184 SER A N 1
ATOM 1406 C CA . SER A 1 184 ? 11.219 20.828 12.898 1 98.81 184 SER A CA 1
ATOM 1407 C C . SER A 1 184 ? 10.664 21.297 14.234 1 98.81 184 SER A C 1
ATOM 1409 O O . SER A 1 184 ? 9.75 22.125 14.281 1 98.81 184 SER A O 1
ATOM 1411 N N . PRO A 1 185 ? 11.188 20.703 15.336 1 98.69 185 PRO A N 1
ATOM 1412 C CA . PRO A 1 185 ? 10.695 21.141 16.641 1 98.69 185 PRO A CA 1
ATOM 1413 C C . PRO A 1 185 ? 10.859 22.641 16.859 1 98.69 185 PRO A C 1
ATOM 1415 O O . PRO A 1 185 ? 9.945 23.297 17.359 1 98.69 185 PRO A O 1
ATOM 1418 N N . GLU A 1 186 ? 11.945 23.203 16.438 1 98.56 186 GLU A N 1
ATOM 1419 C CA . GLU A 1 186 ? 12.203 24.625 16.609 1 98.56 186 GLU A CA 1
ATOM 1420 C C . GLU A 1 186 ? 11.234 25.453 15.766 1 98.56 186 GLU A C 1
ATOM 1422 O O . GLU A 1 186 ? 10.664 26.438 16.25 1 98.56 186 GLU A O 1
ATOM 1427 N N . ASN A 1 187 ? 11.109 25.031 14.516 1 98.75 187 ASN A N 1
ATOM 1428 C CA . ASN A 1 187 ? 10.195 25.719 13.617 1 98.75 187 ASN A CA 1
ATOM 1429 C C . ASN A 1 187 ? 8.766 25.703 14.148 1 98.75 187 ASN A C 1
ATOM 1431 O O . ASN A 1 187 ? 8.055 26.719 14.086 1 98.75 187 ASN A O 1
ATOM 1435 N N . PHE A 1 188 ? 8.352 24.578 14.664 1 98.81 188 PHE A N 1
ATOM 1436 C CA . PHE A 1 188 ? 7.016 24.438 15.234 1 98.81 188 PHE A CA 1
ATOM 1437 C C . PHE A 1 188 ? 6.832 25.375 16.422 1 98.81 188 PHE A C 1
ATOM 1439 O O . PHE A 1 188 ? 5.852 26.109 16.5 1 98.81 188 PHE A O 1
ATOM 1446 N N . ALA A 1 189 ? 7.734 25.344 17.344 1 97.94 189 ALA A N 1
ATOM 1447 C CA . ALA A 1 189 ? 7.672 26.141 18.562 1 97.94 189 ALA A CA 1
ATOM 1448 C C . ALA A 1 189 ? 7.59 27.625 18.266 1 97.94 189 ALA A C 1
ATOM 1450 O O . ALA A 1 189 ? 6.891 28.375 18.953 1 97.94 189 ALA A O 1
ATOM 1451 N N . GLU A 1 190 ? 8.242 28.016 17.266 1 97.44 190 GLU A N 1
ATOM 1452 C CA . GLU A 1 190 ? 8.312 29.422 16.906 1 97.44 190 GLU A CA 1
ATOM 1453 C C . GLU A 1 190 ? 6.992 29.906 16.312 1 97.44 190 GLU A C 1
ATOM 1455 O O . GLU A 1 190 ? 6.664 31.094 16.406 1 97.44 190 GLU A O 1
ATOM 1460 N N . ASN A 1 191 ? 6.234 28.938 15.773 1 97.88 191 ASN A N 1
ATOM 1461 C CA . ASN A 1 191 ? 5.133 29.391 14.93 1 97.88 191 ASN A CA 1
ATOM 1462 C C . ASN A 1 191 ? 3.781 28.938 15.477 1 97.88 191 ASN A C 1
ATOM 1464 O O . ASN A 1 191 ? 2.746 29.516 15.125 1 97.88 191 ASN A O 1
ATOM 1468 N N . ALA A 1 192 ? 3.668 27.859 16.25 1 94.81 192 ALA A N 1
ATOM 1469 C CA . ALA A 1 192 ? 2.412 27.188 16.578 1 94.81 192 ALA A CA 1
ATOM 1470 C C . ALA A 1 192 ? 1.575 28.016 17.531 1 94.81 192 ALA A C 1
ATOM 1472 O O . ALA A 1 192 ? 0.394 27.734 17.75 1 94.81 192 ALA A O 1
ATOM 1473 N N . GLY A 1 193 ? 2.186 29.266 17.906 1 83.12 193 GLY A N 1
ATOM 1474 C CA . GLY A 1 193 ? 1.44 30.266 18.656 1 83.12 193 GLY A CA 1
ATOM 1475 C C . GLY A 1 193 ? 0.808 29.703 19.922 1 83.12 193 GLY A C 1
ATOM 1476 O O . GLY A 1 193 ? 1.492 29.094 20.75 1 83.12 193 GLY A O 1
ATOM 1477 N N . GLU A 1 194 ? -0.597 29.703 19.859 1 87.38 194 GLU A N 1
ATOM 1478 C CA . GLU A 1 194 ? -1.362 29.391 21.062 1 87.38 194 GLU A CA 1
ATOM 1479 C C . GLU A 1 194 ? -1.901 27.953 21.016 1 87.38 194 GLU A C 1
ATOM 1481 O O . GLU A 1 194 ? -2.799 27.594 21.781 1 87.38 194 GLU A O 1
ATOM 1486 N N . LEU A 1 195 ? -1.469 27.156 20.031 1 96.44 195 LEU A N 1
ATOM 1487 C CA . LEU A 1 195 ? -1.878 25.75 20.016 1 96.44 195 LEU A CA 1
ATOM 1488 C C . LEU A 1 195 ? -1.658 25.109 21.391 1 96.44 195 LEU A C 1
ATOM 1490 O O . LEU A 1 195 ? -0.621 25.328 22.016 1 96.44 195 LEU A O 1
ATOM 1494 N N . LYS A 1 196 ? -2.633 24.344 21.844 1 97.12 196 LYS A N 1
ATOM 1495 C CA . LYS A 1 196 ? -2.564 23.766 23.188 1 97.12 196 LYS A CA 1
ATOM 1496 C C . LYS A 1 196 ? -2.133 22.297 23.125 1 97.12 196 LYS A C 1
ATOM 1498 O O . LYS A 1 196 ? -1.461 21.812 24.047 1 97.12 196 LYS A O 1
ATOM 1503 N N . ARG A 1 197 ? -2.57 21.578 22.094 1 97.94 197 ARG A N 1
ATOM 1504 C CA . ARG A 1 197 ? -2.318 20.156 21.984 1 97.94 197 ARG A CA 1
ATOM 1505 C C . ARG A 1 197 ? -1.923 19.781 20.547 1 97.94 197 ARG A C 1
ATOM 1507 O O . ARG A 1 197 ? -2.51 20.281 19.594 1 97.94 197 ARG A O 1
ATOM 1514 N N . ALA A 1 198 ? -0.932 18.938 20.469 1 98.69 198 ALA A N 1
ATOM 1515 C CA . ALA A 1 198 ? -0.495 18.469 19.156 1 98.69 198 ALA A CA 1
ATOM 1516 C C . ALA A 1 198 ? -0.24 16.969 19.172 1 98.69 198 ALA A C 1
ATOM 1518 O O . ALA A 1 198 ? 0.365 16.438 20.109 1 98.69 198 ALA A O 1
ATOM 1519 N N . TYR A 1 199 ? -0.78 16.266 18.203 1 98.88 199 TYR A N 1
ATOM 1520 C CA . TYR A 1 199 ? -0.512 14.859 17.906 1 98.88 199 TYR A CA 1
ATOM 1521 C C . TYR A 1 199 ? 0.398 14.727 16.688 1 98.88 199 TYR A C 1
ATOM 1523 O O . TYR A 1 199 ? -0.036 14.938 15.555 1 98.88 199 TYR A O 1
ATOM 1531 N N . PHE A 1 200 ? 1.645 14.336 16.969 1 98.94 200 PHE A N 1
ATOM 1532 C CA . PHE A 1 200 ? 2.656 14.383 15.922 1 98.94 200 PHE A CA 1
ATOM 1533 C C . PHE A 1 200 ? 2.758 13.047 15.203 1 98.94 200 PHE A C 1
ATOM 1535 O O . PHE A 1 200 ? 2.891 12 15.844 1 98.94 200 PHE A O 1
ATOM 1542 N N . ILE A 1 201 ? 2.721 13.094 13.859 1 98.81 201 ILE A N 1
ATOM 1543 C CA . ILE A 1 201 ? 2.865 11.945 12.969 1 98.81 201 ILE A CA 1
ATOM 1544 C C . ILE A 1 201 ? 3.877 12.266 11.867 1 98.81 201 ILE A C 1
ATOM 1546 O O . ILE A 1 201 ? 4.488 13.336 11.875 1 98.81 201 ILE A O 1
ATOM 1550 N N . HIS A 1 202 ? 4.145 11.312 10.938 1 98.88 202 HIS A N 1
ATOM 1551 C CA . HIS A 1 202 ? 5 11.531 9.781 1 98.88 202 HIS A CA 1
ATOM 1552 C C . HIS A 1 202 ? 6.422 11.883 10.203 1 98.88 202 HIS A C 1
ATOM 1554 O O . HIS A 1 202 ? 7.039 12.781 9.625 1 98.88 202 HIS A O 1
ATOM 1560 N N . LEU A 1 203 ? 6.945 11.312 11.273 1 98.88 203 LEU A N 1
ATOM 1561 C CA . LEU A 1 203 ? 8.312 11.516 11.734 1 98.88 203 LEU A CA 1
ATOM 1562 C C . LEU A 1 203 ? 9.281 10.625 10.977 1 98.88 203 LEU A C 1
ATOM 1564 O O . LEU A 1 203 ? 9.125 9.398 10.953 1 98.88 203 LEU A O 1
ATOM 1568 N N . TYR A 1 204 ? 10.273 11.227 10.367 1 98.62 204 TYR A N 1
ATOM 1569 C CA . TYR A 1 204 ? 11.367 10.406 9.852 1 98.62 204 TYR A CA 1
ATOM 1570 C C . TYR A 1 204 ? 12.188 9.812 10.992 1 98.62 204 TYR A C 1
ATOM 1572 O O . TYR A 1 204 ? 12.078 10.258 12.141 1 98.62 204 TYR A O 1
ATOM 1580 N N . PRO A 1 205 ? 13.055 8.828 10.688 1 98.38 205 PRO A N 1
ATOM 1581 C CA . PRO A 1 205 ? 13.695 8.039 11.742 1 98.38 205 PRO A CA 1
ATOM 1582 C C . PRO A 1 205 ? 14.453 8.898 12.75 1 98.38 205 PRO A C 1
ATOM 1584 O O . PRO A 1 205 ? 14.336 8.688 13.961 1 98.38 205 PRO A O 1
ATOM 1587 N N . PRO A 1 206 ? 15.164 9.961 12.383 1 98.62 206 PRO A N 1
ATOM 1588 C CA . PRO A 1 206 ? 15.844 10.773 13.391 1 98.62 206 PRO A CA 1
ATOM 1589 C C . PRO A 1 206 ? 14.859 11.469 14.336 1 98.62 206 PRO A C 1
ATOM 1591 O O . PRO A 1 206 ? 15.07 11.469 15.555 1 98.62 206 PRO A O 1
ATOM 1594 N N . ALA A 1 207 ? 13.82 12.039 13.805 1 98.88 207 ALA A N 1
ATOM 1595 C CA . ALA A 1 207 ? 12.82 12.688 14.648 1 98.88 207 ALA A CA 1
ATOM 1596 C C . ALA A 1 207 ? 12.102 11.68 15.539 1 98.88 207 ALA A C 1
ATOM 1598 O O . ALA A 1 207 ? 11.891 11.938 16.719 1 98.88 207 ALA A O 1
ATOM 1599 N N . TYR A 1 208 ? 11.758 10.547 14.961 1 98.81 208 TYR A N 1
ATOM 1600 C CA . TYR A 1 208 ? 11.055 9.516 15.719 1 98.81 208 TYR A CA 1
ATOM 1601 C C . TYR A 1 208 ? 11.906 9.023 16.891 1 98.81 208 TYR A C 1
ATOM 1603 O O . TYR A 1 208 ? 11.391 8.82 17.984 1 98.81 208 TYR A O 1
ATOM 1611 N N . GLY A 1 209 ? 13.18 8.836 16.625 1 98.56 209 GLY A N 1
ATOM 1612 C CA . GLY A 1 209 ? 14.094 8.398 17.672 1 98.56 209 GLY A CA 1
ATOM 1613 C C . GLY A 1 209 ? 14.227 9.398 18.812 1 98.56 209 GLY A C 1
ATOM 1614 O O . GLY A 1 209 ? 14.57 9.031 19.938 1 98.56 209 GLY A O 1
ATOM 1615 N N . ASN A 1 210 ? 13.891 10.672 18.516 1 98.75 210 ASN A N 1
ATOM 1616 C CA . ASN A 1 210 ? 14.055 11.758 19.484 1 98.75 210 ASN A CA 1
ATOM 1617 C C . ASN A 1 210 ? 12.711 12.289 19.969 1 98.75 210 ASN A C 1
ATOM 1619 O O . ASN A 1 210 ? 12.633 13.406 20.469 1 98.75 210 ASN A O 1
ATOM 1623 N N . ARG A 1 211 ? 11.641 11.531 19.75 1 98.69 211 ARG A N 1
ATOM 1624 C CA . ARG A 1 211 ? 10.289 12.039 19.938 1 98.69 211 ARG A CA 1
ATOM 1625 C C . ARG A 1 211 ? 10.047 12.453 21.391 1 98.69 211 ARG A C 1
ATOM 1627 O O . ARG A 1 211 ? 9.289 13.383 21.656 1 98.69 211 ARG A O 1
ATOM 1634 N N . GLU A 1 212 ? 10.766 11.781 22.391 1 98.62 212 GLU A N 1
ATOM 1635 C CA . GLU A 1 212 ? 10.602 12.164 23.797 1 98.62 212 GLU A CA 1
ATOM 1636 C C . GLU A 1 212 ? 11.227 13.523 24.078 1 98.62 212 GLU A C 1
ATOM 1638 O O . GLU A 1 212 ? 10.656 14.336 24.812 1 98.62 212 GLU A O 1
ATOM 1643 N N . GLU A 1 213 ? 12.375 13.719 23.531 1 98.81 213 GLU A N 1
ATOM 1644 C CA . GLU A 1 213 ? 13.023 15.016 23.688 1 98.81 213 GLU A CA 1
ATOM 1645 C C . GLU A 1 213 ? 12.219 16.125 23.016 1 98.81 213 GLU A C 1
ATOM 1647 O O . GLU A 1 213 ? 12.125 17.234 23.531 1 98.81 213 GLU A O 1
ATOM 1652 N N . ILE A 1 214 ? 11.648 15.812 21.875 1 98.88 214 ILE A N 1
ATOM 1653 C CA . ILE A 1 214 ? 10.797 16.766 21.172 1 98.88 214 ILE A CA 1
ATOM 1654 C C . ILE A 1 214 ? 9.594 17.125 22.031 1 98.88 214 ILE A C 1
ATOM 1656 O O . ILE A 1 214 ? 9.25 18.297 22.156 1 98.88 214 ILE A O 1
ATOM 1660 N N . ALA A 1 215 ? 8.969 16.109 22.609 1 98.75 215 ALA A N 1
ATOM 1661 C CA . ALA A 1 215 ? 7.816 16.344 23.484 1 98.75 215 ALA A CA 1
ATOM 1662 C C . ALA A 1 215 ? 8.188 17.25 24.656 1 98.75 215 ALA A C 1
ATOM 1664 O O . ALA A 1 215 ? 7.48 18.219 24.938 1 98.75 215 ALA A O 1
ATOM 1665 N N . ARG A 1 216 ? 9.32 16.984 25.312 1 98.5 216 ARG A N 1
ATOM 1666 C CA . ARG A 1 216 ? 9.758 17.781 26.453 1 98.5 216 ARG A CA 1
ATOM 1667 C C . ARG A 1 216 ? 10.008 19.219 26.047 1 98.5 216 ARG A C 1
ATOM 1669 O O . ARG A 1 216 ? 9.617 20.156 26.766 1 98.5 216 ARG A O 1
ATOM 1676 N N . TYR A 1 217 ? 10.633 19.359 24.938 1 98.5 217 TYR A N 1
ATOM 1677 C CA . TYR A 1 217 ? 10.953 20.688 24.422 1 98.5 217 TYR A CA 1
ATOM 1678 C C . TYR A 1 217 ? 9.688 21.5 24.172 1 98.5 217 TYR A C 1
ATOM 1680 O O . TYR A 1 217 ? 9.594 22.656 24.609 1 98.5 217 TYR A O 1
ATOM 1688 N N . LEU A 1 218 ? 8.695 20.906 23.547 1 98.38 218 LEU A N 1
ATOM 1689 C CA . LEU A 1 218 ? 7.48 21.625 23.172 1 98.38 218 LEU A CA 1
ATOM 1690 C C . LEU A 1 218 ? 6.586 21.844 24.391 1 98.38 218 LEU A C 1
ATOM 1692 O O . LEU A 1 218 ? 5.891 22.844 24.484 1 98.38 218 LEU A O 1
ATOM 1696 N N . GLU A 1 219 ? 6.605 20.922 25.312 1 97.81 219 GLU A N 1
ATOM 1697 C CA . GLU A 1 219 ? 5.789 21.016 26.516 1 97.81 219 GLU A CA 1
ATOM 1698 C C . GLU A 1 219 ? 6.27 22.156 27.406 1 97.81 219 GLU A C 1
ATOM 1700 O O . GLU A 1 219 ? 5.469 22.766 28.125 1 97.81 219 GLU A O 1
ATOM 1705 N N . ARG A 1 220 ? 7.531 22.453 27.375 1 96.44 220 ARG A N 1
ATOM 1706 C CA . ARG A 1 220 ? 8.062 23.609 28.094 1 96.44 220 ARG A CA 1
ATOM 1707 C C . ARG A 1 220 ? 7.426 24.906 27.578 1 96.44 220 ARG A C 1
ATOM 1709 O O . ARG A 1 220 ? 7.289 25.859 28.344 1 96.44 220 ARG A O 1
ATOM 1716 N N . GLY A 1 221 ? 7.117 24.875 26.297 1 95.25 221 GLY A N 1
ATOM 1717 C CA . GLY A 1 221 ? 6.465 26.031 25.719 1 95.25 221 GLY A CA 1
ATOM 1718 C C . GLY A 1 221 ? 4.957 26.016 25.891 1 95.25 221 GLY A C 1
ATOM 1719 O O . GLY A 1 221 ? 4.262 26.891 25.391 1 95.25 221 GLY A O 1
ATOM 1720 N N . GLY A 1 222 ? 4.406 25.016 26.562 1 96.06 222 GLY A N 1
ATOM 1721 C CA . GLY A 1 222 ? 2.992 24.984 26.906 1 96.06 222 GLY A CA 1
ATOM 1722 C C . GLY A 1 222 ? 2.164 24.156 25.938 1 96.06 222 GLY A C 1
ATOM 1723 O O . GLY A 1 222 ? 0.933 24.219 25.953 1 96.06 222 GLY A O 1
ATOM 1724 N N . ILE A 1 223 ? 2.797 23.406 25.078 1 97.38 223 ILE A N 1
ATOM 1725 C CA . ILE A 1 223 ? 2.068 22.609 24.109 1 97.38 223 ILE A CA 1
ATOM 1726 C C . ILE A 1 223 ? 2.104 21.141 24.516 1 97.38 223 ILE A C 1
ATOM 1728 O O . ILE A 1 223 ? 3.17 20.516 24.531 1 97.38 223 ILE A O 1
ATOM 1732 N N . ALA A 1 224 ? 0.908 20.578 24.922 1 98.19 224 ALA A N 1
ATOM 1733 C CA . ALA A 1 224 ? 0.842 19.141 25.188 1 98.19 224 ALA A CA 1
ATOM 1734 C C . ALA A 1 224 ? 1.13 18.344 23.906 1 98.19 224 ALA A C 1
ATOM 1736 O O . ALA A 1 224 ? 0.481 18.547 22.891 1 98.19 224 ALA A O 1
ATOM 1737 N N . SER A 1 225 ? 2.092 17.469 23.969 1 98.56 225 SER A N 1
ATOM 1738 C CA . SER A 1 225 ? 2.586 16.797 22.766 1 98.56 225 SER A CA 1
ATOM 1739 C C . SER A 1 225 ? 2.373 15.281 22.859 1 98.56 225 SER A C 1
ATOM 1741 O O . SER A 1 225 ? 2.717 14.664 23.875 1 98.56 225 SER A O 1
ATOM 1743 N N . PHE A 1 226 ? 1.798 14.695 21.812 1 98.69 226 PHE A N 1
ATOM 1744 C CA . PHE A 1 226 ? 1.523 13.266 21.75 1 98.69 226 PHE A CA 1
ATOM 1745 C C . PHE A 1 226 ? 2.08 12.672 20.453 1 98.69 226 PHE A C 1
ATOM 1747 O O . PHE A 1 226 ? 2.229 13.375 19.453 1 98.69 226 PHE A O 1
ATOM 1754 N N . PHE A 1 227 ? 2.381 11.398 20.453 1 98.81 227 PHE A N 1
ATOM 1755 C CA . PHE A 1 227 ? 2.912 10.664 19.312 1 98.81 227 PHE A CA 1
ATOM 1756 C C . PHE A 1 227 ? 2.154 9.352 19.109 1 98.81 227 PHE A C 1
ATOM 1758 O O . PHE A 1 227 ? 2.635 8.289 19.5 1 98.81 227 PHE A O 1
ATOM 1765 N N . PRO A 1 228 ? 1.029 9.453 18.48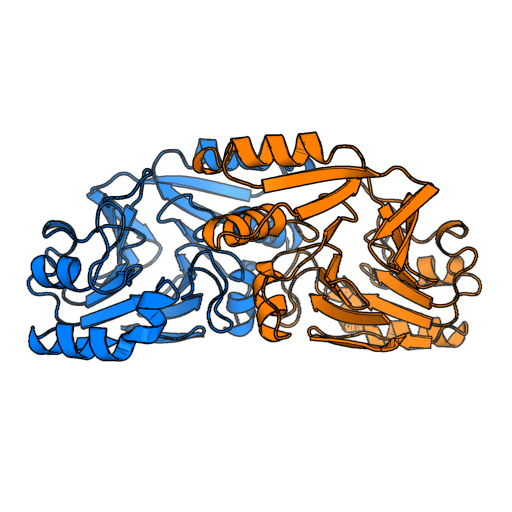4 1 98.75 228 PRO A N 1
ATOM 1766 C CA . PRO A 1 228 ? 0.202 8.258 18.312 1 98.75 228 PRO A CA 1
ATOM 1767 C C . PRO A 1 228 ? 0.888 7.18 17.469 1 98.75 228 PRO A C 1
ATOM 1769 O O . PRO A 1 228 ? 1.724 7.496 16.625 1 98.75 228 PRO A O 1
ATOM 1772 N N . ASN A 1 229 ? 0.546 5.961 17.75 1 98.75 229 ASN A N 1
ATOM 1773 C CA . ASN A 1 229 ? 0.902 4.816 16.922 1 98.75 229 ASN A CA 1
ATOM 1774 C C . ASN A 1 229 ? -0.219 4.465 15.945 1 98.75 229 ASN A C 1
ATOM 1776 O O . ASN A 1 229 ? -1.341 4.953 16.078 1 98.75 229 ASN A O 1
ATOM 1780 N N . ASP A 1 230 ? 0.156 3.619 14.992 1 98.88 230 ASP A N 1
ATOM 1781 C CA . ASP A 1 230 ? -0.886 3.084 14.125 1 98.88 230 ASP A CA 1
ATOM 1782 C C . ASP A 1 230 ? -2.008 2.443 14.938 1 98.88 230 ASP A C 1
ATOM 1784 O O . ASP A 1 230 ? -1.749 1.744 15.914 1 98.88 230 ASP A O 1
ATOM 1788 N N . LEU A 1 231 ? -3.26 2.779 14.562 1 98.88 231 LEU A N 1
ATOM 1789 C CA . LEU A 1 231 ? -4.504 2.189 15.047 1 98.88 231 LEU A CA 1
ATOM 1790 C C . LEU A 1 231 ? -4.902 2.795 16.391 1 98.88 231 LEU A C 1
ATOM 1792 O O . LEU A 1 231 ? -5.949 2.451 16.938 1 98.88 231 LEU A O 1
ATOM 1796 N N . ASP A 1 232 ? -4.051 3.725 16.953 1 98.88 232 ASP A N 1
ATOM 1797 C CA . ASP A 1 232 ? -4.547 4.52 18.078 1 98.88 232 ASP A CA 1
ATOM 1798 C C . ASP A 1 232 ? -5.781 5.32 17.688 1 98.88 232 ASP A C 1
ATOM 1800 O O . ASP A 1 232 ? -6.012 5.566 16.5 1 98.88 232 ASP A O 1
ATOM 1804 N N . THR A 1 233 ? -6.586 5.688 18.641 1 98.69 233 THR A N 1
ATOM 1805 C CA . THR A 1 233 ? -7.785 6.48 18.375 1 98.69 233 THR A CA 1
ATOM 1806 C C . THR A 1 233 ? -7.812 7.723 19.25 1 98.69 233 THR A C 1
ATOM 1808 O O . THR A 1 233 ? -7.195 7.75 20.328 1 98.69 233 THR A O 1
ATOM 1811 N N . LEU A 1 234 ? -8.383 8.703 18.703 1 97.5 234 LEU A N 1
ATOM 1812 C CA . LEU A 1 234 ? -8.625 9.977 19.375 1 97.5 234 LEU A CA 1
ATOM 1813 C C . LEU A 1 234 ? -10.102 10.352 19.312 1 97.5 234 LEU A C 1
ATOM 1815 O O . LEU A 1 234 ? -10.688 10.391 18.219 1 97.5 234 LEU A O 1
ATOM 1819 N N . GLU A 1 235 ? -10.75 10.555 20.469 1 96 235 GLU A N 1
ATOM 1820 C CA . GLU A 1 235 ? -12.141 11.008 20.531 1 96 235 GLU A CA 1
ATOM 1821 C C . GLU A 1 235 ? -12.219 12.508 20.781 1 96 235 GLU A C 1
ATOM 1823 O O . GLU A 1 235 ? -11.617 13.016 21.734 1 96 235 GLU A O 1
ATOM 1828 N N . LEU A 1 236 ? -12.891 13.172 19.875 1 90.06 236 LEU A N 1
ATOM 1829 C CA . LEU A 1 236 ? -13.055 14.617 20.016 1 90.06 236 LEU A CA 1
ATOM 1830 C C . LEU A 1 236 ? -14.523 15.008 19.969 1 90.06 236 LEU A C 1
ATOM 1832 O O . LEU A 1 236 ? -15.32 14.359 19.281 1 90.06 236 LEU A O 1
ATOM 1836 N N . MET B 1 1 ? 16.562 -22.484 0.67 1 96.06 1 MET B N 1
ATOM 1837 C CA . MET B 1 1 ? 15.727 -21.375 0.261 1 96.06 1 MET B CA 1
ATOM 1838 C C . MET B 1 1 ? 14.539 -21.203 1.208 1 96.06 1 MET B C 1
ATOM 1840 O O . MET B 1 1 ? 13.914 -22.203 1.601 1 96.06 1 MET B O 1
ATOM 1844 N N . ARG B 1 2 ? 14.273 -20.031 1.705 1 98.19 2 ARG B N 1
ATOM 1845 C CA . ARG B 1 2 ? 13.133 -19.719 2.559 1 98.19 2 ARG B CA 1
ATOM 1846 C C . ARG B 1 2 ? 12.18 -18.75 1.871 1 98.19 2 ARG B C 1
ATOM 1848 O O . ARG B 1 2 ? 12.617 -17.75 1.286 1 98.19 2 ARG B O 1
ATOM 1855 N N . VAL B 1 3 ? 10.867 -19.094 1.926 1 98.81 3 VAL B N 1
ATOM 1856 C CA . VAL B 1 3 ? 9.844 -18.203 1.375 1 98.81 3 VAL B CA 1
ATOM 1857 C C . VAL B 1 3 ? 8.992 -17.641 2.506 1 98.81 3 VAL B C 1
ATOM 1859 O O . VAL B 1 3 ? 8.469 -18.391 3.334 1 98.81 3 VAL B O 1
ATOM 1862 N N . THR B 1 4 ? 8.914 -16.344 2.605 1 98.94 4 THR B N 1
ATOM 1863 C CA . THR B 1 4 ? 7.965 -15.68 3.494 1 98.94 4 THR B CA 1
ATOM 1864 C C . THR B 1 4 ? 6.777 -15.141 2.707 1 98.94 4 THR B C 1
ATOM 1866 O O . THR B 1 4 ? 6.953 -14.398 1.737 1 98.94 4 THR B O 1
ATOM 1869 N N . PHE B 1 5 ? 5.562 -15.578 3.088 1 98.94 5 PHE B N 1
ATOM 1870 C CA . PHE B 1 5 ? 4.34 -15.047 2.496 1 98.94 5 PHE B CA 1
ATOM 1871 C C . PHE B 1 5 ? 4.02 -13.664 3.059 1 98.94 5 PHE B C 1
ATOM 1873 O O . PHE B 1 5 ? 3.232 -13.539 4 1 98.94 5 PHE B O 1
ATOM 1880 N N . LEU B 1 6 ? 4.559 -12.617 2.502 1 98.94 6 LEU B N 1
ATOM 1881 C CA . LEU B 1 6 ? 4.305 -11.281 3.025 1 98.94 6 LEU B CA 1
ATOM 1882 C C . LEU B 1 6 ? 2.822 -10.93 2.943 1 98.94 6 LEU B C 1
ATOM 1884 O O . LEU B 1 6 ? 2.195 -10.617 3.957 1 98.94 6 LEU B O 1
ATOM 1888 N N . GLY B 1 7 ? 2.289 -10.969 1.759 1 98.88 7 GLY B N 1
ATOM 1889 C CA . GLY B 1 7 ? 0.862 -10.805 1.522 1 98.88 7 GLY B CA 1
ATOM 1890 C C . GLY B 1 7 ? 0.263 -11.93 0.699 1 98.88 7 GLY B C 1
ATOM 1891 O O . GLY B 1 7 ? 0.814 -12.312 -0.336 1 98.88 7 GLY B O 1
ATOM 1892 N N . THR B 1 8 ? -0.882 -12.477 1.171 1 98.94 8 THR B N 1
ATOM 1893 C CA . THR B 1 8 ? -1.516 -13.602 0.491 1 98.94 8 THR B CA 1
ATOM 1894 C C . THR B 1 8 ? -2.902 -13.211 -0.016 1 98.94 8 THR B C 1
ATOM 1896 O O . THR B 1 8 ? -3.66 -14.062 -0.481 1 98.94 8 THR B O 1
ATOM 1899 N N . GLY B 1 9 ? -3.229 -11.945 0.123 1 98.75 9 GLY B N 1
ATOM 1900 C CA . GLY B 1 9 ? -4.559 -11.477 -0.237 1 98.75 9 GLY B CA 1
ATOM 1901 C C . GLY B 1 9 ? -4.707 -11.188 -1.719 1 98.75 9 GLY B C 1
ATOM 1902 O O . GLY B 1 9 ? -3.912 -11.664 -2.533 1 98.75 9 GLY B O 1
ATOM 1903 N N . VAL B 1 10 ? -5.766 -10.531 -2.01 1 98.44 10 VAL B N 1
ATOM 1904 C CA . VAL B 1 10 ? -6.188 -10.211 -3.367 1 98.44 10 VAL B CA 1
ATOM 1905 C C . VAL B 1 10 ? -6.516 -8.719 -3.467 1 98.44 10 VAL B C 1
ATOM 1907 O O . VAL B 1 10 ? -6.207 -7.949 -2.557 1 98.44 10 VAL B O 1
ATOM 1910 N N . ALA B 1 11 ? -7.145 -8.32 -4.539 1 98.5 11 ALA B N 1
ATOM 1911 C CA . ALA B 1 11 ? -7.301 -6.898 -4.848 1 98.5 11 ALA B CA 1
ATOM 1912 C C . ALA B 1 11 ? -8.359 -6.254 -3.961 1 98.5 11 ALA B C 1
ATOM 1914 O O . ALA B 1 11 ? -8.5 -5.031 -3.936 1 98.5 11 ALA B O 1
ATOM 1915 N N . VAL B 1 12 ? -9.164 -7.086 -3.215 1 98.62 12 VAL B N 1
ATOM 1916 C CA . VAL B 1 12 ? -10.195 -6.574 -2.322 1 98.62 12 VAL B CA 1
ATOM 1917 C C . VAL B 1 12 ? -9.844 -6.91 -0.875 1 98.62 12 VAL B C 1
ATOM 1919 O O . VAL B 1 12 ? -8.945 -7.715 -0.621 1 98.62 12 VAL B O 1
ATOM 1922 N N . SER B 1 13 ? -10.477 -6.23 0.052 1 97.75 13 SER B N 1
ATOM 1923 C CA . SER B 1 13 ? -10.258 -6.516 1.466 1 97.75 13 SER B CA 1
ATOM 1924 C C . SER B 1 13 ? -10.547 -7.977 1.788 1 97.75 13 SER B C 1
ATOM 1926 O O . SER B 1 13 ? -11.562 -8.523 1.345 1 97.75 13 SER B O 1
ATOM 1928 N N . LEU B 1 14 ? -9.641 -8.57 2.496 1 98.12 14 LEU B N 1
ATOM 1929 C CA . LEU B 1 14 ? -9.82 -9.977 2.85 1 98.12 14 LEU B CA 1
ATOM 1930 C C . LEU B 1 14 ? -9.07 -10.312 4.137 1 98.12 14 LEU B C 1
ATOM 1932 O O . LEU B 1 14 ? -7.852 -10.477 4.129 1 98.12 14 LEU B O 1
ATOM 1936 N N . GLU B 1 15 ? -9.727 -10.484 5.262 1 97.44 15 GLU B N 1
ATOM 1937 C CA . GLU B 1 15 ? -9.234 -11.047 6.52 1 97.44 15 GLU B CA 1
ATOM 1938 C C . GLU B 1 15 ? -7.902 -10.422 6.922 1 97.44 15 GLU B C 1
ATOM 1940 O O . GLU B 1 15 ? -6.973 -11.125 7.312 1 97.44 15 GLU B O 1
ATOM 1945 N N . GLN B 1 16 ? -7.746 -9.109 6.793 1 97.94 16 GLN B N 1
ATOM 1946 C CA . GLN B 1 16 ? -6.574 -8.336 7.191 1 97.94 16 GLN B CA 1
ATOM 1947 C C . GLN B 1 16 ? -5.32 -8.836 6.48 1 97.94 16 GLN B C 1
ATOM 1949 O O . GLN B 1 16 ? -4.25 -8.93 7.086 1 97.94 16 GLN B O 1
ATOM 1954 N N . LYS B 1 17 ? -5.48 -9.266 5.27 1 98.75 17 LYS B N 1
ATOM 1955 C CA . LYS B 1 17 ? -4.348 -9.695 4.457 1 98.75 17 LYS B CA 1
ATOM 1956 C C . LYS B 1 17 ? -3.852 -8.562 3.562 1 98.75 17 LYS B C 1
ATOM 1958 O O . LYS B 1 17 ? -4.652 -7.793 3.023 1 98.75 17 LYS B O 1
ATOM 1963 N N . ALA B 1 18 ? -2.539 -8.461 3.453 1 98.88 18 ALA B N 1
ATOM 1964 C CA . ALA B 1 18 ? -1.946 -7.621 2.416 1 98.88 18 ALA B CA 1
ATOM 1965 C C . ALA B 1 18 ? -2.074 -8.273 1.042 1 98.88 18 ALA B C 1
ATOM 1967 O O . ALA B 1 18 ? -2.402 -9.453 0.939 1 98.88 18 ALA B O 1
ATOM 1968 N N . GLN B 1 19 ? -1.883 -7.469 0.022 1 98.88 19 GLN B N 1
ATOM 1969 C CA . GLN B 1 19 ? -1.96 -7.988 -1.339 1 98.88 19 GLN B CA 1
ATOM 1970 C C . GLN B 1 19 ? -0.695 -8.758 -1.707 1 98.88 19 GLN B C 1
ATOM 1972 O O . GLN B 1 19 ? 0.282 -8.75 -0.956 1 98.88 19 GLN B O 1
ATOM 1977 N N . GLN B 1 20 ? -0.735 -9.414 -2.76 1 98.69 20 GLN B N 1
ATOM 1978 C CA . GLN B 1 20 ? 0.22 -10.461 -3.1 1 98.69 20 GLN B CA 1
ATOM 1979 C C . GLN B 1 20 ? 1.651 -9.93 -3.076 1 98.69 20 GLN B C 1
ATOM 1981 O O . GLN B 1 20 ? 1.973 -8.969 -3.773 1 98.69 20 GLN B O 1
ATOM 1986 N N . SER B 1 21 ? 2.465 -10.57 -2.271 1 98.88 21 SER B N 1
ATOM 1987 C CA . SER B 1 21 ? 3.9 -10.328 -2.184 1 98.88 21 SER B CA 1
ATOM 1988 C C . SER B 1 21 ? 4.609 -11.477 -1.466 1 98.88 21 SER B C 1
ATOM 1990 O O . SER B 1 21 ? 4.16 -11.93 -0.412 1 98.88 21 SER B O 1
ATOM 1992 N N . LEU B 1 22 ? 5.691 -12 -1.998 1 98.94 22 LEU B N 1
ATOM 1993 C CA . LEU B 1 22 ? 6.508 -13.055 -1.408 1 98.94 22 LEU B CA 1
ATOM 1994 C C . LEU B 1 22 ? 7.953 -12.594 -1.252 1 98.94 22 LEU B C 1
ATOM 1996 O O . LEU B 1 22 ? 8.477 -11.875 -2.104 1 98.94 22 LEU B O 1
ATOM 2000 N N . LEU B 1 23 ? 8.562 -13.016 -0.208 1 98.94 23 LEU B N 1
ATOM 2001 C CA . LEU B 1 23 ? 9.992 -12.797 0.007 1 98.94 23 LEU B CA 1
ATOM 2002 C C . LEU B 1 23 ? 10.758 -14.109 -0.053 1 98.94 23 LEU B C 1
ATOM 2004 O O . LEU B 1 23 ? 10.461 -15.047 0.7 1 98.94 23 LEU B O 1
ATOM 2008 N N . ILE B 1 24 ? 11.648 -14.211 -0.974 1 98.88 24 ILE B N 1
ATOM 2009 C CA . ILE B 1 24 ? 12.5 -15.391 -1.082 1 98.88 24 ILE B CA 1
ATOM 2010 C C . ILE B 1 24 ? 13.891 -15.078 -0.536 1 98.88 24 ILE B C 1
ATOM 2012 O O . ILE B 1 24 ? 14.523 -14.102 -0.955 1 98.88 24 ILE B O 1
ATOM 2016 N N . GLU B 1 25 ? 14.32 -15.844 0.391 1 98.31 25 GLU B N 1
ATOM 2017 C CA . GLU B 1 25 ? 15.625 -15.703 1.03 1 98.31 25 GLU B CA 1
ATOM 2018 C C . GLU B 1 25 ? 16.516 -16.891 0.727 1 98.31 25 GLU B C 1
ATOM 2020 O O . GLU B 1 25 ? 16.141 -18.047 0.972 1 98.31 25 GLU B O 1
ATOM 2025 N N . ASP B 1 26 ? 17.656 -16.625 0.25 1 97.44 26 ASP B N 1
ATOM 2026 C CA . ASP B 1 26 ? 18.781 -17.547 0.08 1 97.44 26 ASP B CA 1
ATOM 2027 C C . ASP B 1 26 ? 20.109 -16.828 0.318 1 97.44 26 ASP B C 1
ATOM 2029 O O . ASP B 1 26 ? 20.344 -16.297 1.403 1 97.44 26 ASP B O 1
ATOM 2033 N N . ASP B 1 27 ? 20.984 -16.703 -0.728 1 98.25 27 ASP B N 1
ATOM 2034 C CA . ASP B 1 27 ? 22.156 -15.828 -0.589 1 98.25 27 ASP B CA 1
ATOM 2035 C C . ASP B 1 27 ? 21.797 -14.383 -0.961 1 98.25 27 ASP B C 1
ATOM 2037 O O . ASP B 1 27 ? 22.594 -13.469 -0.74 1 98.25 27 ASP B O 1
ATOM 2041 N N . ARG B 1 28 ? 20.578 -14.219 -1.563 1 98.5 28 ARG B N 1
ATOM 2042 C CA . ARG B 1 28 ? 19.984 -12.93 -1.915 1 98.5 28 ARG B CA 1
ATOM 2043 C C . ARG B 1 28 ? 18.594 -12.781 -1.318 1 98.5 28 ARG B C 1
ATOM 2045 O O . ARG B 1 28 ? 17.969 -13.773 -0.935 1 98.5 28 ARG B O 1
ATOM 2052 N N . LEU B 1 29 ? 18.188 -11.586 -1.189 1 98.81 29 LEU B N 1
ATOM 2053 C CA . LEU B 1 29 ? 16.844 -11.242 -0.731 1 98.81 29 LEU B CA 1
ATOM 2054 C C . LEU B 1 29 ? 16 -10.719 -1.882 1 98.81 29 LEU B C 1
ATOM 2056 O O . LEU B 1 29 ? 16.219 -9.609 -2.369 1 98.81 29 LEU B O 1
ATOM 2060 N N . ILE B 1 30 ? 15.008 -11.539 -2.311 1 98.94 30 ILE B N 1
ATOM 2061 C CA . ILE B 1 30 ? 14.281 -11.258 -3.547 1 98.94 30 ILE B CA 1
ATOM 2062 C C . ILE B 1 30 ? 12.797 -11.102 -3.252 1 98.94 30 ILE B C 1
ATOM 2064 O O . ILE B 1 30 ? 12.188 -11.969 -2.625 1 98.94 30 ILE B O 1
ATOM 2068 N N . LEU B 1 31 ? 12.258 -9.992 -3.639 1 98.94 31 LEU B N 1
ATOM 2069 C CA . LEU B 1 31 ? 10.82 -9.75 -3.516 1 98.94 31 LEU B CA 1
ATOM 2070 C C . LEU B 1 31 ? 10.094 -10.164 -4.789 1 98.94 31 LEU B C 1
ATOM 2072 O O . LEU B 1 31 ? 10.406 -9.688 -5.879 1 98.94 31 LEU B O 1
ATOM 2076 N N . ILE B 1 32 ? 9.141 -11.109 -4.68 1 98.94 32 ILE B N 1
ATOM 2077 C CA . ILE B 1 32 ? 8.273 -11.484 -5.793 1 98.94 32 ILE B CA 1
ATOM 2078 C C . ILE B 1 32 ? 6.938 -10.766 -5.672 1 98.94 32 ILE B C 1
ATOM 2080 O O . ILE B 1 32 ? 6.172 -11.016 -4.734 1 98.94 32 ILE B O 1
ATOM 2084 N N . ASP B 1 33 ? 6.617 -9.906 -6.602 1 98.94 33 ASP B N 1
ATOM 2085 C CA . ASP B 1 33 ? 5.453 -9.023 -6.578 1 98.94 33 ASP B CA 1
ATOM 2086 C C . ASP B 1 33 ? 5.473 -8.125 -5.34 1 98.94 33 ASP B C 1
ATOM 2088 O O . ASP B 1 33 ? 6.184 -8.406 -4.375 1 98.94 33 ASP B O 1
ATOM 2092 N N . CYS B 1 34 ? 4.762 -7.027 -5.445 1 98.88 34 CYS B N 1
ATOM 2093 C CA . CYS B 1 34 ? 4.703 -6.047 -4.363 1 98.88 34 CYS B CA 1
ATOM 2094 C C . CYS B 1 34 ? 3.371 -5.309 -4.367 1 98.88 34 CYS B C 1
ATOM 2096 O O . CYS B 1 34 ? 3.334 -4.086 -4.523 1 98.88 34 CYS B O 1
ATOM 2098 N N . GLY B 1 35 ? 2.283 -6.047 -4.117 1 98.88 35 GLY B N 1
ATOM 2099 C CA . GLY B 1 35 ? 0.978 -5.422 -3.965 1 98.88 35 GLY B CA 1
ATOM 2100 C C . GLY B 1 35 ? 0.884 -4.527 -2.744 1 98.88 35 GLY B C 1
ATOM 2101 O O . GLY B 1 35 ? 1.86 -4.363 -2.01 1 98.88 35 GLY B O 1
ATOM 2102 N N . PHE B 1 36 ? -0.245 -3.953 -2.518 1 98.88 36 PHE B N 1
ATOM 2103 C CA . PHE B 1 36 ? -0.428 -3.002 -1.428 1 98.88 36 PHE B CA 1
ATOM 2104 C C . PHE B 1 36 ? -0.282 -3.693 -0.076 1 98.88 36 PHE B C 1
ATOM 2106 O O . PHE B 1 36 ? -0.859 -4.758 0.148 1 98.88 36 PHE B O 1
ATOM 2113 N N . GLY B 1 37 ? 0.486 -3.057 0.859 1 98.75 37 GLY B N 1
ATOM 2114 C CA . GLY B 1 37 ? 0.789 -3.615 2.168 1 98.75 37 GLY B CA 1
ATOM 2115 C C . GLY B 1 37 ? 2.131 -4.32 2.219 1 98.75 37 GLY B C 1
ATOM 2116 O O . GLY B 1 37 ? 2.58 -4.734 3.291 1 98.75 37 GLY B O 1
ATOM 2117 N N . SER B 1 38 ? 2.863 -4.395 1.087 1 98.56 38 SER B N 1
ATOM 2118 C CA . SER B 1 38 ? 4.102 -5.156 0.985 1 98.56 38 SER B CA 1
ATOM 2119 C C . SER B 1 38 ? 5.188 -4.566 1.878 1 98.56 38 SER B C 1
ATOM 2121 O O . SER B 1 38 ? 5.883 -5.297 2.588 1 98.56 38 SER B O 1
ATOM 2123 N N . MET B 1 39 ? 5.355 -3.25 1.845 1 98.56 39 MET B N 1
ATOM 2124 C CA . MET B 1 39 ? 6.41 -2.623 2.637 1 98.56 39 MET B CA 1
ATOM 2125 C C . MET B 1 39 ? 6.168 -2.83 4.129 1 98.56 39 MET B C 1
ATOM 2127 O O . MET B 1 39 ? 7.105 -3.111 4.879 1 98.56 39 MET B O 1
ATOM 2131 N N . LEU B 1 40 ? 4.902 -2.686 4.531 1 98.75 40 LEU B N 1
ATOM 2132 C CA . LEU B 1 40 ? 4.555 -2.902 5.934 1 98.75 40 LEU B CA 1
ATOM 2133 C C . LEU B 1 40 ? 4.84 -4.34 6.348 1 98.75 40 LEU B C 1
ATOM 2135 O O . LEU B 1 40 ? 5.438 -4.582 7.398 1 98.75 40 LEU B O 1
ATOM 2139 N N . ARG B 1 41 ? 4.457 -5.293 5.531 1 98.88 41 ARG B N 1
ATOM 2140 C CA . ARG B 1 41 ? 4.668 -6.703 5.836 1 98.88 41 ARG B CA 1
ATOM 2141 C C . ARG B 1 41 ? 6.156 -7.047 5.82 1 98.88 41 ARG B C 1
ATOM 2143 O O . ARG B 1 41 ? 6.613 -7.883 6.605 1 98.88 41 ARG B O 1
ATOM 2150 N N . LEU B 1 42 ? 6.895 -6.426 4.898 1 98.88 42 LEU B N 1
ATOM 2151 C CA . LEU B 1 42 ? 8.336 -6.617 4.879 1 98.88 42 LEU B CA 1
ATOM 2152 C C . LEU B 1 42 ? 8.961 -6.207 6.207 1 98.88 42 LEU B C 1
ATOM 2154 O O . LEU B 1 42 ? 9.789 -6.938 6.762 1 98.88 42 LEU B O 1
ATOM 2158 N N . GLN B 1 43 ? 8.555 -5.055 6.77 1 98.69 43 GLN B N 1
ATOM 2159 C CA . GLN B 1 43 ? 9.023 -4.613 8.078 1 98.69 43 GLN B CA 1
ATOM 2160 C C . GLN B 1 43 ? 8.641 -5.609 9.172 1 98.69 43 GLN B C 1
ATOM 2162 O O . GLN B 1 43 ? 9.453 -5.934 10.039 1 98.69 43 GLN B O 1
ATOM 2167 N N . GLN B 1 44 ? 7.426 -6.07 9.086 1 98.69 44 GLN B N 1
ATOM 2168 C CA . GLN B 1 44 ? 6.906 -6.977 10.102 1 98.69 44 GLN B CA 1
ATOM 2169 C C . GLN B 1 44 ? 7.617 -8.328 10.047 1 98.69 44 GLN B C 1
ATOM 2171 O O . GLN B 1 44 ? 7.652 -9.055 11.047 1 98.69 44 GLN B O 1
ATOM 2176 N N . ALA B 1 45 ? 8.133 -8.648 8.891 1 98.75 45 ALA B N 1
ATOM 2177 C CA . ALA B 1 45 ? 8.93 -9.859 8.742 1 98.75 45 ALA B CA 1
ATOM 2178 C C . ALA B 1 45 ? 10.367 -9.641 9.211 1 98.75 45 ALA B C 1
ATOM 2180 O O . ALA B 1 45 ? 11.172 -10.578 9.227 1 98.75 45 ALA B O 1
ATOM 2181 N N . GLY B 1 46 ? 10.75 -8.367 9.547 1 98.31 46 GLY B N 1
ATOM 2182 C CA . GLY B 1 46 ? 12.055 -8.062 10.109 1 98.31 46 GLY B CA 1
ATOM 2183 C C . GLY B 1 46 ? 13.047 -7.551 9.086 1 98.31 46 GLY B C 1
ATOM 2184 O O . GLY B 1 46 ? 14.258 -7.543 9.336 1 98.31 46 GLY B O 1
ATOM 2185 N N . TYR B 1 47 ? 12.516 -7.137 7.883 1 98.62 47 TYR B N 1
ATOM 2186 C CA . TYR B 1 47 ? 13.398 -6.684 6.812 1 98.62 47 TYR B CA 1
ATOM 2187 C C . TYR B 1 47 ? 13.102 -5.234 6.438 1 98.62 47 TYR B C 1
ATOM 2189 O O . TYR B 1 47 ? 12.031 -4.711 6.762 1 98.62 47 TYR B O 1
ATOM 2197 N N . ASP B 1 48 ? 14.047 -4.605 5.809 1 98.31 48 ASP B N 1
ATOM 2198 C CA . ASP B 1 48 ? 13.906 -3.27 5.238 1 98.31 48 ASP B CA 1
ATOM 2199 C C . ASP B 1 48 ? 14.023 -3.309 3.717 1 98.31 48 ASP B C 1
ATOM 2201 O O . ASP B 1 48 ? 14.727 -4.152 3.162 1 98.31 48 ASP B O 1
ATOM 2205 N N . VAL B 1 49 ? 13.375 -2.391 3.062 1 98.44 49 VAL B N 1
ATOM 2206 C CA . VAL B 1 49 ? 13.375 -2.361 1.604 1 98.44 49 VAL B CA 1
ATOM 2207 C C . VAL B 1 49 ? 14.805 -2.178 1.095 1 98.44 49 VAL B C 1
ATOM 2209 O O . VAL B 1 49 ? 15.125 -2.576 -0.027 1 98.44 49 VAL B O 1
ATOM 2212 N N . THR B 1 50 ? 15.688 -1.563 1.897 1 98.56 50 THR B N 1
ATOM 2213 C CA . THR B 1 50 ? 17.062 -1.301 1.482 1 98.56 50 THR B CA 1
ATOM 2214 C C . THR B 1 50 ? 17.859 -2.598 1.415 1 98.56 50 THR B C 1
ATOM 2216 O O . THR B 1 50 ? 18.953 -2.631 0.835 1 98.56 50 THR B O 1
ATOM 2219 N N . GLU B 1 51 ? 17.344 -3.676 2.014 1 98.69 51 GLU B N 1
ATOM 2220 C CA . GLU B 1 51 ? 18.047 -4.953 2.061 1 98.69 51 GLU B CA 1
ATOM 2221 C C . GLU B 1 51 ? 17.75 -5.793 0.822 1 98.69 51 GLU B C 1
ATOM 2223 O O . GLU B 1 51 ? 18.438 -6.785 0.562 1 98.69 51 GLU B O 1
ATOM 2228 N N . LEU B 1 52 ? 16.75 -5.41 0.058 1 98.88 52 LEU B N 1
ATOM 2229 C CA . LEU B 1 52 ? 16.359 -6.172 -1.123 1 98.88 52 LEU B CA 1
ATOM 2230 C C . LEU B 1 52 ? 17.453 -6.133 -2.182 1 98.88 52 LEU B C 1
ATOM 2232 O O . LEU B 1 52 ? 18.047 -5.074 -2.434 1 98.88 52 LEU B O 1
ATOM 2236 N N . ASP B 1 53 ? 17.672 -7.277 -2.777 1 98.81 53 ASP B N 1
ATOM 2237 C CA . ASP B 1 53 ? 18.656 -7.367 -3.857 1 98.81 53 ASP B CA 1
ATOM 2238 C C . ASP B 1 53 ? 17.969 -7.258 -5.223 1 98.81 53 ASP B C 1
ATOM 2240 O O . ASP B 1 53 ? 18.594 -6.805 -6.191 1 98.81 53 ASP B O 1
ATOM 2244 N N . ALA B 1 54 ? 16.734 -7.707 -5.293 1 98.94 54 ALA B N 1
ATOM 2245 C CA . ALA B 1 54 ? 16 -7.691 -6.555 1 98.94 54 ALA B CA 1
ATOM 2246 C C . ALA B 1 54 ? 14.492 -7.758 -6.316 1 98.94 54 ALA B C 1
ATOM 2248 O O . ALA B 1 54 ? 14.047 -8.203 -5.258 1 98.94 54 ALA B O 1
ATOM 2249 N N . ILE B 1 55 ? 13.75 -7.258 -7.273 1 98.94 55 ILE B N 1
ATOM 2250 C CA . ILE B 1 55 ? 12.305 -7.41 -7.359 1 98.94 55 ILE B CA 1
ATOM 2251 C C . ILE B 1 55 ? 11.938 -8.156 -8.648 1 98.94 55 ILE B C 1
ATOM 2253 O O . ILE B 1 55 ? 12.461 -7.844 -9.719 1 98.94 55 ILE B O 1
ATOM 2257 N N . VAL B 1 56 ? 11.133 -9.195 -8.531 1 98.94 56 VAL B N 1
ATOM 2258 C CA . VAL B 1 56 ? 10.633 -9.953 -9.672 1 98.94 56 VAL B CA 1
ATOM 2259 C C . VAL B 1 56 ? 9.109 -9.828 -9.742 1 98.94 56 VAL B C 1
ATOM 2261 O O . VAL B 1 56 ? 8.406 -10.195 -8.805 1 98.94 56 VAL B O 1
ATOM 2264 N N . LEU B 1 57 ? 8.594 -9.312 -10.859 1 98.94 57 LEU B N 1
ATOM 2265 C CA . LEU B 1 57 ? 7.164 -9.094 -11 1 98.94 57 LEU B CA 1
ATOM 2266 C C . LEU B 1 57 ? 6.547 -10.125 -11.938 1 98.94 57 LEU B C 1
ATOM 2268 O O . LEU B 1 57 ? 7.121 -10.445 -12.977 1 98.94 57 LEU B O 1
ATOM 2272 N N . THR B 1 58 ? 5.383 -10.609 -11.523 1 98.94 58 THR B N 1
ATOM 2273 C CA . THR B 1 58 ? 4.645 -11.523 -12.398 1 98.94 58 THR B CA 1
ATOM 2274 C C . THR B 1 58 ? 3.883 -10.742 -13.469 1 98.94 58 THR B C 1
ATOM 2276 O O . THR B 1 58 ? 3.828 -11.164 -14.625 1 98.94 58 THR B O 1
ATOM 2279 N N . HIS B 1 59 ? 3.205 -9.703 -13.094 1 98.69 59 HIS B N 1
ATOM 2280 C CA . HIS B 1 59 ? 2.48 -8.859 -14.039 1 98.69 59 HIS B CA 1
ATOM 2281 C C . HIS B 1 59 ? 2.119 -7.52 -13.406 1 98.69 59 HIS B C 1
ATOM 2283 O O . HIS B 1 59 ? 2.482 -7.246 -12.258 1 98.69 59 HIS B O 1
ATOM 2289 N N . PHE B 1 60 ? 1.357 -6.648 -14.195 1 98.19 60 PHE B N 1
ATOM 2290 C CA . PHE B 1 60 ? 1.289 -5.246 -13.797 1 98.19 60 PHE B CA 1
ATOM 2291 C C . PHE B 1 60 ? -0.109 -4.891 -13.305 1 98.19 60 PHE B C 1
ATOM 2293 O O . PHE B 1 60 ? -0.52 -3.732 -13.367 1 98.19 60 PHE B O 1
ATOM 2300 N N . HIS B 1 61 ? -0.907 -5.859 -12.836 1 98.56 61 HIS B N 1
ATOM 2301 C CA . HIS B 1 61 ? -2.061 -5.477 -12.031 1 98.56 61 HIS B CA 1
ATOM 2302 C C . HIS B 1 61 ? -1.626 -4.91 -10.688 1 98.56 61 HIS B C 1
ATOM 2304 O O . HIS B 1 61 ? -0.681 -5.41 -10.07 1 98.56 61 HIS B O 1
ATOM 2310 N N . LEU B 1 62 ? -2.342 -3.967 -10.188 1 98.44 62 LEU B N 1
ATOM 2311 C CA . LEU B 1 62 ? -1.92 -3.172 -9.039 1 98.44 62 LEU B CA 1
ATOM 2312 C C . LEU B 1 62 ? -1.812 -4.035 -7.785 1 98.44 62 LEU B C 1
ATOM 2314 O O . LEU B 1 62 ? -0.97 -3.785 -6.922 1 98.44 62 LEU B O 1
ATOM 2318 N N . ASP B 1 63 ? -2.662 -5.039 -7.656 1 98.75 63 ASP B N 1
ATOM 2319 C CA . ASP B 1 63 ? -2.586 -5.887 -6.473 1 98.75 63 ASP B CA 1
ATOM 2320 C C . ASP B 1 63 ? -1.347 -6.777 -6.512 1 98.75 63 ASP B C 1
ATOM 2322 O O . ASP B 1 63 ? -1.061 -7.496 -5.551 1 98.75 63 ASP B O 1
ATOM 2326 N N . HIS B 1 64 ? -0.505 -6.707 -7.539 1 98.88 64 HIS B N 1
ATOM 2327 C CA . HIS B 1 64 ? 0.757 -7.434 -7.633 1 98.88 64 HIS B CA 1
ATOM 2328 C C . HIS B 1 64 ? 1.94 -6.473 -7.695 1 98.88 64 HIS B C 1
ATOM 2330 O O . HIS B 1 64 ? 3.086 -6.879 -7.488 1 98.88 64 HIS B O 1
ATOM 2336 N N . CYS B 1 65 ? 1.699 -5.156 -7.98 1 98.69 65 CYS B N 1
ATOM 2337 C CA . CYS B 1 65 ? 2.854 -4.285 -8.172 1 98.69 65 CYS B CA 1
ATOM 2338 C C . CYS B 1 65 ? 2.572 -2.881 -7.648 1 98.69 65 CYS B C 1
ATOM 2340 O O . CYS B 1 65 ? 3.35 -1.957 -7.887 1 98.69 65 CYS B O 1
ATOM 2342 N N . GLY B 1 66 ? 1.514 -2.66 -6.941 1 98.38 66 GLY B N 1
ATOM 2343 C CA . GLY B 1 66 ? 1.021 -1.344 -6.574 1 98.38 66 GLY B CA 1
ATOM 2344 C C . GLY B 1 66 ? 1.985 -0.568 -5.699 1 98.38 66 GLY B C 1
ATOM 2345 O O . GLY B 1 66 ? 1.904 0.659 -5.609 1 98.38 66 GLY B O 1
ATOM 2346 N N . GLU B 1 67 ? 2.949 -1.198 -4.996 1 98.62 67 GLU B N 1
ATOM 2347 C CA . GLU B 1 67 ? 3.842 -0.493 -4.086 1 98.62 67 GLU B CA 1
ATOM 2348 C C . GLU B 1 67 ? 5.238 -0.342 -4.684 1 98.62 67 GLU B C 1
ATOM 2350 O O . GLU B 1 67 ? 6.156 0.139 -4.02 1 98.62 67 GLU B O 1
ATOM 2355 N N . LEU B 1 68 ? 5.414 -0.724 -5.961 1 98.69 68 LEU B N 1
ATOM 2356 C CA . LEU B 1 68 ? 6.738 -0.695 -6.578 1 98.69 68 LEU B CA 1
ATOM 2357 C C . LEU B 1 68 ? 7.363 0.691 -6.457 1 98.69 68 LEU B C 1
ATOM 2359 O O . LEU B 1 68 ? 8.492 0.828 -5.984 1 98.69 68 LEU B O 1
ATOM 2363 N N . MET B 1 69 ? 6.605 1.721 -6.824 1 98 69 MET B N 1
ATOM 2364 C CA . MET B 1 69 ? 7.156 3.072 -6.82 1 98 69 MET B CA 1
ATOM 2365 C C . MET B 1 69 ? 7.422 3.547 -5.395 1 98 69 MET B C 1
ATOM 2367 O O . MET B 1 69 ? 8.375 4.297 -5.156 1 98 69 MET B O 1
ATOM 2371 N N . GLY B 1 70 ? 6.508 3.121 -4.461 1 98.5 70 GLY B N 1
ATOM 2372 C CA . GLY B 1 70 ? 6.758 3.424 -3.061 1 98.5 70 GLY B CA 1
ATOM 2373 C C . GLY B 1 70 ? 8.039 2.809 -2.535 1 98.5 70 GLY B C 1
ATOM 2374 O O . GLY B 1 70 ? 8.781 3.449 -1.788 1 98.5 70 GLY B O 1
ATOM 2375 N N . ILE B 1 71 ? 8.305 1.584 -2.934 1 98.81 71 ILE B N 1
ATOM 2376 C CA . ILE B 1 71 ? 9.508 0.875 -2.525 1 98.81 71 ILE B CA 1
ATOM 2377 C C . ILE B 1 71 ? 10.742 1.577 -3.096 1 98.81 71 ILE B C 1
ATOM 2379 O O . ILE B 1 71 ? 11.711 1.825 -2.377 1 98.81 71 ILE B O 1
ATOM 2383 N N . LEU B 1 72 ? 10.703 1.922 -4.387 1 98.75 72 LEU B N 1
ATOM 2384 C CA . LEU B 1 72 ? 11.82 2.609 -5.027 1 98.75 72 LEU B CA 1
ATOM 2385 C C . LEU B 1 72 ? 12.062 3.969 -4.379 1 98.75 72 LEU B C 1
ATOM 2387 O O . LEU B 1 72 ? 13.211 4.367 -4.184 1 98.75 72 LEU B O 1
ATOM 2391 N N . LYS B 1 73 ? 10.984 4.676 -4.062 1 98.75 73 LYS B N 1
ATOM 2392 C CA . LYS B 1 73 ? 11.094 5.965 -3.387 1 98.75 73 LYS B CA 1
ATOM 2393 C C . LYS B 1 73 ? 11.742 5.816 -2.014 1 98.75 73 LYS B C 1
ATOM 2395 O O . LYS B 1 73 ? 12.633 6.586 -1.656 1 98.75 73 LYS B O 1
ATOM 2400 N N . ALA B 1 74 ? 11.305 4.832 -1.271 1 98.81 74 ALA B N 1
ATOM 2401 C CA . ALA B 1 74 ? 11.859 4.59 0.059 1 98.81 74 ALA B CA 1
ATOM 2402 C C . ALA B 1 74 ? 13.352 4.277 -0.018 1 98.81 74 ALA B C 1
ATOM 2404 O O . ALA B 1 74 ? 14.133 4.766 0.8 1 98.81 74 ALA B O 1
ATOM 2405 N N . ARG B 1 75 ? 13.758 3.486 -0.975 1 98.75 75 ARG B N 1
ATOM 2406 C CA . ARG B 1 75 ? 15.164 3.156 -1.167 1 98.75 75 ARG B CA 1
ATOM 2407 C C . ARG B 1 75 ? 15.984 4.406 -1.485 1 98.75 75 ARG B C 1
ATOM 2409 O O . ARG B 1 75 ? 17.062 4.609 -0.921 1 98.75 75 ARG B O 1
ATOM 2416 N N . TRP B 1 76 ? 15.43 5.219 -2.406 1 98.75 76 TRP B N 1
ATOM 2417 C CA . TRP B 1 76 ? 16.094 6.465 -2.771 1 98.75 76 TRP B CA 1
ATOM 2418 C C . TRP B 1 76 ? 16.297 7.355 -1.55 1 98.75 76 TRP B C 1
ATOM 2420 O O . TRP B 1 76 ? 17.406 7.812 -1.283 1 98.75 76 TRP B O 1
ATOM 2430 N N . LEU B 1 77 ? 15.234 7.535 -0.758 1 98.44 77 LEU B N 1
ATOM 2431 C CA . LEU B 1 77 ? 15.273 8.438 0.391 1 98.44 77 LEU B CA 1
ATOM 2432 C C . LEU B 1 77 ? 16.203 7.902 1.472 1 98.44 77 LEU B C 1
ATOM 2434 O O . LEU B 1 77 ? 16.734 8.672 2.279 1 98.44 77 LEU B O 1
ATOM 2438 N N . SER B 1 78 ? 16.406 6.59 1.434 1 98.44 78 SER B N 1
ATOM 2439 C CA . SER B 1 78 ? 17.25 5.953 2.436 1 98.44 78 SER B CA 1
ATOM 2440 C C . SER B 1 78 ? 18.688 5.859 1.96 1 98.44 78 SER B C 1
ATOM 2442 O O . SER B 1 78 ? 19.547 5.297 2.652 1 98.44 78 SER B O 1
ATOM 2444 N N . GLY B 1 79 ? 18.969 6.277 0.738 1 97.81 79 GLY B N 1
ATOM 2445 C CA . GLY B 1 79 ? 20.328 6.281 0.209 1 97.81 79 GLY B CA 1
ATOM 2446 C C . GLY B 1 79 ? 20.766 4.922 -0.296 1 97.81 79 GLY B C 1
ATOM 2447 O O . GLY B 1 79 ? 21.969 4.637 -0.356 1 97.81 79 GLY B O 1
ATOM 2448 N N . ALA B 1 80 ? 19.797 4.062 -0.591 1 97.81 80 ALA B N 1
ATOM 2449 C CA . ALA B 1 80 ? 20.141 2.721 -1.064 1 97.81 80 ALA B CA 1
ATOM 2450 C C . ALA B 1 80 ? 20.594 2.754 -2.52 1 97.81 80 ALA B C 1
ATOM 2452 O O . ALA B 1 80 ? 20.219 3.65 -3.277 1 97.81 80 ALA B O 1
ATOM 2453 N N . GLY B 1 81 ? 21.391 1.81 -2.957 1 96 81 GLY B N 1
ATOM 2454 C CA . GLY B 1 81 ? 21.891 1.716 -4.32 1 96 81 GLY B CA 1
ATOM 2455 C C . GLY B 1 81 ? 20.859 1.195 -5.301 1 96 81 GLY B C 1
ATOM 2456 O O . GLY B 1 81 ? 19.688 1.06 -4.957 1 96 81 GLY B O 1
ATOM 2457 N N . ARG B 1 82 ? 21.328 0.938 -6.512 1 98 82 ARG B N 1
ATOM 2458 C CA . ARG B 1 82 ? 20.469 0.485 -7.605 1 98 82 ARG B CA 1
ATOM 2459 C C . ARG B 1 82 ? 19.891 -0.9 -7.316 1 98 82 ARG B C 1
ATOM 2461 O O . ARG B 1 82 ? 20.594 -1.761 -6.77 1 98 82 ARG B O 1
ATOM 2468 N N . ILE B 1 83 ? 18.609 -1.11 -7.637 1 98.75 83 ILE B N 1
ATOM 2469 C CA . ILE B 1 83 ? 18.016 -2.43 -7.5 1 98.75 83 ILE B CA 1
ATOM 2470 C C . ILE B 1 83 ? 17.609 -2.955 -8.875 1 98.75 83 ILE B C 1
ATOM 2472 O O . ILE B 1 83 ? 17.156 -2.191 -9.734 1 98.75 83 ILE B O 1
ATOM 2476 N N . ASP B 1 84 ? 17.75 -4.266 -9.102 1 98.81 84 ASP B N 1
ATOM 2477 C CA . ASP B 1 84 ? 17.328 -4.914 -10.344 1 98.81 84 ASP B CA 1
ATOM 2478 C C . ASP B 1 84 ? 15.859 -5.324 -10.273 1 98.81 84 ASP B C 1
ATOM 2480 O O . ASP B 1 84 ? 15.422 -5.91 -9.281 1 98.81 84 ASP B O 1
ATOM 2484 N N . ILE B 1 85 ? 15.148 -4.98 -11.312 1 98.88 85 ILE B N 1
ATOM 2485 C CA . ILE B 1 85 ? 13.75 -5.359 -11.453 1 98.88 85 ILE B CA 1
ATOM 2486 C C . ILE B 1 85 ? 13.586 -6.289 -12.656 1 98.88 85 ILE B C 1
ATOM 2488 O O . ILE B 1 85 ? 13.906 -5.914 -13.789 1 98.88 85 ILE B O 1
ATOM 2492 N N . TYR B 1 86 ? 13.203 -7.504 -12.414 1 98.94 86 TYR B N 1
ATOM 2493 C CA . TYR B 1 86 ? 12.812 -8.453 -13.453 1 98.94 86 TYR B CA 1
ATOM 2494 C C . TYR B 1 86 ? 11.305 -8.453 -13.656 1 98.94 86 TYR B C 1
ATOM 2496 O O . TYR B 1 86 ? 10.547 -8.617 -12.695 1 98.94 86 TYR B O 1
ATOM 2504 N N . ALA B 1 87 ? 10.859 -8.242 -14.844 1 98.88 87 ALA B N 1
ATOM 2505 C CA . ALA B 1 87 ? 9.43 -8.094 -15.094 1 98.88 87 ALA B CA 1
ATOM 2506 C C . ALA B 1 87 ? 9.078 -8.453 -16.531 1 98.88 87 ALA B C 1
ATOM 2508 O O . ALA B 1 87 ? 9.961 -8.539 -17.391 1 98.88 87 ALA B O 1
ATOM 2509 N N . PRO B 1 88 ? 7.77 -8.734 -16.797 1 98.62 88 PRO B N 1
ATOM 2510 C CA . PRO B 1 88 ? 7.359 -9.023 -18.172 1 98.62 88 PRO B CA 1
ATOM 2511 C C . PRO B 1 88 ? 7.609 -7.859 -19.125 1 98.62 88 PRO B C 1
ATOM 2513 O O . PRO B 1 88 ? 7.84 -6.73 -18.688 1 98.62 88 PRO B O 1
ATOM 2516 N N . GLU B 1 89 ? 7.562 -8.227 -20.391 1 97.5 89 GLU B N 1
ATOM 2517 C CA . GLU B 1 89 ? 7.645 -7.191 -21.422 1 97.5 89 GLU B CA 1
ATOM 2518 C C . GLU B 1 89 ? 6.648 -6.07 -21.156 1 97.5 89 GLU B C 1
ATOM 2520 O O . GLU B 1 89 ? 5.516 -6.324 -20.734 1 97.5 89 GLU B O 1
ATOM 2525 N N . GLY B 1 90 ? 7.098 -4.84 -21.344 1 96.62 90 GLY B N 1
ATOM 2526 C CA . GLY B 1 90 ? 6.242 -3.691 -21.094 1 96.62 90 GLY B CA 1
ATOM 2527 C C . GLY B 1 90 ? 6.555 -3 -19.781 1 96.62 90 GLY B C 1
ATOM 2528 O O . GLY B 1 90 ? 5.996 -1.941 -19.484 1 96.62 90 GLY B O 1
ATOM 2529 N N . ALA B 1 91 ? 7.504 -3.57 -19.062 1 97.5 91 ALA B N 1
ATOM 2530 C CA . ALA B 1 91 ? 7.84 -3.041 -17.75 1 97.5 91 ALA B CA 1
ATOM 2531 C C . ALA B 1 91 ? 8.375 -1.616 -17.844 1 97.5 91 ALA B C 1
ATOM 2533 O O . ALA B 1 91 ? 8.016 -0.751 -17.047 1 97.5 91 ALA B O 1
ATOM 2534 N N . SER B 1 92 ? 9.219 -1.324 -18.781 1 96.69 92 SER B N 1
ATOM 2535 C CA . SER B 1 92 ? 9.797 0.005 -18.938 1 96.69 92 SER B CA 1
ATOM 2536 C C . SER B 1 92 ? 8.719 1.045 -19.234 1 96.69 92 SER B C 1
ATOM 2538 O O . SER B 1 92 ? 8.742 2.141 -18.672 1 96.69 92 SER B O 1
ATOM 2540 N N . SER B 1 93 ? 7.801 0.667 -20.094 1 95.88 93 SER B N 1
ATOM 2541 C CA . SER B 1 93 ? 6.691 1.557 -20.406 1 95.88 93 SER B CA 1
ATOM 2542 C C . SER B 1 93 ? 5.801 1.793 -19.203 1 95.88 93 SER B C 1
ATOM 2544 O O . SER B 1 93 ? 5.355 2.918 -18.953 1 95.88 93 SER B O 1
ATOM 2546 N N . PHE B 1 94 ? 5.531 0.733 -18.484 1 96.25 94 PHE B N 1
ATOM 2547 C CA . PHE B 1 94 ? 4.73 0.841 -17.266 1 96.25 94 PHE B CA 1
ATOM 2548 C C . PHE B 1 94 ? 5.375 1.809 -16.281 1 96.25 94 PHE B C 1
ATOM 2550 O O . PHE B 1 94 ? 4.723 2.736 -15.797 1 96.25 94 PHE B O 1
ATOM 2557 N N . ILE B 1 95 ? 6.656 1.642 -16 1 96.75 95 ILE B N 1
ATOM 2558 C CA . ILE B 1 95 ? 7.387 2.439 -15.023 1 96.75 95 ILE B CA 1
ATOM 2559 C C . ILE B 1 95 ? 7.457 3.893 -15.492 1 96.75 95 ILE B C 1
ATOM 2561 O O . ILE B 1 95 ? 7.219 4.812 -14.711 1 96.75 95 ILE B O 1
ATOM 2565 N N . SER B 1 96 ? 7.684 4.117 -16.766 1 96.06 96 SER B N 1
ATOM 2566 C CA . SER B 1 96 ? 7.727 5.469 -17.328 1 96.06 96 SER B CA 1
ATOM 2567 C C . SER B 1 96 ? 6.375 6.164 -17.188 1 96.06 96 SER B C 1
ATOM 2569 O O . SER B 1 96 ? 6.305 7.344 -16.844 1 96.06 96 SER B O 1
ATOM 2571 N N . SER B 1 97 ? 5.359 5.426 -17.516 1 96.19 97 SER B N 1
ATOM 2572 C CA . SER B 1 97 ? 4.012 5.973 -17.422 1 96.19 97 SER B CA 1
ATOM 2573 C C . SER B 1 97 ? 3.664 6.324 -15.977 1 96.19 97 SER B C 1
ATOM 2575 O O . SER B 1 97 ? 3.057 7.363 -15.711 1 96.19 97 SER B O 1
ATOM 2577 N N . PHE B 1 98 ? 4.035 5.461 -15.078 1 94.88 98 PHE B N 1
ATOM 2578 C CA . PHE B 1 98 ? 3.791 5.754 -13.672 1 94.88 98 PHE B CA 1
ATOM 2579 C C . PHE B 1 98 ? 4.52 7.027 -13.25 1 94.88 98 PHE B C 1
ATOM 2581 O O . PHE B 1 98 ? 3.945 7.875 -12.562 1 94.88 98 PHE B O 1
ATOM 2588 N N . LEU B 1 99 ? 5.738 7.172 -13.648 1 95.88 99 LEU B N 1
ATOM 2589 C CA . LEU B 1 99 ? 6.555 8.312 -13.266 1 95.88 99 LEU B CA 1
ATOM 2590 C C . LEU B 1 99 ? 5.973 9.609 -13.812 1 95.88 99 LEU B C 1
ATOM 2592 O O . LEU B 1 99 ? 6.18 10.68 -13.234 1 95.88 99 LEU B O 1
ATOM 2596 N N . SER B 1 100 ? 5.191 9.5 -14.883 1 94.69 100 SER B N 1
ATOM 2597 C CA . SER B 1 100 ? 4.527 10.68 -15.422 1 94.69 100 SER B CA 1
ATOM 2598 C C . SER B 1 100 ? 3.49 11.227 -14.445 1 94.69 100 SER B C 1
ATOM 2600 O O . SER B 1 100 ? 3.195 12.422 -14.445 1 94.69 100 SER B O 1
ATOM 2602 N N . SER B 1 101 ? 2.932 10.352 -13.602 1 94.62 101 SER B N 1
ATOM 2603 C CA . SER B 1 101 ? 1.945 10.766 -12.617 1 94.62 101 SER B CA 1
ATOM 2604 C C . SER B 1 101 ? 2.619 11.281 -11.344 1 94.62 101 SER B C 1
ATOM 2606 O O . SER B 1 101 ? 1.979 11.93 -10.516 1 94.62 101 SER B O 1
ATOM 2608 N N . SER B 1 102 ? 3.861 11.016 -11.203 1 95.75 102 SER B N 1
ATOM 2609 C CA . SER B 1 102 ? 4.66 11.461 -10.07 1 95.75 102 SER B CA 1
ATOM 2610 C C . SER B 1 102 ? 5.969 12.094 -10.531 1 95.75 102 SER B C 1
ATOM 2612 O O . SER B 1 102 ? 7.051 11.594 -10.211 1 95.75 102 SER B O 1
ATOM 2614 N N . PRO B 1 103 ? 5.883 13.227 -11.164 1 94.81 103 PRO B N 1
ATOM 2615 C CA . PRO B 1 103 ? 7.062 13.812 -11.805 1 94.81 103 PRO B CA 1
ATOM 2616 C C . PRO B 1 103 ? 8.156 14.18 -10.805 1 94.81 103 PRO B C 1
ATOM 2618 O O . PRO B 1 103 ? 9.328 14.273 -11.172 1 94.81 103 PRO B O 1
ATOM 2621 N N . TYR B 1 104 ? 7.797 14.375 -9.539 1 94.81 104 TYR B N 1
ATOM 2622 C CA . TYR B 1 104 ? 8.781 14.734 -8.523 1 94.81 104 TYR B CA 1
ATOM 2623 C C . TYR B 1 104 ? 9.773 13.602 -8.289 1 94.81 104 TYR B C 1
ATOM 2625 O O . TYR B 1 104 ? 10.82 13.805 -7.68 1 94.81 104 TYR B O 1
ATOM 2633 N N . LEU B 1 105 ? 9.508 12.43 -8.852 1 96.75 105 LEU B N 1
ATOM 2634 C CA . LEU B 1 105 ? 10.383 11.273 -8.672 1 96.75 105 LEU B CA 1
ATOM 2635 C C . LEU B 1 105 ? 11.273 11.07 -9.898 1 96.75 105 LEU B C 1
ATOM 2637 O O . LEU B 1 105 ? 12.234 10.297 -9.852 1 96.75 105 LEU B O 1
ATOM 2641 N N . MET B 1 106 ? 10.953 11.727 -11 1 95.5 106 MET B N 1
ATOM 2642 C CA . MET B 1 106 ? 11.68 11.516 -12.25 1 95.5 106 MET B CA 1
ATOM 2643 C C . MET B 1 106 ? 13.164 11.82 -12.07 1 95.5 106 MET B C 1
ATOM 2645 O O . MET B 1 106 ? 13.531 12.867 -11.539 1 95.5 106 MET B O 1
ATOM 2649 N N . GLY B 1 107 ? 14.016 10.883 -12.43 1 95.31 107 GLY B N 1
ATOM 2650 C CA . GLY B 1 107 ? 15.453 11.078 -12.383 1 95.31 107 GLY B CA 1
ATOM 2651 C C . GLY B 1 107 ? 16.047 10.805 -11.016 1 95.31 107 GLY B C 1
ATOM 2652 O O . GLY B 1 107 ? 17.266 10.891 -10.828 1 95.31 107 GLY B O 1
ATOM 2653 N N . LYS B 1 108 ? 15.234 10.445 -10.031 1 97.12 108 LYS B N 1
ATOM 2654 C CA . LYS B 1 108 ? 15.727 10.289 -8.664 1 97.12 108 LYS B CA 1
ATOM 2655 C C . LYS B 1 108 ? 15.852 8.82 -8.281 1 97.12 108 LYS B C 1
ATOM 2657 O O . LYS B 1 108 ? 16.703 8.453 -7.473 1 97.12 108 LYS B O 1
ATOM 2662 N N . LEU B 1 109 ? 15.062 8 -8.852 1 97.81 109 LEU B N 1
ATOM 2663 C CA . LEU B 1 109 ? 15.008 6.59 -8.484 1 97.81 109 LEU B CA 1
ATOM 2664 C C . LEU B 1 109 ? 16.109 5.805 -9.18 1 97.81 109 LEU B C 1
ATOM 2666 O O . LEU B 1 109 ? 16.422 6.051 -10.352 1 97.81 109 LEU B O 1
ATOM 2670 N N . SER B 1 110 ? 16.734 4.898 -8.445 1 97.94 110 SER B N 1
ATOM 2671 C CA . SER B 1 110 ? 17.844 4.102 -8.969 1 97.94 110 SER B CA 1
ATOM 2672 C C . SER B 1 110 ? 17.438 2.641 -9.133 1 97.94 110 SER B C 1
ATOM 2674 O O . SER B 1 110 ? 17.406 1.889 -8.164 1 97.94 110 SER B O 1
ATOM 2676 N N . PHE B 1 111 ? 17.156 2.23 -10.336 1 98.31 111 PHE B N 1
ATOM 2677 C CA . PHE B 1 111 ? 16.766 0.86 -10.648 1 98.31 111 PHE B CA 1
ATOM 2678 C C . PHE B 1 111 ? 17.172 0.497 -12.07 1 98.31 111 PHE B C 1
ATOM 2680 O O . PHE B 1 111 ? 17.453 1.379 -12.891 1 98.31 111 PHE B O 1
ATOM 2687 N N . ARG B 1 112 ? 17.328 -0.781 -12.336 1 98.31 112 ARG B N 1
ATOM 2688 C CA . ARG B 1 112 ? 17.531 -1.346 -13.664 1 98.31 112 ARG B CA 1
ATOM 2689 C C . ARG B 1 112 ? 16.438 -2.369 -13.992 1 98.31 112 ARG B C 1
ATOM 2691 O O . ARG B 1 112 ? 16.188 -3.283 -13.203 1 98.31 112 ARG B O 1
ATOM 2698 N N . VAL B 1 113 ? 15.82 -2.197 -15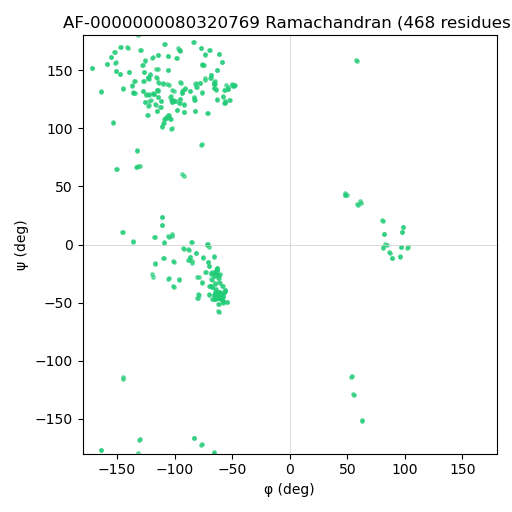.172 1 98.56 113 VAL B N 1
ATOM 2699 C CA . VAL B 1 113 ? 14.742 -3.092 -15.578 1 98.56 113 VAL B CA 1
ATOM 2700 C C . VAL B 1 113 ? 15.266 -4.113 -16.578 1 98.56 113 VAL B C 1
ATOM 2702 O O . VAL B 1 113 ? 15.914 -3.75 -17.562 1 98.56 113 VAL B O 1
ATOM 2705 N N . ARG B 1 114 ? 15.062 -5.332 -16.219 1 98.56 114 ARG B N 1
ATOM 2706 C CA . ARG B 1 114 ? 15.242 -6.426 -17.172 1 98.56 114 ARG B CA 1
ATOM 2707 C C . ARG B 1 114 ? 13.906 -7.035 -17.562 1 98.56 114 ARG B C 1
ATOM 2709 O O . ARG B 1 114 ? 13.281 -7.738 -16.766 1 98.56 114 ARG B O 1
ATOM 2716 N N . GLU B 1 115 ? 13.484 -6.797 -18.75 1 98.69 115 GLU B N 1
ATOM 2717 C CA . GLU B 1 115 ? 12.273 -7.438 -19.25 1 98.69 115 GLU B CA 1
ATOM 2718 C C . GLU B 1 115 ? 12.531 -8.898 -19.625 1 98.69 115 GLU B C 1
ATOM 2720 O O . GLU B 1 115 ? 13.531 -9.211 -20.281 1 98.69 115 GLU B O 1
ATOM 2725 N N . VAL B 1 116 ? 11.664 -9.719 -19.125 1 98.38 116 VAL B N 1
ATOM 2726 C CA . VAL B 1 116 ? 11.812 -11.164 -19.234 1 98.38 116 VAL B CA 1
ATOM 2727 C C . VAL B 1 116 ? 10.688 -11.727 -20.094 1 98.38 116 VAL B C 1
ATOM 2729 O O . VAL B 1 116 ? 9.531 -11.336 -19.953 1 98.38 116 VAL B O 1
ATOM 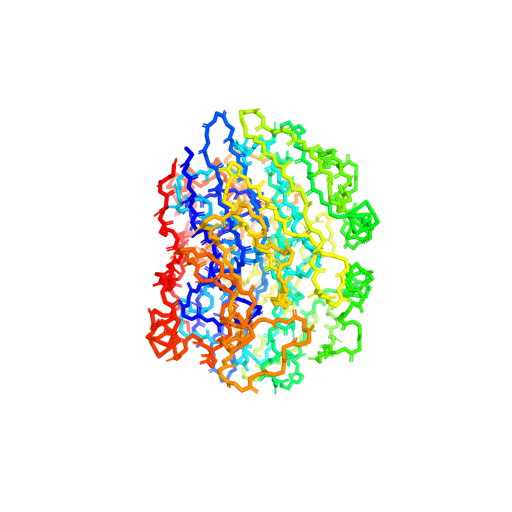2732 N N . GLY B 1 117 ? 11.039 -12.609 -21.094 1 97.56 117 GLY B N 1
ATOM 2733 C CA . GLY B 1 117 ? 10.031 -13.305 -21.891 1 97.56 117 GLY B CA 1
ATOM 2734 C C . GLY B 1 117 ? 9.758 -14.719 -21.406 1 97.56 117 GLY B C 1
ATOM 2735 O O . GLY B 1 117 ? 10.539 -15.273 -20.641 1 97.56 117 GLY B O 1
ATOM 2736 N N . GLY B 1 118 ? 8.609 -15.211 -21.828 1 97.12 118 GLY B N 1
ATOM 2737 C CA . GLY B 1 118 ? 8.32 -16.609 -21.531 1 97.12 118 GLY B CA 1
ATOM 2738 C C . GLY B 1 118 ? 9.398 -17.562 -21.984 1 97.12 118 GLY B C 1
ATOM 2739 O O . GLY B 1 118 ? 9.906 -17.438 -23.109 1 97.12 118 GLY B O 1
ATOM 2740 N N . GLY B 1 119 ? 9.703 -18.5 -21.078 1 97.56 119 GLY B N 1
ATOM 2741 C CA . GLY B 1 119 ? 10.719 -19.5 -21.406 1 97.56 119 GLY B CA 1
ATOM 2742 C C . GLY B 1 119 ? 12.125 -19.062 -21.031 1 97.56 119 GLY B C 1
ATOM 2743 O O . GLY B 1 119 ? 13.047 -19.875 -21 1 97.56 119 GLY B O 1
ATOM 2744 N N . GLU B 1 120 ? 12.328 -17.844 -20.703 1 98.38 120 GLU B N 1
ATOM 2745 C CA . GLU B 1 120 ? 13.656 -17.328 -20.375 1 98.38 120 GLU B CA 1
ATOM 2746 C C . GLU B 1 120 ? 14.125 -17.812 -19.016 1 98.38 120 GLU B C 1
ATOM 2748 O O . GLU B 1 120 ? 13.328 -17.906 -18.078 1 98.38 120 GLU B O 1
ATOM 2753 N N . ARG B 1 121 ? 15.438 -18.094 -19 1 98.5 121 ARG B N 1
ATOM 2754 C CA . ARG B 1 121 ? 16.078 -18.5 -17.75 1 98.5 121 ARG B CA 1
ATOM 2755 C C . ARG B 1 121 ? 17.078 -17.453 -17.281 1 98.5 121 ARG B C 1
ATOM 2757 O O . ARG B 1 121 ? 17.766 -16.828 -18.094 1 98.5 121 ARG B O 1
ATOM 2764 N N . PHE B 1 122 ? 17.141 -17.156 -16.016 1 98.5 122 PHE B N 1
ATOM 2765 C CA . PHE B 1 122 ? 18.109 -16.234 -15.438 1 98.5 122 PHE B CA 1
ATOM 2766 C C . PHE B 1 122 ? 18.391 -16.609 -13.984 1 98.5 122 PHE B C 1
ATOM 2768 O O . PHE B 1 122 ? 17.703 -17.438 -13.398 1 98.5 122 PHE B O 1
ATOM 2775 N N . SER B 1 123 ? 19.453 -16.047 -13.453 1 98.5 123 SER B N 1
ATOM 2776 C CA . SER B 1 123 ? 19.844 -16.312 -12.07 1 98.5 123 SER B CA 1
ATOM 2777 C C . SER B 1 123 ? 19.922 -15.016 -11.258 1 98.5 123 SER B C 1
ATOM 2779 O O . SER B 1 123 ? 20.281 -13.969 -11.789 1 98.5 123 SER B O 1
ATOM 2781 N N . ILE B 1 124 ? 19.531 -15.07 -10.078 1 98.5 124 ILE B N 1
ATOM 2782 C CA . ILE B 1 124 ? 19.781 -14.055 -9.062 1 98.5 124 ILE B CA 1
ATOM 2783 C C . ILE B 1 124 ? 20.484 -14.68 -7.867 1 98.5 124 ILE B C 1
ATOM 2785 O O . ILE B 1 124 ? 19.891 -15.445 -7.109 1 98.5 124 ILE B O 1
ATOM 2789 N N . GLY B 1 125 ? 21.734 -14.328 -7.66 1 98.19 125 GLY B N 1
ATOM 2790 C CA . GLY B 1 125 ? 22.531 -15.102 -6.715 1 98.19 125 GLY B CA 1
ATOM 2791 C C . GLY B 1 125 ? 22.562 -16.578 -7.043 1 98.19 125 GLY B C 1
ATOM 2792 O O . GLY B 1 125 ? 22.844 -16.969 -8.18 1 98.19 125 GLY B O 1
ATOM 2793 N N . ASN B 1 126 ? 22.266 -17.391 -6.082 1 98 126 ASN B N 1
ATOM 2794 C CA . ASN B 1 126 ? 22.312 -18.844 -6.242 1 98 126 ASN B CA 1
ATOM 2795 C C . ASN B 1 126 ? 20.984 -19.391 -6.762 1 98 126 ASN B C 1
ATOM 2797 O O . ASN B 1 126 ? 20.875 -20.562 -7.094 1 98 126 ASN B O 1
ATOM 2801 N N . LEU B 1 127 ? 20.031 -18.547 -6.902 1 98.19 127 LEU B N 1
ATOM 2802 C CA . LEU B 1 127 ? 18.703 -19.016 -7.293 1 98.19 127 LEU B CA 1
ATOM 2803 C C . LEU B 1 127 ? 18.547 -19 -8.805 1 98.19 127 LEU B C 1
ATOM 2805 O O . LEU B 1 127 ? 18.922 -18.016 -9.461 1 98.19 127 LEU B O 1
ATOM 2809 N N . ARG B 1 128 ? 18 -20.062 -9.336 1 98.31 128 ARG B N 1
ATOM 2810 C CA . ARG B 1 128 ? 17.719 -20.172 -10.766 1 98.31 128 ARG B CA 1
ATOM 2811 C C . ARG B 1 128 ? 16.234 -19.984 -11.039 1 98.31 128 ARG B C 1
ATOM 2813 O O . ARG B 1 128 ? 15.398 -20.672 -10.453 1 98.31 128 ARG B O 1
ATOM 2820 N N . PHE B 1 129 ? 15.969 -19.062 -11.953 1 98.75 129 PHE B N 1
ATOM 2821 C CA . PHE B 1 129 ? 14.602 -18.75 -12.352 1 98.75 129 PHE B CA 1
ATOM 2822 C C . PHE B 1 129 ? 14.328 -19.219 -13.773 1 98.75 129 PHE B C 1
ATOM 2824 O O . PHE B 1 129 ? 15.188 -19.094 -14.648 1 98.75 129 PHE B O 1
ATOM 2831 N N . GLU B 1 130 ? 13.203 -19.75 -13.945 1 98.81 130 GLU B N 1
ATOM 2832 C CA . GLU B 1 130 ? 12.633 -19.953 -15.266 1 98.81 130 GLU B CA 1
ATOM 2833 C C . GLU B 1 130 ? 11.273 -19.281 -15.398 1 98.81 130 GLU B C 1
ATOM 2835 O O . GLU B 1 130 ? 10.344 -19.578 -14.633 1 98.81 130 GLU B O 1
ATOM 2840 N N . ALA B 1 131 ? 11.203 -18.344 -16.328 1 98.88 131 ALA B N 1
ATOM 2841 C CA . ALA B 1 131 ? 9.93 -17.656 -16.562 1 98.88 131 ALA B CA 1
ATOM 2842 C C . ALA B 1 131 ? 9.008 -18.516 -17.438 1 98.88 131 ALA B C 1
ATOM 2844 O O . ALA B 1 131 ? 9.453 -19.125 -18.406 1 98.88 131 ALA B O 1
ATOM 2845 N N . ARG B 1 132 ? 7.746 -18.594 -17.062 1 98.75 132 ARG B N 1
ATOM 2846 C CA . ARG B 1 132 ? 6.723 -19.266 -17.859 1 98.75 132 ARG B CA 1
ATOM 2847 C C . ARG B 1 132 ? 5.551 -18.328 -18.156 1 98.75 132 ARG B C 1
ATOM 2849 O O . ARG B 1 132 ? 5.008 -17.703 -17.234 1 98.75 132 ARG B O 1
ATOM 2856 N N . ARG B 1 133 ? 5.176 -18.234 -19.422 1 98.38 133 ARG B N 1
ATOM 2857 C CA . ARG B 1 133 ? 4.012 -17.422 -19.766 1 98.38 133 ARG B CA 1
ATOM 2858 C C . ARG B 1 133 ? 2.744 -18 -19.156 1 98.38 133 ARG B C 1
ATOM 2860 O O . ARG B 1 133 ? 2.529 -19.219 -19.188 1 98.38 133 ARG B O 1
ATOM 2867 N N . THR B 1 134 ? 1.999 -17.109 -18.562 1 98.62 134 THR B N 1
ATOM 2868 C CA . THR B 1 134 ? 0.744 -17.562 -17.969 1 98.62 134 THR B CA 1
ATOM 2869 C C . THR B 1 134 ? -0.447 -17.062 -18.781 1 98.62 134 THR B C 1
ATOM 2871 O O . THR B 1 134 ? -0.272 -16.375 -19.797 1 98.62 134 THR B O 1
ATOM 2874 N N . VAL B 1 135 ? -1.649 -17.531 -18.438 1 98.44 135 VAL B N 1
ATOM 2875 C CA . VAL B 1 135 ? -2.881 -17.156 -19.125 1 98.44 135 VAL B CA 1
ATOM 2876 C C . VAL B 1 135 ? -3.654 -16.141 -18.297 1 98.44 135 VAL B C 1
ATOM 2878 O O . VAL B 1 135 ? -4.344 -16.5 -17.344 1 98.44 135 VAL B O 1
ATOM 2881 N N . HIS B 1 136 ? -3.533 -14.914 -18.625 1 98 136 HIS B N 1
ATOM 2882 C CA . HIS B 1 136 ? -4.141 -13.812 -17.891 1 98 136 HIS B CA 1
ATOM 2883 C C . HIS B 1 136 ? -4.539 -12.68 -18.844 1 98 136 HIS B C 1
ATOM 2885 O O . HIS B 1 136 ? -4.289 -12.75 -20.047 1 98 136 HIS B O 1
ATOM 2891 N N . SER B 1 137 ? -5.27 -11.719 -18.391 1 95.81 137 SER B N 1
ATOM 2892 C CA . SER B 1 137 ? -5.852 -10.656 -19.203 1 95.81 137 SER B CA 1
ATOM 2893 C C . SER B 1 137 ? -4.773 -9.703 -19.719 1 95.81 137 SER B C 1
ATOM 2895 O O . SER B 1 137 ? -5.023 -8.922 -20.641 1 95.81 137 SER B O 1
ATOM 2897 N N . VAL B 1 138 ? -3.572 -9.703 -19.109 1 95.56 138 VAL B N 1
ATOM 2898 C CA . VAL B 1 138 ? -2.414 -8.922 -19.531 1 95.56 138 VAL B CA 1
ATOM 2899 C C . VAL B 1 138 ? -1.187 -9.82 -19.625 1 95.56 138 VAL B C 1
ATOM 2901 O O . VAL B 1 138 ? -1.226 -10.977 -19.203 1 95.56 138 VAL B O 1
ATOM 2904 N N . GLU B 1 139 ? -0.132 -9.305 -20.25 1 96.25 139 GLU B N 1
ATOM 2905 C CA . GLU B 1 139 ? 1.121 -10.055 -20.234 1 96.25 139 GLU B CA 1
ATOM 2906 C C . GLU B 1 139 ? 1.519 -10.438 -18.812 1 96.25 139 GLU B C 1
ATOM 2908 O O . GLU B 1 139 ? 1.573 -9.586 -17.938 1 96.25 139 GLU B O 1
ATOM 2913 N N . SER B 1 140 ? 1.715 -11.695 -18.562 1 98.31 140 SER B N 1
ATOM 2914 C CA . SER B 1 140 ? 1.957 -12.203 -17.203 1 98.31 140 SER B CA 1
ATOM 2915 C C . SER B 1 140 ? 2.891 -13.406 -17.234 1 98.31 140 SER B C 1
ATOM 2917 O O . SER B 1 140 ? 2.904 -14.172 -18.188 1 98.31 140 SER B O 1
ATOM 2919 N N . LEU B 1 141 ? 3.668 -13.516 -16.234 1 98.88 141 LEU B N 1
ATOM 2920 C CA . LEU B 1 141 ? 4.629 -14.602 -16.094 1 98.88 141 LEU B CA 1
ATOM 2921 C C . LEU B 1 141 ? 4.457 -15.297 -14.742 1 98.88 141 LEU B C 1
ATOM 2923 O O . LEU B 1 141 ? 4.152 -14.648 -13.734 1 98.88 141 LEU B O 1
ATOM 2927 N N . GLY B 1 142 ? 4.574 -16.594 -14.695 1 98.88 142 GLY B N 1
ATOM 2928 C CA . GLY B 1 142 ? 4.984 -17.344 -13.516 1 98.88 142 GLY B CA 1
ATOM 2929 C C . GLY B 1 142 ? 6.469 -17.672 -13.508 1 98.88 142 GLY B C 1
ATOM 2930 O O . GLY B 1 142 ? 7.16 -17.453 -14.508 1 98.88 142 GLY B O 1
ATOM 2931 N N . TYR B 1 143 ? 6.941 -18.109 -12.391 1 98.94 143 TYR B N 1
ATOM 2932 C CA . TYR B 1 143 ? 8.367 -18.406 -12.266 1 98.94 143 TYR B CA 1
ATOM 2933 C C . TYR B 1 143 ? 8.586 -19.75 -11.562 1 98.94 143 TYR B C 1
ATOM 2935 O O . TYR B 1 143 ? 7.957 -20.031 -10.539 1 98.94 143 TYR B O 1
ATOM 2943 N N . VAL B 1 144 ? 9.43 -20.578 -12.18 1 98.81 144 VAL B N 1
ATOM 2944 C CA . VAL B 1 144 ? 9.977 -21.703 -11.445 1 98.81 144 VAL B CA 1
ATOM 2945 C C . VAL B 1 144 ? 11.305 -21.312 -10.805 1 98.81 144 VAL B C 1
ATOM 2947 O O . VAL B 1 144 ? 12.242 -20.922 -11.508 1 98.81 144 VAL B O 1
ATOM 2950 N N . VAL B 1 145 ? 11.312 -21.281 -9.484 1 98.31 145 VAL B N 1
ATOM 2951 C CA . VAL B 1 145 ? 12.508 -20.953 -8.719 1 98.31 145 VAL B CA 1
ATOM 2952 C C . VAL B 1 145 ? 13.039 -22.188 -8 1 98.31 145 VAL B C 1
ATOM 2954 O O . VAL B 1 145 ? 12.469 -22.625 -6.996 1 98.31 145 VAL B O 1
ATOM 2957 N N . ASP B 1 146 ? 14.102 -22.781 -8.477 1 96 146 ASP B N 1
ATOM 2958 C CA . ASP B 1 146 ? 14.711 -23.984 -7.926 1 96 146 ASP B CA 1
ATOM 2959 C C . ASP B 1 146 ? 13.664 -25.078 -7.699 1 96 146 ASP B C 1
ATOM 2961 O O . ASP B 1 146 ? 13.578 -25.641 -6.609 1 96 146 ASP B O 1
ATOM 2965 N N . GLY B 1 147 ? 12.781 -25.234 -8.672 1 94.94 147 GLY B N 1
ATOM 2966 C CA . GLY B 1 147 ? 11.828 -26.344 -8.672 1 94.94 147 GLY B CA 1
ATOM 2967 C C . GLY B 1 147 ? 10.477 -25.969 -8.086 1 94.94 147 GLY B C 1
ATOM 2968 O O . GLY B 1 147 ? 9.539 -26.766 -8.141 1 94.94 147 GLY B O 1
ATOM 2969 N N . LEU B 1 148 ? 10.328 -24.812 -7.465 1 98.19 148 LEU B N 1
ATOM 2970 C CA . LEU B 1 148 ? 9.062 -24.312 -6.93 1 98.19 148 LEU B CA 1
ATOM 2971 C C . LEU B 1 148 ? 8.383 -23.375 -7.918 1 98.19 148 LEU B C 1
ATOM 2973 O O . LEU B 1 148 ? 8.961 -22.359 -8.312 1 98.19 148 LEU B O 1
ATOM 2977 N N . LEU B 1 149 ? 7.207 -23.719 -8.297 1 98.75 149 LEU B N 1
ATOM 2978 C CA . LEU B 1 149 ? 6.453 -22.844 -9.188 1 98.75 149 LEU B CA 1
ATOM 2979 C C . LEU B 1 149 ? 5.746 -21.75 -8.398 1 98.75 149 LEU B C 1
ATOM 2981 O O . LEU B 1 149 ? 5.066 -22.031 -7.41 1 98.75 149 LEU B O 1
ATOM 2985 N N . ILE B 1 150 ? 5.922 -20.547 -8.734 1 98.94 150 ILE B N 1
ATOM 2986 C CA . ILE B 1 150 ? 5.109 -19.391 -8.336 1 98.94 150 ILE B CA 1
ATOM 2987 C C . ILE B 1 150 ? 4.254 -18.938 -9.516 1 98.94 150 ILE B C 1
ATOM 2989 O O . ILE B 1 150 ? 4.77 -18.359 -10.477 1 98.94 150 ILE B O 1
ATOM 2993 N N . SER B 1 151 ? 3.029 -19.125 -9.461 1 98.81 151 SER B N 1
ATOM 2994 C CA . SER B 1 151 ? 2.205 -19.109 -10.664 1 98.81 151 SER B CA 1
ATOM 2995 C C . SER B 1 151 ? 1.893 -17.672 -11.086 1 98.81 151 SER B C 1
ATOM 2997 O O . SER B 1 151 ? 1.654 -17.406 -12.266 1 98.81 151 SER B O 1
ATOM 2999 N N . GLY B 1 152 ? 1.86 -16.703 -10.109 1 98.62 152 GLY B N 1
ATOM 3000 C CA . GLY B 1 152 ? 1.16 -15.461 -10.422 1 98.62 152 GLY B CA 1
ATOM 3001 C C . GLY B 1 152 ? -0.319 -15.664 -10.688 1 98.62 152 GLY B C 1
ATOM 3002 O O . GLY B 1 152 ? -0.957 -16.516 -10.062 1 98.62 152 GLY B O 1
ATOM 3003 N N . ASP B 1 153 ? -0.901 -14.781 -11.508 1 98.88 153 ASP B N 1
ATOM 3004 C CA . ASP B 1 153 ? -2.297 -14.953 -11.906 1 98.88 153 ASP B CA 1
ATOM 3005 C C . ASP B 1 153 ? -2.408 -15.727 -13.219 1 98.88 153 ASP B C 1
ATOM 3007 O O . ASP B 1 153 ? -1.685 -15.445 -14.172 1 98.88 153 ASP B O 1
ATOM 3011 N N . THR B 1 154 ? -3.297 -16.703 -13.219 1 98.88 154 THR B N 1
ATOM 3012 C CA . THR B 1 154 ? -3.43 -17.531 -14.406 1 98.88 154 THR B CA 1
ATOM 3013 C C . THR B 1 154 ? -4.637 -18.469 -14.289 1 98.88 154 THR B C 1
ATOM 3015 O O . THR B 1 154 ? -5.051 -18.812 -13.18 1 98.88 154 THR B O 1
ATOM 3018 N N . SER B 1 155 ? -5.164 -18.797 -15.438 1 98.69 155 SER B N 1
ATOM 3019 C CA . SER B 1 155 ? -5.848 -20.094 -15.453 1 98.69 155 SER B CA 1
ATOM 3020 C C . SER B 1 155 ? -4.855 -21.25 -15.445 1 98.69 155 SER B C 1
ATOM 3022 O O . SER B 1 155 ? -3.699 -21.078 -15.844 1 98.69 155 SER B O 1
ATOM 3024 N N . ALA B 1 156 ? -5.297 -22.406 -14.945 1 98.5 156 ALA B N 1
ATOM 3025 C CA . ALA B 1 156 ? -4.434 -23.594 -14.914 1 98.5 156 ALA B CA 1
ATOM 3026 C C . ALA B 1 156 ? -4.363 -24.25 -16.297 1 98.5 156 ALA B C 1
ATOM 3028 O O . ALA B 1 156 ? -5.371 -24.328 -17 1 98.5 156 ALA B O 1
ATOM 3029 N N . PHE B 1 157 ? -3.191 -24.688 -16.703 1 98.38 157 PHE B N 1
ATOM 3030 C CA . PHE B 1 157 ? -2.973 -25.438 -17.938 1 98.38 157 PHE B CA 1
ATOM 3031 C C . PHE B 1 157 ? -1.778 -26.375 -17.797 1 98.38 157 PHE B C 1
ATOM 3033 O O . PHE B 1 157 ? -0.845 -26.094 -17.047 1 98.38 157 PHE B O 1
ATOM 3040 N N . PRO B 1 158 ? -1.744 -27.484 -18.438 1 97.75 158 PRO B N 1
ATOM 3041 C CA . PRO B 1 158 ? -0.808 -28.578 -18.156 1 97.75 158 PRO B CA 1
ATOM 3042 C C . PRO B 1 158 ? 0.652 -28.141 -18.234 1 97.75 158 PRO B C 1
ATOM 3044 O O . PRO B 1 158 ? 1.459 -28.484 -17.375 1 97.75 158 PRO B O 1
ATOM 3047 N N . GLU B 1 159 ? 1.047 -27.328 -19.203 1 97.44 159 GLU B N 1
ATOM 3048 C CA . GLU B 1 159 ? 2.436 -26.953 -19.438 1 97.44 159 GLU B CA 1
ATOM 3049 C C . GLU B 1 159 ? 3.006 -26.156 -18.281 1 97.44 159 GLU B C 1
ATOM 3051 O O . GLU B 1 159 ? 4.219 -26.156 -18.047 1 97.44 159 GLU B O 1
ATOM 3056 N N . LEU B 1 160 ? 2.143 -25.5 -17.516 1 98.19 160 LEU B N 1
ATOM 3057 C CA . LEU B 1 160 ? 2.568 -24.672 -16.391 1 98.19 160 LEU B CA 1
ATOM 3058 C C . LEU B 1 160 ? 3.258 -25.5 -15.32 1 98.19 160 LEU B C 1
ATOM 3060 O O . LEU B 1 160 ? 4.141 -25.016 -14.617 1 98.19 160 LEU B O 1
ATOM 3064 N N . TYR B 1 161 ? 2.916 -26.766 -15.273 1 98.06 161 TYR B N 1
ATOM 3065 C CA . TYR B 1 161 ? 3.307 -27.578 -14.133 1 98.06 161 TYR B CA 1
ATOM 3066 C C . TYR B 1 161 ? 4.383 -28.578 -14.523 1 98.06 161 TYR B C 1
ATOM 3068 O O . TYR B 1 161 ? 4.785 -29.422 -13.703 1 98.06 161 TYR B O 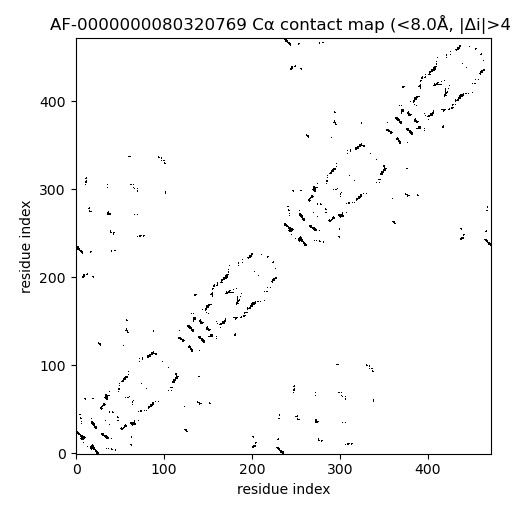1
ATOM 3076 N N . GLU B 1 162 ? 4.797 -28.547 -15.75 1 96.62 162 GLU B N 1
ATOM 3077 C CA . GLU B 1 162 ? 5.797 -29.5 -16.234 1 96.62 162 GLU B CA 1
ATOM 3078 C C . GLU B 1 162 ? 7.07 -29.438 -15.391 1 96.62 162 GLU B C 1
ATOM 3080 O O . GLU B 1 162 ? 7.645 -28.359 -15.211 1 96.62 162 GLU B O 1
ATOM 3085 N N . GLY B 1 163 ? 7.418 -30.594 -14.82 1 96.06 163 GLY B N 1
ATOM 3086 C CA . GLY B 1 163 ? 8.711 -30.734 -14.172 1 96.06 163 GLY B CA 1
ATOM 3087 C C . GLY B 1 163 ? 8.734 -30.172 -12.758 1 96.06 163 GLY B C 1
ATOM 3088 O O . GLY B 1 163 ? 9.797 -30 -12.172 1 96.06 163 GLY B O 1
ATOM 3089 N N . VAL B 1 164 ? 7.605 -29.797 -12.172 1 96.88 164 VAL B N 1
ATOM 3090 C CA . VAL B 1 164 ? 7.586 -29.281 -10.812 1 96.88 164 VAL B CA 1
ATOM 3091 C C . VAL B 1 164 ? 6.684 -30.156 -9.938 1 96.88 164 VAL B C 1
ATOM 3093 O O . VAL B 1 164 ? 5.66 -30.672 -10.406 1 96.88 164 VAL B O 1
ATOM 3096 N N . ASP B 1 165 ? 7.074 -30.297 -8.633 1 95.81 165 ASP B N 1
ATOM 3097 C CA . ASP B 1 165 ? 6.289 -31.109 -7.719 1 95.81 165 ASP B CA 1
ATOM 3098 C C . ASP B 1 165 ? 5.57 -30.25 -6.688 1 95.81 165 ASP B C 1
ATOM 3100 O O . ASP B 1 165 ? 4.715 -30.734 -5.945 1 95.81 165 ASP B O 1
ATOM 3104 N N . ALA B 1 166 ? 5.945 -28.922 -6.605 1 97.94 166 ALA B N 1
ATOM 3105 C CA . ALA B 1 166 ? 5.332 -28 -5.648 1 97.94 166 ALA B CA 1
ATOM 3106 C C . ALA B 1 166 ? 5.086 -26.641 -6.281 1 97.94 166 ALA B C 1
ATOM 3108 O O . ALA B 1 166 ? 5.848 -26.203 -7.148 1 97.94 166 ALA B O 1
ATOM 3109 N N . ALA B 1 167 ? 4.012 -26 -5.793 1 98.75 167 ALA B N 1
ATOM 3110 C CA . ALA B 1 167 ? 3.678 -24.688 -6.348 1 98.75 167 ALA B CA 1
ATOM 3111 C C . ALA B 1 167 ? 3.104 -23.766 -5.277 1 98.75 167 ALA B C 1
ATOM 3113 O O . ALA B 1 167 ? 2.338 -24.203 -4.414 1 98.75 167 ALA B O 1
ATOM 3114 N N . ILE B 1 168 ? 3.549 -22.547 -5.207 1 98.88 168 ILE B N 1
ATOM 3115 C CA . ILE B 1 168 ? 2.725 -21.453 -4.695 1 98.88 168 ILE B CA 1
ATOM 3116 C C . ILE B 1 168 ? 1.81 -20.938 -5.801 1 98.88 168 ILE B C 1
ATOM 3118 O O . ILE B 1 168 ? 2.283 -20.406 -6.809 1 98.88 168 ILE B O 1
ATOM 3122 N N . HIS B 1 169 ? 0.512 -21.078 -5.672 1 98.88 169 HIS B N 1
ATOM 3123 C CA . HIS B 1 169 ? -0.408 -20.984 -6.801 1 98.88 169 HIS B CA 1
ATOM 3124 C C . HIS B 1 169 ? -1.62 -20.125 -6.445 1 98.88 169 HIS B C 1
ATOM 3126 O O . HIS B 1 169 ? -2.145 -20.219 -5.336 1 98.88 169 HIS B O 1
ATOM 3132 N N . GLU B 1 170 ? -2.061 -19.328 -7.379 1 98.81 170 GLU B N 1
ATOM 3133 C CA . GLU B 1 170 ? -3.303 -18.594 -7.129 1 98.81 170 GLU B CA 1
ATOM 3134 C C . GLU B 1 170 ? -4.5 -19.547 -7.102 1 98.81 170 GLU B C 1
ATOM 3136 O O . GLU B 1 170 ? -4.492 -20.578 -7.77 1 98.81 170 GLU B O 1
ATOM 3141 N N . MET B 1 171 ? -5.422 -19.312 -6.285 1 98.88 171 MET B N 1
ATOM 3142 C CA . MET B 1 171 ? -6.746 -19.938 -6.262 1 98.88 171 MET B CA 1
ATOM 3143 C C . MET B 1 171 ? -7.836 -18.875 -6.098 1 98.88 171 MET B C 1
ATOM 3145 O O . MET B 1 171 ? -8.57 -18.875 -5.113 1 98.88 171 MET B O 1
ATOM 3149 N N . SER B 1 172 ? -7.961 -18.047 -7.141 1 98.81 172 SER B N 1
ATOM 3150 C CA . SER B 1 172 ? -8.781 -16.828 -7.078 1 98.81 172 SER B CA 1
ATOM 3151 C C . SER B 1 172 ? -10.266 -17.172 -7.016 1 98.81 172 SER B C 1
ATOM 3153 O O . SER B 1 172 ? -11.031 -16.5 -6.332 1 98.81 172 SER B O 1
ATOM 3155 N N . LEU B 1 173 ? -10.641 -18.25 -7.73 1 98.81 173 LEU B N 1
ATOM 3156 C CA . LEU B 1 173 ? -12.062 -18.5 -7.938 1 98.81 173 LEU B CA 1
ATOM 3157 C C . LEU B 1 173 ? -12.539 -19.656 -7.059 1 98.81 173 LEU B C 1
ATOM 3159 O O . LEU B 1 173 ? -11.758 -20.547 -6.719 1 98.81 173 LEU B O 1
ATOM 3163 N N . ASP B 1 174 ? -13.781 -19.578 -6.691 1 98.81 174 ASP B N 1
ATOM 3164 C CA . ASP B 1 174 ? -14.43 -20.688 -6.023 1 98.81 174 ASP B CA 1
ATOM 3165 C C . ASP B 1 174 ? -14.945 -21.719 -7.039 1 98.81 174 ASP B C 1
ATOM 3167 O O . ASP B 1 174 ? -14.797 -21.516 -8.25 1 98.81 174 ASP B O 1
ATOM 3171 N N . PHE B 1 175 ? -15.484 -22.891 -6.488 1 98.75 175 PHE B N 1
ATOM 3172 C CA . PHE B 1 175 ? -16.109 -23.891 -7.352 1 98.75 175 PHE B CA 1
ATOM 3173 C C . PHE B 1 175 ? -17.094 -23.234 -8.305 1 98.75 175 PHE B C 1
ATOM 3175 O O . PHE B 1 175 ? -17.828 -22.328 -7.914 1 98.75 175 PHE B O 1
ATOM 3182 N N . GLY B 1 176 ? -17.062 -23.656 -9.531 1 98.38 176 GLY B N 1
ATOM 3183 C CA . GLY B 1 176 ? -18.016 -23.172 -10.523 1 98.38 176 GLY B CA 1
ATOM 3184 C C . GLY B 1 176 ? -17.562 -21.891 -11.203 1 98.38 176 GLY B C 1
ATOM 3185 O O . GLY B 1 176 ? -18.234 -21.406 -12.125 1 98.38 176 GLY B O 1
ATOM 3186 N N . GLY B 1 177 ? -16.453 -21.281 -10.734 1 97.94 177 GLY B N 1
ATOM 3187 C CA . GLY B 1 177 ? -15.953 -20.078 -11.367 1 97.94 177 GLY B CA 1
ATOM 3188 C C . GLY B 1 177 ? -15.484 -20.297 -12.797 1 97.94 177 GLY B C 1
ATOM 3189 O O . GLY B 1 177 ? -14.914 -21.344 -13.109 1 97.94 177 GLY B O 1
ATOM 3190 N N . LYS B 1 178 ? -15.805 -19.266 -13.711 1 96.88 178 LYS B N 1
ATOM 3191 C CA . LYS B 1 178 ? -15.305 -19.328 -15.086 1 96.88 178 LYS B CA 1
ATOM 3192 C C . LYS B 1 178 ? -13.805 -19.062 -15.141 1 96.88 178 LYS B C 1
ATOM 3194 O O . LYS B 1 178 ? -13.359 -17.938 -14.938 1 96.88 178 LYS B O 1
ATOM 3199 N N . ALA B 1 179 ? -13.031 -20.031 -15.492 1 95.5 179 ALA B N 1
ATOM 3200 C CA . ALA B 1 179 ? -11.57 -20.016 -15.398 1 95.5 179 ALA B CA 1
ATOM 3201 C C . ALA B 1 179 ? -10.945 -19.5 -16.703 1 95.5 179 ALA B C 1
ATOM 3203 O O . ALA B 1 179 ? -10.07 -20.156 -17.266 1 95.5 179 ALA B O 1
ATOM 3204 N N . ASP B 1 180 ? -11.273 -18.328 -17.094 1 97.5 180 ASP B N 1
ATOM 3205 C CA . ASP B 1 180 ? -10.68 -17.734 -18.297 1 97.5 180 ASP B CA 1
ATOM 3206 C C . ASP B 1 180 ? -9.281 -17.188 -18 1 97.5 180 ASP B C 1
ATOM 3208 O O . ASP B 1 180 ? -8.352 -17.406 -18.781 1 97.5 180 ASP B O 1
ATOM 3212 N N . PHE B 1 181 ? -9.148 -16.516 -16.859 1 98.44 181 PHE B N 1
ATOM 3213 C CA . PHE B 1 181 ? -7.906 -15.812 -16.578 1 98.44 181 PHE B CA 1
ATOM 3214 C C . PHE B 1 181 ? -7.473 -16.047 -15.141 1 98.44 181 PHE B C 1
ATOM 3216 O O . PHE B 1 181 ? -6.516 -15.422 -14.672 1 98.44 181 PHE B O 1
ATOM 3223 N N . HIS B 1 182 ? -8.234 -16.859 -14.422 1 98.75 182 HIS B N 1
ATOM 3224 C CA . HIS B 1 182 ? -7.93 -17.234 -13.055 1 98.75 182 HIS B CA 1
ATOM 3225 C C . HIS B 1 182 ? -8.25 -18.719 -12.805 1 98.75 182 HIS B C 1
ATOM 3227 O O . HIS B 1 182 ? -8.891 -19.359 -13.648 1 98.75 182 HIS B O 1
ATOM 3233 N N . THR B 1 183 ? -7.859 -19.25 -11.758 1 98.81 183 THR B N 1
ATOM 3234 C CA . THR B 1 183 ? -7.949 -20.672 -11.469 1 98.81 183 THR B CA 1
ATOM 3235 C C . THR B 1 183 ? -9.133 -20.969 -10.547 1 98.81 183 THR B C 1
ATOM 3237 O O . THR B 1 183 ? -9.367 -20.234 -9.586 1 98.81 183 THR B O 1
ATOM 3240 N N . SER B 1 184 ? -9.922 -21.938 -10.891 1 98.81 184 SER B N 1
ATOM 3241 C CA . SER B 1 184 ? -10.898 -22.562 -10.008 1 98.81 184 SER B CA 1
ATOM 3242 C C . SER B 1 184 ? -10.422 -23.953 -9.555 1 98.81 184 SER B C 1
ATOM 3244 O O . SER B 1 184 ? -9.484 -24.5 -10.125 1 98.81 184 SER B O 1
ATOM 3246 N N . PRO B 1 185 ? -11.047 -24.453 -8.453 1 98.69 185 PRO B N 1
ATOM 3247 C CA . PRO B 1 185 ? -10.633 -25.781 -8 1 98.69 185 PRO B CA 1
ATOM 3248 C C . PRO B 1 185 ? -10.758 -26.844 -9.094 1 98.69 185 PRO B C 1
ATOM 3250 O O . PRO B 1 185 ? -9.867 -27.672 -9.258 1 98.69 185 PRO B O 1
ATOM 3253 N N . GLU B 1 186 ? -11.789 -26.797 -9.883 1 98.56 186 GLU B N 1
ATOM 3254 C CA . GLU B 1 186 ? -12 -27.766 -10.953 1 98.56 186 GLU B CA 1
ATOM 3255 C C . GLU B 1 186 ? -10.945 -27.625 -12.039 1 98.56 186 GLU B C 1
ATOM 3257 O O . GLU B 1 186 ? -10.383 -28.625 -12.5 1 98.56 186 GLU B O 1
ATOM 3262 N N . ASN B 1 187 ? -10.742 -26.375 -12.43 1 98.75 187 ASN B N 1
ATOM 3263 C CA . ASN B 1 187 ? -9.742 -26.094 -13.445 1 98.75 187 ASN B CA 1
ATOM 3264 C C . ASN B 1 187 ? -8.352 -26.562 -13.008 1 98.75 187 ASN B C 1
ATOM 3266 O O . ASN B 1 187 ? -7.605 -27.125 -13.805 1 98.75 187 ASN B O 1
ATOM 3270 N N . PHE B 1 188 ? -8.016 -26.312 -11.789 1 98.81 188 PHE B N 1
ATOM 3271 C CA . PHE B 1 188 ? -6.734 -26.75 -11.234 1 98.81 188 PHE B CA 1
ATOM 3272 C C . PHE B 1 188 ? -6.609 -28.266 -11.258 1 98.81 188 PHE B C 1
ATOM 3274 O O . PHE B 1 188 ? -5.609 -28.797 -11.742 1 98.81 188 PHE B O 1
ATOM 3281 N N . ALA B 1 189 ? -7.582 -28.953 -10.75 1 97.94 189 ALA B N 1
ATOM 3282 C CA . ALA B 1 189 ? -7.582 -30.406 -10.648 1 97.94 189 ALA B CA 1
ATOM 3283 C C . ALA B 1 189 ? -7.426 -31.062 -12.023 1 97.94 189 ALA B C 1
ATOM 3285 O O . ALA B 1 189 ? -6.758 -32.094 -12.156 1 97.94 189 ALA B O 1
ATOM 3286 N N . GLU B 1 190 ? -7.988 -30.469 -12.977 1 97.44 190 GLU B N 1
ATOM 3287 C CA . GLU B 1 190 ? -7.977 -31.016 -14.328 1 97.44 190 GLU B CA 1
ATOM 3288 C C . GLU B 1 190 ? -6.598 -30.875 -14.969 1 97.44 190 GLU B C 1
ATOM 3290 O O . GLU B 1 190 ? -6.238 -31.656 -15.852 1 97.44 190 GLU B O 1
ATOM 3295 N N . ASN B 1 191 ? -5.832 -29.906 -14.461 1 97.94 191 ASN B N 1
ATOM 3296 C CA . ASN B 1 191 ? -4.656 -29.531 -15.242 1 97.94 191 ASN B CA 1
ATOM 3297 C C . ASN B 1 191 ? -3.369 -29.766 -14.461 1 97.94 191 ASN B C 1
ATOM 3299 O O . ASN B 1 191 ? -2.289 -29.875 -15.047 1 97.94 191 ASN B O 1
ATOM 3303 N N . ALA B 1 192 ? -3.355 -29.719 -13.141 1 94.94 192 ALA B N 1
ATOM 3304 C CA . ALA B 1 192 ? -2.152 -29.641 -12.312 1 94.94 192 ALA B CA 1
ATOM 3305 C C . ALA B 1 192 ? -1.378 -30.953 -12.344 1 94.94 192 ALA B C 1
ATOM 3307 O O . ALA B 1 192 ? -0.207 -31 -11.961 1 94.94 192 ALA B O 1
ATOM 3308 N N . GLY B 1 193 ? -1.992 -31.984 -13.109 1 83.31 193 GLY B N 1
ATOM 3309 C CA . GLY B 1 193 ? -1.282 -33.219 -13.398 1 83.31 193 GLY B CA 1
ATOM 3310 C C . GLY B 1 193 ? -0.761 -33.906 -12.156 1 83.31 193 GLY B C 1
ATOM 3311 O O . GLY B 1 193 ? -1.524 -34.188 -11.227 1 83.31 193 GLY B O 1
ATOM 3312 N N . GLU B 1 194 ? 0.634 -33.906 -12.109 1 87.38 194 GLU B N 1
ATOM 3313 C CA . GLU B 1 194 ? 1.323 -34.719 -11.102 1 87.38 194 GLU B CA 1
ATOM 3314 C C . GLU B 1 194 ? 1.817 -33.844 -9.953 1 87.38 194 GLU B C 1
ATOM 3316 O O . GLU B 1 194 ? 2.625 -34.281 -9.133 1 87.38 194 GLU B O 1
ATOM 3321 N N . LEU B 1 195 ? 1.434 -32.562 -9.938 1 96.44 195 LEU B N 1
ATOM 3322 C CA . LEU B 1 195 ? 1.799 -31.719 -8.789 1 96.44 195 LEU B CA 1
ATOM 3323 C C . LEU B 1 195 ? 1.457 -32.438 -7.48 1 96.44 195 LEU B C 1
ATOM 3325 O O . LEU B 1 195 ? 0.382 -33.031 -7.352 1 96.44 195 LEU B O 1
ATOM 3329 N N . LYS B 1 196 ? 2.371 -32.375 -6.523 1 97.06 196 LYS B N 1
ATOM 3330 C CA . LYS B 1 196 ? 2.186 -33.094 -5.27 1 97.06 196 LYS B CA 1
ATOM 3331 C C . LYS B 1 196 ? 1.705 -32.156 -4.16 1 97.06 196 LYS B C 1
ATOM 3333 O O . LYS B 1 196 ? 0.945 -32.594 -3.283 1 97.06 196 LYS B O 1
ATOM 3338 N N . ARG B 1 197 ? 2.195 -30.938 -4.152 1 97.94 197 ARG B N 1
ATOM 3339 C CA . ARG B 1 197 ? 1.899 -29.984 -3.094 1 97.94 197 ARG B CA 1
ATOM 3340 C C . ARG B 1 197 ? 1.6 -28.594 -3.67 1 97.94 197 ARG B C 1
ATOM 3342 O O . ARG B 1 197 ? 2.273 -28.141 -4.598 1 97.94 197 ARG B O 1
ATOM 3349 N N . ALA B 1 198 ? 0.587 -28 -3.119 1 98.69 198 ALA B N 1
ATOM 3350 C CA . ALA B 1 198 ? 0.231 -26.656 -3.555 1 98.69 198 ALA B CA 1
ATOM 3351 C C . ALA B 1 198 ? -0.075 -25.75 -2.361 1 98.69 198 ALA B C 1
ATOM 3353 O O . ALA B 1 198 ? -0.767 -26.172 -1.428 1 98.69 198 ALA B O 1
ATOM 3354 N N . TYR B 1 199 ? 0.51 -24.578 -2.316 1 98.88 199 TYR B N 1
ATOM 3355 C CA . TYR B 1 199 ? 0.217 -23.484 -1.385 1 98.88 199 TYR B CA 1
ATOM 3356 C C . TYR B 1 199 ? -0.604 -22.406 -2.061 1 98.88 199 TYR B C 1
ATOM 3358 O O . TYR B 1 199 ? -0.081 -21.641 -2.877 1 98.88 199 TYR B O 1
ATOM 3366 N N . PHE B 1 200 ? -1.884 -22.344 -1.678 1 98.88 200 PHE B N 1
ATOM 3367 C CA . PHE B 1 200 ? -2.814 -21.5 -2.408 1 98.88 200 PHE B CA 1
ATOM 3368 C C . PHE B 1 200 ? -2.908 -20.109 -1.761 1 98.88 200 PHE B C 1
ATOM 3370 O O . PHE B 1 200 ? -3.125 -20 -0.552 1 98.88 200 PHE B O 1
ATOM 3377 N N . ILE B 1 201 ? -2.773 -19.047 -2.592 1 98.81 201 ILE B N 1
ATOM 3378 C CA . ILE B 1 201 ? -2.893 -17.656 -2.207 1 98.81 201 ILE B CA 1
ATOM 3379 C C . ILE B 1 201 ? -3.807 -16.922 -3.189 1 98.81 201 ILE B C 1
ATOM 3381 O O . ILE B 1 201 ? -4.383 -17.547 -4.09 1 98.81 201 ILE B O 1
ATOM 3385 N N . HIS B 1 202 ? -4.035 -15.602 -3 1 98.88 202 HIS B N 1
ATOM 3386 C CA . HIS B 1 202 ? -4.793 -14.766 -3.926 1 98.88 202 HIS B CA 1
ATOM 3387 C C . HIS B 1 202 ? -6.227 -15.266 -4.07 1 98.88 202 HIS B C 1
ATOM 3389 O O . HIS B 1 202 ? -6.758 -15.32 -5.184 1 98.88 202 HIS B O 1
ATOM 3395 N N . LEU B 1 203 ? -6.852 -15.75 -3.014 1 98.88 203 LEU B N 1
ATOM 3396 C CA . LEU B 1 203 ? -8.242 -16.188 -3.012 1 98.88 203 LEU B CA 1
ATOM 3397 C C . LEU B 1 203 ? -9.188 -15.016 -2.816 1 98.88 203 LEU B C 1
ATOM 3399 O O . LEU B 1 203 ? -9.07 -14.273 -1.834 1 98.88 203 LEU B O 1
ATOM 3403 N N . TYR B 1 204 ? -10.117 -14.859 -3.734 1 98.62 204 TYR B N 1
ATOM 3404 C CA . TYR B 1 204 ? -11.195 -13.914 -3.461 1 98.62 204 TYR B CA 1
ATOM 3405 C C . TYR B 1 204 ? -12.117 -14.445 -2.369 1 98.62 204 TYR B C 1
ATOM 3407 O O . TYR B 1 204 ? -12.078 -15.633 -2.039 1 98.62 204 TYR B O 1
ATOM 3415 N N . PRO B 1 205 ? -13 -13.586 -1.815 1 98.38 205 PRO B N 1
ATOM 3416 C CA . PRO B 1 205 ? -13.742 -13.945 -0.606 1 98.38 205 PRO B CA 1
ATOM 3417 C C . PRO B 1 205 ? -14.531 -15.242 -0.76 1 98.38 205 PRO B C 1
ATOM 3419 O O . PRO B 1 205 ? -14.516 -16.094 0.136 1 98.38 205 PRO B O 1
ATOM 3422 N N . PRO B 1 206 ? -15.18 -15.539 -1.881 1 98.62 206 PRO B N 1
ATOM 3423 C CA . PRO B 1 206 ? -15.898 -16.812 -1.986 1 98.62 206 PRO B CA 1
ATOM 3424 C C . PRO B 1 206 ? -14.969 -18.016 -1.909 1 98.62 206 PRO B C 1
ATOM 3426 O O . PRO B 1 206 ? -15.266 -18.984 -1.204 1 98.62 206 PRO B O 1
ATOM 3429 N N . ALA B 1 207 ? -13.867 -17.969 -2.598 1 98.88 207 ALA B N 1
ATOM 3430 C CA . ALA B 1 207 ? -12.906 -19.078 -2.553 1 98.88 207 ALA B CA 1
ATOM 3431 C C . ALA B 1 207 ? -12.297 -19.219 -1.162 1 98.88 207 ALA B C 1
ATOM 3433 O O . ALA B 1 207 ? -12.156 -20.328 -0.646 1 98.88 207 ALA B O 1
ATOM 3434 N N . TYR B 1 208 ? -11.945 -18.078 -0.569 1 98.81 208 TYR B N 1
ATOM 3435 C CA . TYR B 1 208 ? -11.344 -18.094 0.758 1 98.81 208 TYR B CA 1
ATOM 3436 C C . TYR B 1 208 ? -12.289 -18.719 1.781 1 98.81 208 TYR B C 1
ATOM 3438 O O . TYR B 1 208 ? -11.859 -19.484 2.641 1 98.81 208 TYR B O 1
ATOM 3446 N N . GLY B 1 209 ? -13.547 -18.344 1.68 1 98.56 209 GLY B N 1
ATOM 3447 C CA . GLY B 1 209 ? -14.539 -18.891 2.582 1 98.56 209 GLY B CA 1
ATOM 3448 C C . GLY B 1 209 ? -14.719 -20.391 2.436 1 98.56 209 GLY B C 1
ATOM 3449 O O . GLY B 1 209 ? -15.172 -21.062 3.367 1 98.56 209 GLY B O 1
ATOM 3450 N N . ASN B 1 210 ? -14.32 -20.938 1.273 1 98.75 210 ASN B N 1
ATOM 3451 C CA . ASN B 1 210 ? -14.523 -22.344 0.959 1 98.75 210 ASN B CA 1
ATOM 3452 C C . ASN B 1 210 ? -13.203 -23.109 0.918 1 98.75 210 ASN B C 1
ATOM 3454 O O . ASN B 1 210 ? -13.117 -24.188 0.321 1 98.75 210 ASN B O 1
ATOM 3458 N N . ARG B 1 211 ? -12.141 -22.531 1.483 1 98.69 211 ARG B N 1
ATOM 3459 C CA . ARG B 1 211 ? -10.789 -23.047 1.28 1 98.69 211 ARG B CA 1
ATOM 3460 C C . ARG B 1 211 ? -10.648 -24.469 1.82 1 98.69 211 ARG B C 1
ATOM 3462 O O . ARG B 1 211 ? -9.883 -25.266 1.283 1 98.69 211 ARG B O 1
ATOM 3469 N N . GLU B 1 212 ? -11.469 -24.844 2.898 1 98.62 212 GLU B N 1
ATOM 3470 C CA . GLU B 1 212 ? -11.406 -26.203 3.432 1 98.62 212 GLU B CA 1
ATOM 3471 C C . GLU B 1 212 ? -12 -27.203 2.449 1 98.62 212 GLU B C 1
ATOM 3473 O O . GLU B 1 212 ? -11.453 -28.297 2.271 1 98.62 212 GLU B O 1
ATOM 3478 N N . GLU B 1 213 ? -13.086 -26.844 1.9 1 98.81 213 GLU B N 1
ATOM 3479 C CA . GLU B 1 213 ? -13.703 -27.703 0.899 1 98.81 213 GLU B CA 1
ATOM 3480 C C . GLU B 1 213 ? -12.805 -27.844 -0.329 1 98.81 213 GLU B C 1
ATOM 3482 O O . GLU B 1 213 ? -12.711 -28.938 -0.912 1 98.81 213 GLU B O 1
ATOM 3487 N N . ILE B 1 214 ? -12.164 -26.781 -0.699 1 98.88 214 ILE B N 1
ATOM 3488 C CA . ILE B 1 214 ? -11.234 -26.797 -1.821 1 98.88 214 ILE B CA 1
ATOM 3489 C C . ILE B 1 214 ? -10.078 -27.766 -1.519 1 98.88 214 ILE B C 1
ATOM 3491 O O . ILE B 1 214 ? -9.711 -28.578 -2.359 1 98.88 214 ILE B O 1
ATOM 3495 N N . ALA B 1 215 ? -9.539 -27.656 -0.313 1 98.75 215 ALA B N 1
ATOM 3496 C CA . ALA B 1 215 ? -8.445 -28.531 0.096 1 98.75 215 ALA B CA 1
ATOM 3497 C C . ALA B 1 215 ? -8.875 -30 0.025 1 98.75 215 ALA B C 1
ATOM 3499 O O . ALA B 1 215 ? -8.156 -30.828 -0.534 1 98.75 215 ALA B O 1
ATOM 3500 N N . ARG B 1 216 ? -10.062 -30.328 0.558 1 98.5 216 ARG B N 1
ATOM 3501 C CA . ARG B 1 216 ? -10.555 -31.703 0.556 1 98.5 216 ARG B CA 1
ATOM 3502 C C . ARG B 1 216 ? -10.719 -32.219 -0.868 1 98.5 216 ARG B C 1
ATOM 3504 O O . ARG B 1 216 ? -10.344 -33.375 -1.162 1 98.5 216 ARG B O 1
ATOM 3511 N N . TYR B 1 217 ? -11.25 -31.391 -1.683 1 98.44 217 TYR B N 1
ATOM 3512 C CA . TYR B 1 217 ? -11.484 -31.75 -3.078 1 98.44 217 TYR B CA 1
ATOM 3513 C C . TYR B 1 217 ? -10.172 -32.094 -3.781 1 98.44 217 TYR B C 1
ATOM 3515 O O . TYR B 1 217 ? -10.07 -33.125 -4.449 1 98.44 217 TYR B O 1
ATOM 3523 N N . LEU B 1 218 ? -9.164 -31.266 -3.602 1 98.38 218 LEU B N 1
ATOM 3524 C CA . LEU B 1 218 ? -7.895 -31.438 -4.309 1 98.38 218 LEU B CA 1
ATOM 3525 C C . LEU B 1 218 ? -7.086 -32.562 -3.693 1 98.38 218 LEU B C 1
ATOM 3527 O O . LEU B 1 218 ? -6.363 -33.281 -4.402 1 98.38 218 LEU B O 1
ATOM 3531 N N . GLU B 1 219 ? -7.211 -32.75 -2.408 1 97.81 219 GLU B N 1
ATOM 3532 C CA . GLU B 1 219 ? -6.48 -33.812 -1.717 1 97.81 219 GLU B CA 1
ATOM 3533 C C . GLU B 1 219 ? -6.98 -35.188 -2.135 1 97.81 219 GLU B C 1
ATOM 3535 O O . GLU B 1 219 ? -6.215 -36.156 -2.143 1 97.81 219 GLU B O 1
ATOM 3540 N N . ARG B 1 220 ? -8.227 -35.281 -2.496 1 96.5 220 ARG B N 1
ATOM 3541 C CA . ARG B 1 220 ? -8.766 -36.531 -3.039 1 96.5 220 ARG B CA 1
ATOM 3542 C C . ARG B 1 220 ? -8.047 -36.938 -4.324 1 96.5 220 ARG B C 1
ATOM 3544 O O . ARG B 1 220 ? -7.926 -38.094 -4.641 1 96.5 220 ARG B O 1
ATOM 3551 N N . GLY B 1 221 ? -7.652 -35.875 -5.035 1 95.31 221 GLY B N 1
ATOM 3552 C CA . GLY B 1 221 ? -6.914 -36.125 -6.262 1 95.31 221 GLY B CA 1
ATOM 3553 C C . GLY B 1 221 ? -5.426 -36.312 -6.039 1 95.31 221 GLY 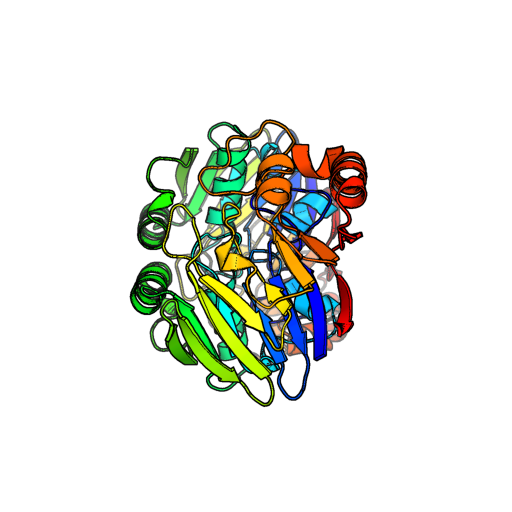B C 1
ATOM 3554 O O . GLY B 1 221 ? -4.66 -36.469 -6.992 1 95.31 221 GLY B O 1
ATOM 3555 N N . GLY B 1 222 ? -4.965 -36.281 -4.789 1 96.06 222 GLY B N 1
ATOM 3556 C CA . GLY B 1 222 ? -3.582 -36.594 -4.465 1 96.06 222 GLY B CA 1
ATOM 3557 C C . GLY B 1 222 ? -2.715 -35.375 -4.309 1 96.06 222 GLY B C 1
ATOM 3558 O O . GLY B 1 222 ? -1.486 -35.469 -4.258 1 96.06 222 GLY B O 1
ATOM 3559 N N . ILE B 1 223 ? -3.309 -34.219 -4.266 1 97.38 223 ILE B N 1
ATOM 3560 C CA . ILE B 1 223 ? -2.539 -32.969 -4.141 1 97.38 223 ILE B CA 1
ATOM 3561 C C . ILE B 1 223 ? -2.662 -32.438 -2.721 1 97.38 223 ILE B C 1
ATOM 3563 O O . ILE B 1 223 ? -3.748 -32.031 -2.291 1 97.38 223 ILE B O 1
ATOM 3567 N N . ALA B 1 224 ? -1.518 -32.469 -1.932 1 98.19 224 ALA B N 1
ATOM 3568 C CA . ALA B 1 224 ? -1.521 -31.828 -0.623 1 98.19 224 ALA B CA 1
ATOM 3569 C C . ALA B 1 224 ? -1.741 -30.328 -0.755 1 98.19 224 ALA B C 1
ATOM 3571 O O . ALA B 1 224 ? -1.012 -29.641 -1.481 1 98.19 224 ALA B O 1
ATOM 3572 N N . SER B 1 225 ? -2.742 -29.797 -0.1 1 98.56 225 SER B N 1
ATOM 3573 C CA . SER B 1 225 ? -3.17 -28.422 -0.298 1 98.56 225 SER B CA 1
ATOM 3574 C C . SER B 1 225 ? -3.021 -27.609 0.983 1 98.56 225 SER B C 1
ATOM 3576 O O . SER B 1 225 ? -3.469 -28.031 2.051 1 98.56 225 SER B O 1
ATOM 3578 N N . PHE B 1 226 ? -2.383 -26.453 0.893 1 98.69 226 PHE B N 1
ATOM 3579 C CA . PHE B 1 226 ? -2.154 -25.547 2.018 1 98.69 226 PHE B CA 1
ATOM 3580 C C . PHE B 1 226 ? -2.633 -24.141 1.691 1 98.69 226 PHE B C 1
ATOM 3582 O O . PHE B 1 226 ? -2.676 -23.75 0.523 1 98.69 226 PHE B O 1
ATOM 3589 N N . PHE B 1 227 ? -2.98 -23.375 2.684 1 98.81 227 PHE B N 1
ATOM 3590 C CA . PHE B 1 227 ? -3.457 -22 2.564 1 98.81 227 PHE B CA 1
ATOM 3591 C C . PHE B 1 227 ? -2.736 -21.078 3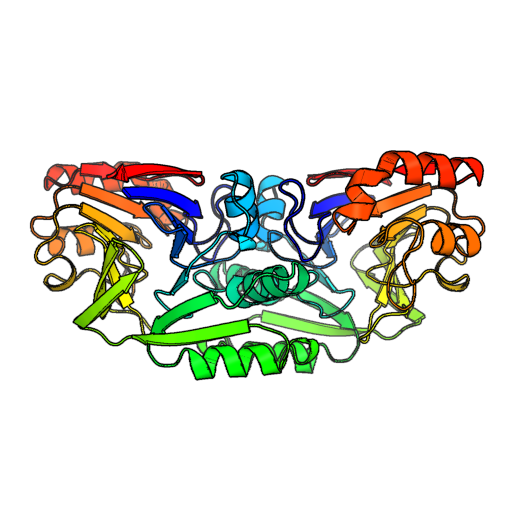.551 1 98.81 227 PHE B C 1
ATOM 3593 O O . PHE B 1 227 ? -3.285 -20.734 4.598 1 98.81 227 PHE B O 1
ATOM 3600 N N . PRO B 1 228 ? -1.555 -20.672 3.186 1 98.75 228 PRO B N 1
ATOM 3601 C CA . PRO B 1 228 ? -0.76 -19.859 4.102 1 98.75 228 PRO B CA 1
ATOM 3602 C C . PRO B 1 228 ? -1.417 -18.516 4.414 1 98.75 228 PRO B C 1
ATOM 3604 O O . PRO B 1 228 ? -2.168 -17.984 3.594 1 98.75 228 PRO B O 1
ATOM 3607 N N . ASN B 1 229 ? -1.151 -18.031 5.582 1 98.75 229 ASN B N 1
ATOM 3608 C CA . ASN B 1 229 ? -1.487 -16.672 5.977 1 98.75 229 ASN B CA 1
ATOM 3609 C C . ASN B 1 229 ? -0.311 -15.719 5.773 1 98.75 229 ASN B C 1
ATOM 3611 O O . ASN B 1 229 ? 0.815 -16.156 5.539 1 98.75 229 ASN B O 1
ATOM 3615 N N . ASP B 1 230 ? -0.642 -14.438 5.863 1 98.88 230 ASP B N 1
ATOM 3616 C CA . ASP B 1 230 ? 0.439 -13.461 5.855 1 98.88 230 ASP B CA 1
ATOM 3617 C C . ASP B 1 230 ? 1.475 -13.773 6.934 1 98.88 230 ASP B C 1
ATOM 3619 O O . ASP B 1 230 ? 1.119 -14.141 8.055 1 98.88 230 ASP B O 1
ATOM 3623 N N . LEU B 1 231 ? 2.764 -13.719 6.535 1 98.88 231 LEU B N 1
ATOM 3624 C CA . LEU B 1 231 ? 3.947 -13.805 7.383 1 98.88 231 LEU B CA 1
ATOM 3625 C C . LEU B 1 231 ? 4.27 -15.258 7.719 1 98.88 231 LEU B C 1
ATOM 3627 O O . LEU B 1 231 ? 5.258 -15.531 8.398 1 98.88 231 LEU B O 1
ATOM 3631 N N . ASP B 1 232 ? 3.41 -16.234 7.246 1 98.88 232 ASP B N 1
ATOM 3632 C CA . ASP B 1 232 ? 3.85 -17.625 7.309 1 98.88 232 ASP B CA 1
ATOM 3633 C C . ASP B 1 232 ? 5.141 -17.828 6.516 1 98.88 232 ASP B C 1
ATOM 3635 O O . ASP B 1 232 ? 5.465 -17.047 5.629 1 98.88 232 ASP B O 1
ATOM 3639 N N . THR B 1 233 ? 5.883 -18.844 6.848 1 98.69 233 THR B N 1
ATOM 3640 C CA . THR B 1 233 ? 7.125 -19.156 6.145 1 98.69 233 THR B CA 1
ATOM 3641 C C . THR B 1 233 ? 7.133 -20.594 5.668 1 98.69 233 THR B C 1
ATOM 3643 O O . THR B 1 233 ? 6.441 -21.453 6.23 1 98.69 233 THR B O 1
ATOM 3646 N N . LEU B 1 234 ? 7.781 -20.766 4.598 1 97.44 234 LEU B N 1
ATOM 3647 C CA . LEU B 1 234 ? 8.023 -22.062 3.988 1 97.44 234 LEU B CA 1
ATOM 3648 C C . LEU B 1 234 ? 9.516 -22.281 3.758 1 97.44 234 LEU B C 1
ATOM 3650 O O . LEU B 1 234 ? 10.18 -21.453 3.133 1 97.44 234 LEU B O 1
ATOM 3654 N N . GLU B 1 235 ? 10.078 -23.375 4.324 1 95.88 235 GLU B N 1
ATOM 3655 C CA . GLU B 1 235 ? 11.477 -23.734 4.094 1 95.88 235 GLU B CA 1
ATOM 3656 C C . GLU B 1 235 ? 11.586 -24.844 3.049 1 95.88 235 GLU B C 1
ATOM 3658 O O . GLU B 1 235 ? 10.938 -25.891 3.166 1 95.88 235 GLU B O 1
ATOM 3663 N N . LEU B 1 236 ? 12.344 -24.531 2.029 1 90.12 236 LEU B N 1
ATOM 3664 C CA . LEU B 1 236 ? 12.547 -25.5 0.966 1 90.12 236 LEU B CA 1
ATOM 3665 C C . LEU B 1 236 ? 14.031 -25.75 0.733 1 90.12 236 LEU B C 1
ATOM 3667 O O . LEU B 1 236 ? 14.852 -24.859 0.908 1 90.12 236 LEU B O 1
#

Solvent-accessible surface area (backbone atoms only — not comparable to full-atom values): 23106 Å² total; per-residue (Å²): 78,36,38,33,32,37,10,33,17,35,62,44,92,46,93,64,33,23,9,28,16,35,38,40,38,68,90,43,35,34,33,40,28,26,1,47,25,29,70,37,32,38,35,71,72,73,45,57,78,66,66,48,56,31,38,38,38,28,38,80,53,51,40,29,37,47,32,48,65,54,51,43,48,23,23,40,78,68,68,41,73,71,32,42,34,39,26,30,72,59,45,69,59,37,52,53,34,40,34,66,40,38,58,91,49,61,92,61,59,53,66,46,82,42,68,46,54,66,70,40,70,52,68,59,78,85,45,43,39,33,31,36,66,39,41,39,97,54,75,29,29,18,36,33,49,79,53,35,31,37,39,46,64,24,27,59,47,53,78,79,42,65,92,31,48,36,29,45,31,49,33,37,31,28,81,89,44,83,51,75,40,32,14,13,57,63,49,33,68,74,20,46,74,78,36,40,36,38,36,38,28,33,34,35,70,70,16,53,76,38,44,67,60,50,32,55,59,40,38,74,74,59,23,47,60,44,69,64,51,58,67,37,73,46,83,92,78,36,38,33,31,36,10,33,18,36,63,44,94,46,93,64,34,23,8,28,14,35,38,39,40,68,91,44,36,34,34,39,28,24,1,46,24,29,70,38,34,37,34,70,71,74,45,56,78,65,65,47,55,31,38,39,38,28,38,81,53,51,40,30,37,48,32,48,66,54,51,44,47,23,23,41,78,67,68,40,72,72,34,44,33,39,24,30,73,61,45,68,59,38,54,53,33,41,36,66,40,38,58,92,49,61,94,60,60,53,66,45,80,42,67,46,54,66,70,41,72,51,69,60,77,84,44,44,37,34,31,35,66,41,40,39,98,53,74,30,30,18,35,33,50,79,53,36,30,37,39,45,63,22,27,58,48,52,78,80,41,66,91,31,49,36,30,43,32,48,34,37,32,30,81,90,44,84,53,74,41,33,14,14,56,65,48,33,66,74,21,45,73,78,37,39,36,37,37,39,29,33,34,36,70,69,16,53,77,39,43,67,61,48,32,54,58,40,38,74,74,58,23,48,59,44,68,65,49,57,67,38,73,46,83,94

Radius of gyration: 22.77 Å; Cα contacts (8 Å, |Δi|>4): 1238; chains: 2; bounding box: 45×68×50 Å

Foldseek 3Di:
DKKAFQFQAAPDDDPPGQFGWMWDDDPFTEIEFAAGCNQVSCVVLVHHLLRHQEYEYFAPDRSRHVCVVVSQVRCLVVVHAEHEYEYAPCVVVVVVVVCVVVVVCPPRGHYHYDHDDAQDWDDDPPWIWHWHFAQAPDTGTWIQIVQEIEGPKHQAAQVSQPRHQEYAAEAADEPPDDHRTHYYLVRCLVHNPRHQEYAYGHYDPVCVVCVVVSQVSNVVSRHRYHYDGRRDMDDD/DKKAFQFQAAPDDDPPGAFGWMWDDDVFTEIEFAAGCNQVSCVVLVHHLLRHQEYEYFAPDRSRHVCVVVSQVVCLVVVHAEHEYEYAPCVVVVVVVVCVVVVVCPPRGHYHYDHDDAQDWDDDVPWIWHWHFAQAPDTGTWIQIPQEIEGPKHFAAQVSQPRHQEYAAEAADEPPDDRRTHYYLVRCLVHNPNHQEYAYGHYDPVCVVCVVVSQVSNVVSRHRYHYDGRRDMDDD

Nearest PDB structures (foldseek):
  1y44-assembly1_A  TM=8.742E-01  e=5.741E-18  Bacillus subtilis
  4gcw-assembly1_A  TM=8.676E-01  e=2.801E-16  Bacillus subtilis subsp. subtilis str. 168
  2fk6-assembly1_A-2  TM=8.502E-01  e=4.759E-16  Bacillus subtilis
  2cbn-assembly1_A-2  TM=8.628E-01  e=3.545E-16  Escherichia coli
  1y44-assembly1_B  TM=8.216E-01  e=1.442E-13  Bacillus subtilis